Protein AF-0000000066020031 (afdb_homodimer)

InterPro domains:
  IPR001247 Exoribonuclease, phosphorolytic domain 1 [PF01138] (35-162)
  IPR020568 Ribosomal protein uS5 domain 2-type superfamily [SSF54211] (30-162)
  IPR027408 PNPase/RNase PH domain superfamily [G3DSA:3.30.230.70] (1-252)
  IPR036345 Exoribonuclease, PH domain 2 superfamily [SSF55666] (166-247)
  IPR050080 Ribonuclease PH [PTHR11953] (29-243)

Structure (mmCIF, N/CA/C/O backbone):
data_AF-0000000066020031-model_v1
#
loop_
_entity.id
_entity.type
_entity.pdbx_description
1 polymer 'Exosome complex component mtr3'
#
loop_
_atom_site.group_PDB
_atom_site.id
_atom_site.type_symbol
_atom_site.label_atom_id
_atom_site.label_alt_id
_atom_site.label_comp_id
_atom_site.label_asym_id
_atom_site.label_entity_id
_atom_site.label_seq_id
_atom_site.pdbx_PDB_ins_code
_atom_site.Cartn_x
_atom_site.Cartn_y
_atom_site.Cartn_z
_atom_site.occupancy
_atom_site.B_iso_or_equiv
_atom_site.auth_seq_id
_atom_site.auth_comp_id
_atom_site.auth_asym_id
_atom_site.auth_atom_id
_atom_site.pdbx_PDB_model_num
ATOM 1 N N . MET A 1 1 ? 54.656 -2.006 -57.875 1 26.67 1 MET A N 1
ATOM 2 C CA . MET A 1 1 ? 54.906 -1.27 -56.656 1 26.67 1 MET A CA 1
ATOM 3 C C . MET A 1 1 ? 53.875 -1.647 -55.594 1 26.67 1 MET A C 1
ATOM 5 O O . MET A 1 1 ? 52.656 -1.664 -55.844 1 26.67 1 MET A O 1
ATOM 9 N N . SER A 1 2 ? 54.312 -2.504 -54.594 1 27.77 2 SER A N 1
ATOM 10 C CA . SER A 1 2 ? 53.844 -3.354 -53.5 1 27.77 2 SER A CA 1
ATOM 11 C C . SER A 1 2 ? 53.188 -2.527 -52.406 1 27.77 2 SER A C 1
ATOM 13 O O . SER A 1 2 ? 53.844 -2.221 -51.375 1 27.77 2 SER A O 1
ATOM 15 N N . ASP A 1 3 ? 52.344 -1.558 -52.719 1 23.58 3 ASP A N 1
ATOM 16 C CA . ASP A 1 3 ? 52.031 -0.432 -51.844 1 23.58 3 ASP A CA 1
ATOM 17 C C . ASP A 1 3 ? 51.281 -0.904 -50.594 1 23.58 3 ASP A C 1
ATOM 19 O O . ASP A 1 3 ? 50.938 -0.096 -49.719 1 23.58 3 ASP A O 1
ATOM 23 N N . ARG A 1 4 ? 50.438 -2.049 -50.594 1 25.48 4 ARG A N 1
ATOM 24 C CA . ARG A 1 4 ? 49.25 -1.981 -49.75 1 25.48 4 ARG A CA 1
ATOM 25 C C . ARG A 1 4 ? 49.594 -2.137 -48.281 1 25.48 4 ARG A C 1
ATOM 27 O O . ARG A 1 4 ? 49.781 -3.256 -47.812 1 25.48 4 ARG A O 1
ATOM 34 N N . LYS A 1 5 ? 50.562 -1.372 -47.719 1 29.3 5 LYS A N 1
ATOM 35 C CA . LYS A 1 5 ? 50.938 -1.53 -46.312 1 29.3 5 LYS A CA 1
ATOM 36 C C . LYS A 1 5 ? 49.719 -1.386 -45.406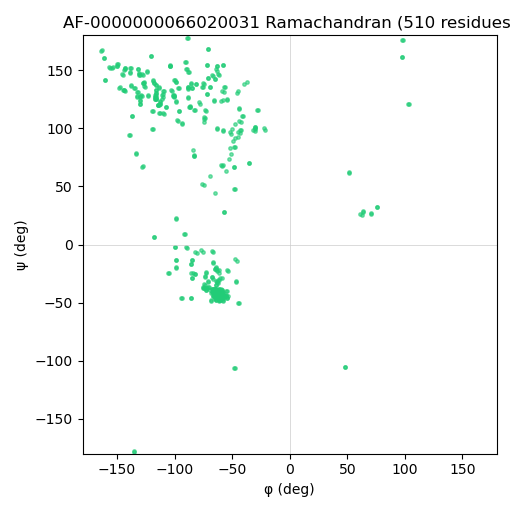 1 29.3 5 LYS A C 1
ATOM 38 O O . LYS A 1 5 ? 49.25 -0.275 -45.188 1 29.3 5 LYS A O 1
ATOM 43 N N . ARG A 1 6 ? 48.688 -2.301 -45.5 1 28.41 6 ARG A N 1
ATOM 44 C CA . ARG A 1 6 ? 47.531 -2.275 -44.594 1 28.41 6 ARG A CA 1
ATOM 45 C C . ARG A 1 6 ? 47.969 -2.234 -43.156 1 28.41 6 ARG A C 1
ATOM 47 O O . ARG A 1 6 ? 48.688 -3.131 -42.656 1 28.41 6 ARG A O 1
ATOM 54 N N . VAL A 1 7 ? 48.406 -1.058 -42.625 1 30.7 7 VAL A N 1
ATOM 55 C CA . VAL A 1 7 ? 48.75 -0.849 -41.25 1 30.7 7 VAL A CA 1
ATOM 56 C C . VAL A 1 7 ? 47.656 -1.422 -40.344 1 30.7 7 VAL A C 1
ATOM 58 O O . VAL A 1 7 ? 46.469 -1.129 -40.531 1 30.7 7 VAL A O 1
ATOM 61 N N . TYR A 1 8 ? 47.812 -2.543 -39.719 1 29.75 8 TYR A N 1
ATOM 62 C CA . TYR A 1 8 ? 47.031 -3.273 -38.719 1 29.75 8 TYR A CA 1
ATOM 63 C C . TYR A 1 8 ? 46.688 -2.381 -37.531 1 29.75 8 TYR A C 1
ATOM 65 O O . TYR A 1 8 ? 47.562 -1.717 -36.969 1 29.75 8 TYR A O 1
ATOM 73 N N . GLY A 1 9 ? 45.625 -1.593 -37.656 1 31.98 9 GLY A N 1
ATOM 74 C CA . GLY A 1 9 ? 45.188 -0.729 -36.562 1 31.98 9 GLY A CA 1
ATOM 75 C C . GLY A 1 9 ? 45.344 -1.355 -35.188 1 31.98 9 GLY A C 1
ATOM 76 O O . GLY A 1 9 ? 45.594 -2.559 -35.062 1 31.98 9 GLY A O 1
ATOM 77 N N . PRO A 1 10 ? 45.781 -0.503 -34.219 1 30.78 10 PRO A N 1
ATOM 78 C CA . PRO A 1 10 ? 46.094 -0.918 -32.875 1 30.78 10 PRO A CA 1
ATOM 79 C C . PRO A 1 10 ? 45.062 -1.864 -32.25 1 30.78 10 PRO A C 1
ATOM 81 O O . PRO A 1 10 ? 43.906 -1.868 -32.688 1 30.78 10 PRO A O 1
ATOM 84 N N . SER A 1 11 ? 45.531 -2.941 -31.672 1 30.8 11 SER A N 1
ATOM 85 C CA . SER A 1 11 ? 44.844 -4.082 -31.047 1 30.8 11 SER A CA 1
ATOM 86 C C . SER A 1 11 ? 43.75 -3.629 -30.094 1 30.8 11 SER A C 1
ATOM 88 O O . SER A 1 11 ? 42.625 -4.07 -30.203 1 30.8 11 SER A O 1
ATOM 90 N N . VAL A 1 12 ? 44 -3.754 -28.688 1 32.84 12 VAL A N 1
ATOM 91 C CA . VAL A 1 12 ? 43.062 -4.109 -27.625 1 32.84 12 VAL A CA 1
ATOM 92 C C . VAL A 1 12 ? 42.281 -2.867 -27.172 1 32.84 12 VAL A C 1
ATOM 94 O O . VAL A 1 12 ? 42.906 -1.891 -26.719 1 32.84 12 VAL A O 1
ATOM 97 N N . SER A 1 13 ? 41.281 -2.357 -27.875 1 31.31 13 SER A N 1
ATOM 98 C CA . SER A 1 13 ? 40.469 -1.282 -27.328 1 31.31 13 SER A CA 1
ATOM 99 C C . SER A 1 13 ? 40.031 -1.597 -25.891 1 31.31 13 SER A C 1
ATOM 101 O O . SER A 1 13 ? 39.375 -2.617 -25.656 1 31.31 13 SER A O 1
ATOM 103 N N . VAL A 1 14 ? 40.875 -1.319 -24.859 1 34.06 14 VAL A N 1
ATOM 104 C CA . VAL A 1 14 ? 40.438 -1.454 -23.484 1 34.06 14 VAL A CA 1
ATOM 105 C C . VAL A 1 14 ? 39.219 -0.57 -23.234 1 34.06 14 VAL A C 1
ATOM 107 O O . VAL A 1 14 ? 39.219 0.618 -23.562 1 34.06 14 VAL A O 1
ATOM 110 N N . PRO A 1 15 ? 38.094 -1.087 -23.266 1 31.64 15 PRO A N 1
ATOM 111 C CA . PRO A 1 15 ? 36.969 -0.229 -22.969 1 31.64 15 PRO A CA 1
ATOM 112 C C . PRO A 1 15 ? 37.188 0.676 -21.766 1 31.64 15 PRO A C 1
ATOM 114 O O . PRO A 1 15 ? 37.938 0.314 -20.859 1 31.64 15 PRO A O 1
ATOM 117 N N . PRO A 1 16 ? 37.188 2.045 -21.984 1 32.59 16 PRO A N 1
ATOM 118 C CA . PRO A 1 16 ? 37.375 2.902 -20.812 1 32.59 16 PRO A CA 1
ATOM 119 C C . PRO A 1 16 ? 36.594 2.438 -19.609 1 32.59 16 PRO A C 1
ATOM 121 O O . PRO A 1 16 ? 35.469 1.937 -19.75 1 32.59 16 PRO A O 1
ATOM 124 N N . TYR A 1 17 ? 37.188 1.856 -18.609 1 32.41 17 TYR A N 1
ATOM 125 C CA . TYR A 1 17 ? 36.562 1.64 -17.297 1 32.41 17 TYR A CA 1
ATOM 126 C C . TYR A 1 17 ? 35.906 2.91 -16.781 1 32.41 17 TYR A C 1
ATOM 128 O O . TYR A 1 17 ? 36.562 3.904 -16.5 1 32.41 17 TYR A O 1
ATOM 136 N N . PHE A 1 18 ? 34.906 3.389 -17.375 1 32.31 18 PHE A N 1
ATOM 137 C CA . PHE A 1 18 ? 34.219 4.488 -16.688 1 32.31 18 PHE A CA 1
ATOM 138 C C . PHE A 1 18 ? 34.031 4.184 -15.203 1 32.31 18 PHE A C 1
ATOM 140 O O . PHE A 1 18 ? 33.5 3.135 -14.844 1 32.31 18 PHE A O 1
ATOM 147 N N . GLU A 1 19 ? 34.906 4.684 -14.414 1 33.91 19 GLU A N 1
ATOM 148 C CA . GLU A 1 19 ? 34.719 4.684 -12.969 1 33.91 19 GLU A CA 1
ATOM 149 C C . GLU A 1 19 ? 33.281 5.051 -12.617 1 33.91 19 GLU A C 1
ATOM 151 O O . GLU A 1 19 ? 32.719 5.98 -13.195 1 33.91 19 GLU A O 1
ATOM 156 N N . GLU A 1 20 ? 32.406 4.172 -12.344 1 36.94 20 GLU A N 1
ATOM 157 C CA . GLU A 1 20 ? 31.125 4.535 -11.773 1 36.94 20 GLU A CA 1
ATOM 158 C C . GLU A 1 20 ? 31.234 5.781 -10.906 1 36.94 20 GLU A C 1
ATOM 160 O O . GLU A 1 20 ? 32.156 5.898 -10.102 1 36.94 20 GLU A O 1
ATOM 165 N N . PRO A 1 21 ? 30.906 6.953 -11.422 1 39.34 21 PRO A N 1
ATOM 166 C CA . PRO A 1 21 ? 31.062 8.117 -10.547 1 39.34 21 PRO A CA 1
ATOM 167 C C . PRO A 1 21 ? 30.922 7.766 -9.07 1 39.34 21 PRO A C 1
ATOM 169 O O . PRO A 1 21 ? 30.188 6.832 -8.719 1 39.34 21 PRO A O 1
ATOM 172 N N . GLU A 1 22 ? 31.938 7.918 -8.305 1 38.31 22 GLU A N 1
ATOM 173 C CA . GLU A 1 22 ? 31.875 7.863 -6.844 1 38.31 22 GLU A CA 1
ATOM 174 C C . GLU A 1 22 ? 30.562 8.461 -6.332 1 38.31 22 GLU A C 1
ATOM 176 O O . GLU A 1 22 ? 30.266 9.633 -6.594 1 38.31 22 GLU A O 1
ATOM 181 N N . GLN A 1 23 ? 29.438 7.883 -6.508 1 43.28 23 GLN A N 1
ATOM 182 C CA . GLN A 1 23 ? 28.266 8.445 -5.863 1 43.28 23 GLN A CA 1
ATOM 183 C C . GLN A 1 23 ? 28.625 9.141 -4.555 1 43.28 23 GLN A C 1
ATOM 185 O O . GLN A 1 23 ? 29.391 8.602 -3.748 1 43.28 23 GLN A O 1
ATOM 190 N N . PRO A 1 24 ? 28.75 10.398 -4.543 1 42.25 24 PRO A N 1
ATOM 191 C CA . PRO A 1 24 ? 29.016 11.039 -3.256 1 42.25 24 PRO A CA 1
ATOM 192 C C . PRO A 1 24 ? 28.406 10.281 -2.078 1 42.25 24 PRO A C 1
ATOM 194 O O . PRO A 1 24 ? 27.266 9.844 -2.146 1 42.25 24 PRO A O 1
ATOM 197 N N . VAL A 1 25 ? 29.156 9.508 -1.317 1 46.72 25 VAL A N 1
ATOM 198 C CA . VAL A 1 25 ? 28.812 8.812 -0.08 1 46.72 25 VAL A CA 1
ATOM 199 C C . VAL A 1 25 ? 28.109 9.773 0.873 1 46.72 25 VAL A C 1
ATOM 201 O O . VAL A 1 25 ? 28.734 10.641 1.474 1 46.72 25 VAL A O 1
ATOM 204 N N . PHE A 1 26 ? 27.125 10.547 0.487 1 51.78 26 PHE A N 1
ATOM 205 C CA . PHE A 1 26 ? 26.438 11.25 1.566 1 51.78 26 PHE A CA 1
ATOM 206 C C . PHE A 1 26 ? 26.016 10.273 2.666 1 51.78 26 PHE A C 1
ATOM 208 O O . PHE A 1 26 ? 25.391 9.25 2.393 1 51.78 26 PHE A O 1
ATOM 215 N N . THR A 1 27 ? 26.906 10.18 3.709 1 63.31 27 THR A N 1
ATOM 216 C CA . THR A 1 27 ? 26.75 9.359 4.906 1 63.31 27 THR A CA 1
ATOM 217 C C . THR A 1 27 ? 25.688 9.961 5.828 1 63.31 27 THR A C 1
ATOM 219 O O . THR A 1 27 ? 25.688 11.172 6.066 1 63.31 27 THR A O 1
ATOM 222 N N . ARG A 1 28 ? 24.641 9.367 6.047 1 76.56 28 ARG A N 1
ATOM 223 C CA . ARG A 1 28 ? 23.688 9.68 7.109 1 76.56 28 ARG A CA 1
ATOM 224 C C . ARG A 1 28 ? 24.422 10.023 8.406 1 76.56 28 ARG A C 1
ATOM 226 O O . ARG A 1 28 ? 25.25 9.242 8.883 1 76.56 28 ARG A O 1
ATOM 233 N N . THR A 1 29 ? 24.391 11.305 8.852 1 79.94 29 THR A N 1
ATOM 234 C CA . THR A 1 29 ? 25.062 11.734 10.078 1 79.94 29 THR A CA 1
ATOM 235 C C . THR A 1 29 ? 24.125 11.602 11.281 1 79.94 29 THR A C 1
ATOM 237 O O . THR A 1 29 ? 24.562 11.758 12.422 1 79.94 29 THR A O 1
ATOM 240 N N . ARG A 1 30 ? 22.953 11.188 11 1 86.56 30 ARG A N 1
ATOM 241 C CA . ARG A 1 30 ? 22 11.07 12.094 1 86.56 30 ARG A CA 1
ATOM 242 C C . ARG A 1 30 ? 21.797 9.617 12.5 1 86.56 30 ARG A C 1
ATOM 244 O O . ARG A 1 30 ? 22.031 8.711 11.695 1 86.56 30 ARG A O 1
ATOM 251 N N . ASP A 1 31 ? 21.406 9.469 13.805 1 90.5 31 ASP A N 1
ATOM 252 C CA . ASP A 1 31 ? 21.078 8.141 14.32 1 90.5 31 ASP A CA 1
ATOM 253 C C . ASP A 1 31 ? 19.953 7.5 13.516 1 90.5 31 ASP A C 1
ATOM 255 O O . ASP A 1 31 ? 19.141 8.195 12.914 1 90.5 31 ASP A O 1
ATOM 259 N N . VAL A 1 32 ? 19.938 6.168 13.523 1 91.12 32 VAL A N 1
ATOM 260 C CA . VAL A 1 32 ? 19.016 5.395 12.703 1 91.12 32 VAL A CA 1
ATOM 261 C C . VAL A 1 32 ? 17.578 5.68 13.125 1 91.12 32 VAL A C 1
ATOM 263 O O . VAL A 1 32 ? 16.656 5.582 12.312 1 91.12 32 VAL A O 1
ATOM 266 N N . ASP A 1 33 ? 17.391 6.152 14.367 1 92.12 33 ASP A N 1
ATOM 267 C CA . ASP A 1 33 ? 16.062 6.367 14.914 1 92.12 33 ASP A CA 1
ATOM 268 C C . ASP A 1 33 ? 15.656 7.836 14.82 1 92.12 33 ASP A C 1
ATOM 270 O O . ASP A 1 33 ? 14.531 8.203 15.172 1 92.12 33 ASP A O 1
ATOM 274 N N . ARG A 1 34 ? 16.516 8.664 14.328 1 88 34 ARG A N 1
ATOM 275 C CA . ARG A 1 34 ? 16.266 10.102 14.406 1 88 34 ARG A CA 1
ATOM 276 C C . ARG A 1 34 ? 15.773 10.648 13.07 1 88 34 ARG A C 1
ATOM 278 O O . ARG A 1 34 ? 16.328 10.32 12.023 1 88 34 ARG A O 1
ATOM 285 N N . CYS A 1 35 ? 14.766 11.383 13.188 1 91.25 35 CYS A N 1
ATOM 286 C CA . CYS A 1 35 ? 14.227 12.055 12 1 91.25 35 CYS A CA 1
ATOM 287 C C . CYS A 1 35 ? 14.859 13.422 11.812 1 91.25 35 CYS A C 1
ATOM 289 O O . CYS A 1 35 ? 15.383 14.008 12.766 1 91.25 35 CYS A O 1
ATOM 291 N N . ARG A 1 36 ? 14.836 13.906 10.648 1 93.69 36 ARG A N 1
ATOM 292 C CA . ARG A 1 36 ? 15.258 15.266 10.359 1 93.69 36 ARG A CA 1
ATOM 293 C C . ARG A 1 36 ? 14.367 16.281 11.07 1 93.69 36 ARG A C 1
ATOM 295 O O . ARG A 1 36 ? 13.203 15.984 11.375 1 93.69 36 ARG A O 1
ATOM 302 N N . LYS A 1 37 ? 15.008 17.406 11.289 1 93.06 37 LYS A N 1
ATOM 303 C CA . LYS A 1 37 ? 14.219 18.484 11.891 1 93.06 37 LYS A CA 1
ATOM 304 C C . LYS A 1 37 ? 13.117 18.938 10.945 1 93.06 37 LYS A C 1
ATOM 306 O O . LYS A 1 37 ? 13.328 19.047 9.734 1 93.06 37 LYS A O 1
ATOM 311 N N . ILE A 1 38 ? 11.992 19.25 11.555 1 95.94 38 ILE A N 1
ATOM 312 C CA . ILE A 1 38 ? 10.82 19.578 10.766 1 95.94 38 ILE A CA 1
ATOM 313 C C . ILE A 1 38 ? 10.422 21.031 11.031 1 95.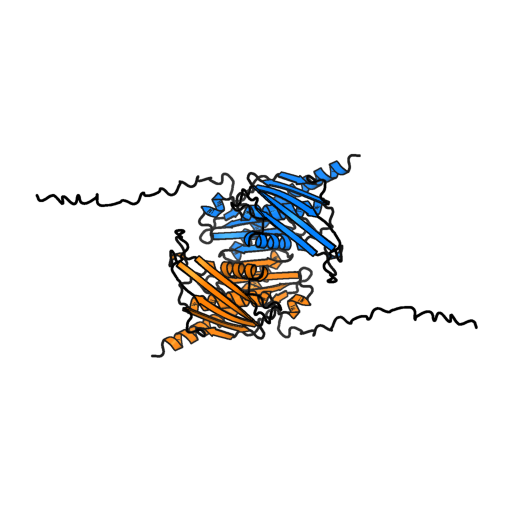94 38 ILE A C 1
ATOM 315 O O . ILE A 1 38 ? 10.43 21.484 12.18 1 95.94 38 ILE A O 1
ATOM 319 N N . TYR A 1 39 ? 10.172 21.75 9.977 1 94.81 39 TYR A N 1
ATOM 320 C CA . TYR A 1 39 ? 9.562 23.078 10.016 1 94.81 39 TYR A CA 1
ATOM 321 C C . TYR A 1 39 ? 8.219 23.078 9.305 1 94.81 39 TYR A C 1
ATOM 323 O O . TYR A 1 39 ? 8.094 22.547 8.195 1 94.81 39 TYR A O 1
ATOM 331 N N . LEU A 1 40 ? 7.262 23.531 9.977 1 95.81 40 LEU A N 1
ATOM 332 C CA . LEU A 1 40 ? 5.906 23.547 9.43 1 95.81 40 LEU A CA 1
ATOM 333 C C . LEU A 1 40 ? 5.289 24.938 9.555 1 95.81 40 LEU A C 1
ATOM 335 O O . LEU A 1 40 ? 5.332 25.547 10.633 1 95.81 40 LEU A O 1
ATOM 339 N N . LYS A 1 41 ? 4.781 25.453 8.445 1 94.5 41 LYS A N 1
ATOM 340 C CA . LYS A 1 41 ? 4.09 26.734 8.414 1 94.5 41 LYS A CA 1
ATOM 341 C C . LYS A 1 41 ? 2.676 26.594 7.855 1 94.5 41 LYS A C 1
ATOM 343 O O . LYS A 1 41 ? 2.482 26 6.789 1 94.5 41 LYS A O 1
ATOM 348 N N . LEU A 1 42 ? 1.718 27.078 8.562 1 94.62 42 LEU A N 1
ATOM 349 C CA . LEU A 1 42 ? 0.324 27 8.141 1 94.62 42 LEU A CA 1
ATOM 350 C C . LEU A 1 42 ? -0.157 28.359 7.617 1 94.62 42 LEU A C 1
ATOM 352 O O . LEU A 1 42 ? 0.426 29.391 7.941 1 94.62 42 LEU A O 1
ATOM 356 N N . GLY A 1 43 ? -1.158 28.297 6.742 1 91.62 43 GLY A N 1
ATOM 357 C CA . GLY A 1 43 ? -1.83 29.5 6.285 1 91.62 43 GLY A CA 1
ATOM 358 C C . GLY A 1 43 ? -0.972 30.359 5.367 1 91.62 43 GLY A C 1
ATOM 359 O O . GLY A 1 43 ? -1.105 31.578 5.344 1 91.62 43 GLY A O 1
ATOM 360 N N . TRP A 1 44 ? -0.063 29.75 4.707 1 90 44 TRP A N 1
ATOM 361 C CA . TRP A 1 44 ? 0.835 30.516 3.846 1 90 44 TRP A CA 1
ATOM 362 C C . TRP A 1 44 ? 0.121 30.969 2.576 1 90 44 TRP A C 1
ATOM 364 O O . TRP A 1 44 ? 0.469 32 1.994 1 90 44 TRP A O 1
ATOM 374 N N . ALA A 1 45 ? -0.809 30.141 2.061 1 90.81 45 ALA A N 1
ATOM 375 C CA . ALA A 1 45 ? -1.591 30.484 0.877 1 90.81 45 ALA A CA 1
ATOM 376 C C . ALA A 1 45 ? -2.914 31.141 1.268 1 90.81 45 ALA A C 1
ATOM 378 O O . ALA A 1 45 ? -3.906 30.453 1.512 1 90.81 45 ALA A O 1
ATOM 379 N N . THR A 1 46 ? -3.016 32.375 1.142 1 85.38 46 THR A N 1
ATOM 380 C CA . THR A 1 46 ? -4.145 33.125 1.67 1 85.38 46 THR A CA 1
ATOM 381 C C . THR A 1 46 ? -5.402 32.875 0.843 1 85.38 46 THR A C 1
ATOM 383 O O . THR A 1 46 ? -6.52 33 1.351 1 85.38 46 THR A O 1
ATOM 386 N N . LYS A 1 47 ? -5.266 32.5 -0.337 1 88.94 47 LYS A N 1
ATOM 387 C CA . LYS A 1 47 ? -6.414 32.312 -1.219 1 88.94 47 LYS A CA 1
ATOM 388 C C . LYS A 1 47 ? -7.02 30.922 -1.024 1 88.94 47 LYS A C 1
ATOM 390 O O . LYS A 1 47 ? -8.141 30.656 -1.456 1 88.94 47 LYS A O 1
ATOM 395 N N . ALA A 1 48 ? -6.242 30.125 -0.354 1 91.12 48 ALA A N 1
ATOM 396 C CA . ALA A 1 48 ? -6.727 28.766 -0.122 1 91.12 48 ALA A CA 1
ATOM 397 C C . ALA A 1 48 ? -7.531 28.672 1.171 1 91.12 48 ALA A C 1
ATOM 399 O O . ALA A 1 48 ? -7.324 29.469 2.092 1 91.12 48 ALA A O 1
ATOM 400 N N . VAL A 1 49 ? -8.5 27.734 1.224 1 92.56 49 VAL A N 1
ATOM 401 C CA . VAL A 1 49 ? -9.273 27.5 2.434 1 92.56 49 VAL A CA 1
ATOM 402 C C . VAL A 1 49 ? -8.359 27.031 3.561 1 92.56 49 VAL A C 1
ATOM 404 O O . VAL A 1 49 ? -8.555 27.406 4.723 1 92.56 49 VAL A O 1
ATOM 407 N N . GLY A 1 50 ? -7.293 26.281 3.197 1 95.81 50 GLY A N 1
ATOM 408 C CA . GLY A 1 50 ? -6.23 25.828 4.078 1 95.81 50 GLY A CA 1
ATOM 409 C C . GLY A 1 50 ? -4.922 25.578 3.35 1 95.81 50 GLY A C 1
ATOM 410 O O . GLY A 1 50 ? -4.914 25.312 2.143 1 95.81 50 GLY A O 1
ATOM 411 N N . SER A 1 51 ? -3.906 25.719 4.086 1 97.12 51 SER A N 1
ATOM 412 C CA . SER A 1 51 ? -2.604 25.516 3.459 1 97.12 51 SER A CA 1
ATOM 413 C C . SER A 1 51 ? -1.542 25.156 4.492 1 97.12 51 SER A C 1
ATOM 415 O O . SER A 1 51 ? -1.675 25.5 5.672 1 97.12 51 SER A O 1
ATOM 417 N N . SER A 1 52 ? -0.553 24.438 4.039 1 97.81 52 SER A N 1
ATOM 418 C CA . SER A 1 52 ? 0.57 24.016 4.875 1 97.81 52 SER A CA 1
ATOM 419 C C . SER A 1 52 ? 1.857 23.922 4.062 1 97.81 52 SER A C 1
ATOM 421 O O . SER A 1 52 ? 1.838 23.5 2.906 1 97.81 52 SER A O 1
ATOM 423 N N . TYR A 1 53 ? 2.887 24.453 4.648 1 97.69 53 TYR A N 1
ATOM 424 C CA . TYR A 1 53 ? 4.234 24.312 4.113 1 97.69 53 TYR A CA 1
ATOM 425 C C . TYR A 1 53 ? 5.102 23.469 5.035 1 97.69 53 TYR A C 1
ATOM 427 O O . TYR A 1 53 ? 5.219 23.75 6.23 1 97.69 53 TYR A O 1
ATOM 435 N N . PHE A 1 54 ? 5.676 22.391 4.531 1 97.75 54 PHE A N 1
ATOM 436 C CA . PHE A 1 54 ? 6.469 21.422 5.285 1 97.75 54 PHE A CA 1
ATOM 437 C C . PHE A 1 54 ? 7.91 21.406 4.785 1 97.75 54 PHE A C 1
ATOM 439 O O . PHE A 1 54 ? 8.156 21.234 3.59 1 97.75 54 PHE A O 1
ATOM 446 N N . GLU A 1 55 ? 8.805 21.609 5.715 1 97.31 55 GLU A N 1
ATOM 447 C CA . GLU A 1 55 ? 10.227 21.578 5.383 1 97.31 55 GLU A CA 1
ATOM 448 C C . GLU A 1 55 ? 11 20.688 6.336 1 97.31 55 GLU A C 1
ATOM 450 O O . GLU A 1 55 ? 10.828 20.766 7.555 1 97.31 55 GLU A O 1
ATOM 455 N N . SER A 1 56 ? 11.727 19.781 5.848 1 96.25 56 SER A N 1
ATOM 456 C CA . SER A 1 56 ? 12.648 18.906 6.562 1 96.25 56 SER A CA 1
ATOM 457 C C . SER A 1 56 ? 13.945 18.719 5.789 1 96.25 56 SER A C 1
ATOM 459 O O . SER A 1 56 ? 14.062 17.797 4.977 1 96.25 56 SER A O 1
ATOM 461 N N . GLU A 1 57 ? 14.93 19.594 6.16 1 94.06 57 GLU A N 1
ATOM 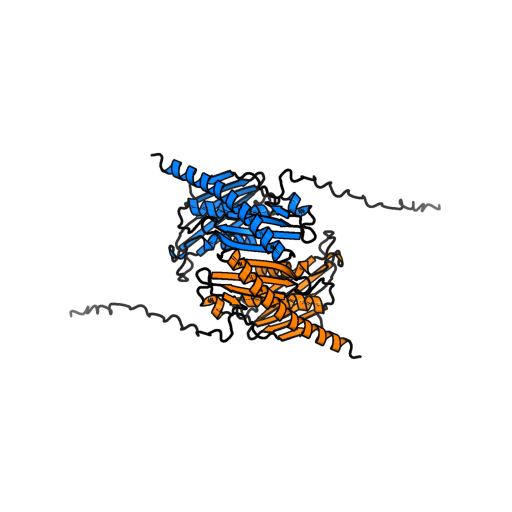462 C CA . GLU A 1 57 ? 16.188 19.656 5.422 1 94.06 57 GLU A CA 1
ATOM 463 C C . GLU A 1 57 ? 15.938 19.734 3.918 1 94.06 57 GLU A C 1
ATOM 465 O O . GLU A 1 57 ? 15.328 20.688 3.432 1 94.06 57 GLU A O 1
ATOM 470 N N . LYS A 1 58 ? 16.156 18.672 3.154 1 94.62 58 LYS A N 1
ATOM 471 C CA . LYS A 1 58 ? 16.062 18.734 1.697 1 94.62 58 LYS A CA 1
ATOM 472 C C . LYS A 1 58 ? 14.711 18.219 1.204 1 94.62 58 LYS A C 1
ATOM 474 O O . LYS A 1 58 ? 14.609 17.688 0.097 1 94.62 58 LYS A O 1
ATOM 479 N N . ILE A 1 59 ? 13.742 18.234 2.031 1 97 59 ILE A N 1
ATOM 480 C CA . ILE A 1 59 ? 12.352 18 1.651 1 97 59 ILE A CA 1
ATOM 481 C C . ILE A 1 59 ? 11.531 19.266 1.847 1 97 59 ILE A C 1
ATOM 483 O O . ILE A 1 59 ? 11.5 19.828 2.943 1 97 59 ILE A O 1
ATOM 487 N N . LYS A 1 60 ? 10.969 19.734 0.771 1 98 60 LYS A N 1
ATOM 488 C CA . LYS A 1 60 ? 10.094 20.906 0.801 1 98 60 LYS A CA 1
ATOM 489 C C . LYS A 1 60 ? 8.781 20.625 0.068 1 98 60 LYS A C 1
ATOM 491 O O . LYS A 1 60 ? 8.789 20.25 -1.106 1 98 60 LYS A O 1
ATOM 496 N N . ILE A 1 61 ? 7.719 20.766 0.8 1 98.31 61 ILE A N 1
ATOM 497 C CA . ILE A 1 61 ? 6.406 20.453 0.245 1 98.31 61 ILE A CA 1
ATOM 498 C C . ILE A 1 61 ? 5.43 21.578 0.55 1 98.31 61 ILE A C 1
ATOM 500 O O . ILE A 1 61 ? 5.387 22.078 1.676 1 98.31 61 ILE A O 1
ATOM 504 N N . ALA A 1 62 ? 4.699 22.031 -0.486 1 98.19 62 ALA A N 1
ATOM 505 C CA . ALA A 1 62 ? 3.602 22.984 -0.325 1 98.19 62 ALA A CA 1
ATOM 506 C C . ALA A 1 62 ? 2.258 22.312 -0.599 1 98.19 62 ALA A C 1
ATOM 508 O O . ALA A 1 62 ? 2.088 21.641 -1.616 1 98.19 62 ALA A O 1
ATOM 509 N N . CYS A 1 63 ? 1.373 22.484 0.317 1 98.06 63 CYS A N 1
ATOM 510 C CA . CYS A 1 63 ? 0.058 21.859 0.193 1 98.06 63 CYS A CA 1
ATOM 511 C C . CYS A 1 63 ? -1.049 22.906 0.351 1 98.06 63 CYS A C 1
ATOM 513 O O . CYS A 1 63 ? -0.949 23.797 1.188 1 98.06 63 CYS A O 1
ATOM 515 N N . THR A 1 64 ? -2.127 22.797 -0.481 1 98.25 64 THR A N 1
ATOM 516 C CA . THR A 1 64 ? -3.303 23.656 -0.371 1 98.25 64 THR A CA 1
ATOM 517 C C . THR A 1 64 ? -4.582 22.828 -0.38 1 98.25 64 THR A C 1
ATOM 519 O O . THR A 1 64 ? -4.621 21.75 -0.976 1 98.25 64 THR A O 1
ATOM 522 N N . VAL A 1 65 ? -5.535 23.25 0.288 1 97.81 65 VAL A N 1
ATOM 523 C CA . VAL A 1 65 ? -6.84 22.594 0.36 1 97.81 65 VAL A CA 1
ATOM 524 C C . VAL A 1 65 ? -7.906 23.516 -0.233 1 97.81 65 VAL A C 1
ATOM 526 O O . VAL A 1 65 ? -7.934 24.719 0.051 1 97.81 65 VAL A O 1
ATOM 529 N N . SER A 1 66 ? -8.656 22.906 -1.095 1 95.25 66 SER A N 1
ATOM 530 C CA . SER A 1 66 ? -9.836 23.578 -1.641 1 95.25 66 SER A CA 1
ATOM 531 C C . SER A 1 66 ? -11.109 22.828 -1.288 1 95.25 66 SER A C 1
ATOM 533 O O . SER A 1 66 ? -11.141 21.609 -1.301 1 95.25 66 SER A O 1
ATOM 535 N N . GLY A 1 67 ? -12.148 23.578 -0.942 1 87.56 67 GLY A N 1
ATOM 536 C CA . GLY A 1 67 ? -13.398 22.984 -0.514 1 87.56 67 GLY A CA 1
ATOM 537 C C . GLY A 1 67 ? -13.547 22.906 0.994 1 87.56 67 GLY A C 1
ATOM 538 O O . GLY A 1 67 ? -12.672 23.375 1.729 1 87.56 67 GLY A O 1
ATOM 539 N N . PRO A 1 68 ? -14.758 22.422 1.34 1 90.44 68 PRO A N 1
ATOM 540 C CA . PRO A 1 68 ? -15.828 21.688 0.67 1 90.44 68 PRO A CA 1
ATOM 541 C C . PRO A 1 68 ? -16.594 22.547 -0.343 1 90.44 68 PRO A C 1
ATOM 543 O O . PRO A 1 68 ? -16.859 23.719 -0.081 1 90.44 68 PRO A O 1
ATOM 546 N N . ARG A 1 69 ? -16.688 21.922 -1.539 1 89.62 69 ARG A N 1
ATOM 547 C CA . ARG A 1 69 ? -17.469 22.531 -2.611 1 89.62 69 ARG A CA 1
ATOM 548 C C . ARG A 1 69 ? -18.422 21.531 -3.232 1 89.62 69 ARG A C 1
ATOM 550 O O . ARG A 1 69 ? -18.156 20.328 -3.225 1 89.62 69 ARG A O 1
ATOM 557 N N . PRO A 1 70 ? -19.594 22.016 -3.662 1 85 70 PRO A N 1
ATOM 558 C CA . PRO A 1 70 ? -20.531 21.078 -4.281 1 85 70 PRO A CA 1
ATOM 559 C C . PRO A 1 70 ? -19.906 20.312 -5.441 1 85 70 PRO A C 1
ATOM 561 O O . PRO A 1 70 ? -19.125 20.859 -6.219 1 85 70 PRO A O 1
ATOM 564 N N . SER A 1 71 ? -20.047 19 -5.238 1 75.62 71 SER A N 1
ATOM 565 C CA . SER A 1 71 ? -19.516 18.141 -6.281 1 75.62 71 SER A CA 1
ATOM 566 C C . SER A 1 71 ? -20.438 18.078 -7.488 1 75.62 71 SER A C 1
ATOM 568 O O . SER A 1 71 ? -21.672 18.062 -7.336 1 75.62 71 SER A O 1
ATOM 570 N N . LYS A 1 72 ? -19.953 18.453 -8.609 1 64.81 72 LYS A N 1
ATOM 571 C CA . LYS A 1 72 ? -20.734 18.406 -9.844 1 64.81 72 LYS A CA 1
ATOM 572 C C . LYS A 1 72 ? -21.219 17 -10.148 1 64.81 72 LYS A C 1
ATOM 574 O O . LYS A 1 72 ? -22.078 16.797 -11.008 1 64.81 72 LYS A O 1
ATOM 579 N N . THR A 1 73 ? -20.391 16.109 -9.656 1 60.69 73 THR A N 1
ATOM 580 C CA . THR A 1 73 ? -20.766 14.75 -10.039 1 60.69 73 THR A CA 1
ATOM 581 C C . THR A 1 73 ? -21.984 14.281 -9.258 1 60.69 73 THR A C 1
ATOM 583 O O . THR A 1 73 ? -22.062 14.461 -8.039 1 60.69 73 THR A O 1
ATOM 586 N N . PHE A 1 74 ? -23.156 14.148 -9.914 1 54.19 74 PHE A N 1
ATOM 587 C CA . PHE A 1 74 ? -24.547 13.852 -9.594 1 54.19 74 PHE A CA 1
ATOM 588 C C . PHE A 1 74 ? -24.641 12.633 -8.68 1 54.19 74 PHE A C 1
ATOM 590 O O . PHE A 1 74 ? -25.734 12.281 -8.219 1 54.19 74 PHE A O 1
ATOM 597 N N . ALA A 1 75 ? -23.688 11.906 -8.477 1 56.19 75 ALA A N 1
ATOM 598 C CA . ALA A 1 75 ? -24.031 10.703 -7.727 1 56.19 75 ALA A CA 1
ATOM 599 C C . ALA A 1 75 ? -24.266 11.023 -6.25 1 56.19 75 ALA A C 1
ATOM 601 O O . ALA A 1 75 ? -23.484 11.75 -5.637 1 56.19 75 ALA A O 1
ATOM 602 N N . PHE A 1 76 ? -25.453 11.023 -5.84 1 59.75 76 PHE A N 1
ATOM 603 C CA . PHE A 1 76 ? -25.812 11.242 -4.441 1 59.75 76 PHE A CA 1
ATOM 604 C C . PHE A 1 76 ? -24.906 10.43 -3.518 1 59.75 76 PHE A C 1
ATOM 606 O O . PHE A 1 76 ? -24.953 9.203 -3.521 1 59.75 76 PHE A O 1
ATOM 613 N N . ARG A 1 77 ? -23.828 11.18 -3.131 1 66.25 77 ARG A N 1
ATOM 614 C CA . ARG A 1 77 ? -23.016 10.531 -2.107 1 66.25 77 ARG A CA 1
ATOM 615 C C . ARG A 1 77 ? -23.312 11.102 -0.726 1 66.25 77 ARG A C 1
ATOM 617 O O . ARG A 1 77 ? -23.453 12.32 -0.569 1 66.25 77 ARG A O 1
ATOM 624 N N . SER A 1 78 ? -23.578 10.156 0.195 1 77.44 78 SER A N 1
ATOM 625 C CA . SER A 1 78 ? -23.859 10.531 1.575 1 77.44 78 SER A CA 1
ATOM 626 C C . SER A 1 78 ? -22.625 11.133 2.248 1 77.44 78 SER A C 1
ATOM 628 O O . SER A 1 78 ? -22.734 11.727 3.324 1 77.44 78 SER A O 1
ATOM 630 N N . SER A 1 79 ? -21.406 11.141 1.601 1 85.69 79 SER A N 1
ATOM 631 C CA . SER A 1 79 ? -20.172 11.672 2.174 1 85.69 79 SER A CA 1
ATOM 632 C C . SER A 1 79 ? -19.391 12.469 1.143 1 85.69 79 SER A C 1
ATOM 634 O O . SER A 1 79 ? -19.562 12.273 -0.063 1 85.69 79 SER A O 1
ATOM 636 N N . ALA A 1 80 ? -18.625 13.438 1.624 1 89.19 80 ALA A N 1
ATOM 637 C CA . ALA A 1 80 ? -17.781 14.227 0.731 1 89.19 80 ALA A CA 1
ATOM 638 C C . ALA A 1 80 ? -16.75 13.352 0.027 1 89.19 80 ALA A C 1
ATOM 640 O O . ALA A 1 80 ? -16.266 12.375 0.6 1 89.19 80 ALA A O 1
ATOM 641 N N . LYS A 1 81 ? -16.484 13.727 -1.137 1 91.88 81 LYS A N 1
ATOM 642 C CA . LYS A 1 81 ? -15.391 13.086 -1.86 1 91.88 81 LYS A CA 1
ATOM 643 C C . LYS A 1 81 ? -14.062 13.781 -1.582 1 91.88 81 LYS A C 1
ATOM 645 O O . LYS A 1 81 ? -13.969 15.008 -1.685 1 91.88 81 LYS A O 1
ATOM 650 N N . LEU A 1 82 ? -13.07 13.047 -1.165 1 95.12 82 LEU A N 1
ATOM 651 C CA . LEU A 1 82 ? -11.727 13.578 -0.935 1 95.12 82 LEU A CA 1
ATOM 652 C C . LEU A 1 82 ? -10.82 13.289 -2.125 1 95.12 82 LEU A C 1
ATOM 654 O O . LEU A 1 82 ? -10.703 12.141 -2.561 1 95.12 82 LEU A O 1
ATOM 658 N N . ASN A 1 83 ? -10.281 14.328 -2.666 1 95 83 ASN A N 1
ATOM 659 C CA . ASN A 1 83 ? -9.328 14.195 -3.766 1 95 83 ASN A CA 1
ATOM 660 C C . ASN A 1 83 ? -7.949 14.719 -3.375 1 95 83 ASN A C 1
ATOM 662 O O . ASN A 1 83 ? -7.816 15.859 -2.92 1 95 83 ASN A O 1
ATOM 666 N N . CYS A 1 84 ? -6.969 13.852 -3.535 1 97.25 84 CYS A N 1
ATOM 667 C CA . CYS A 1 84 ? -5.59 14.273 -3.293 1 97.25 84 CYS A CA 1
ATOM 668 C C . CYS A 1 84 ? -4.766 14.195 -4.57 1 97.25 84 CYS A C 1
ATOM 670 O O . CYS A 1 84 ? -4.809 13.188 -5.285 1 97.25 84 CYS A O 1
ATOM 672 N N . GLU A 1 85 ? -4.121 15.234 -4.867 1 96.81 85 GLU A N 1
ATOM 673 C CA . GLU A 1 85 ? -3.234 15.266 -6.031 1 96.81 85 GLU A CA 1
ATOM 674 C C . GLU A 1 85 ? -1.795 15.562 -5.617 1 96.81 85 GLU A C 1
ATOM 676 O O . GLU A 1 85 ? -1.483 16.672 -5.176 1 96.81 85 GLU A O 1
ATOM 681 N N . PHE A 1 86 ? -0.938 14.594 -5.824 1 97.38 86 PHE A N 1
ATOM 682 C CA . PHE A 1 86 ? 0.489 14.664 -5.535 1 97.38 86 PHE A CA 1
ATOM 683 C C . PHE A 1 86 ? 1.286 14.922 -6.805 1 97.38 86 PHE A C 1
ATOM 685 O O . PHE A 1 86 ? 1.144 14.195 -7.793 1 97.38 86 PHE A O 1
ATOM 692 N N . ARG A 1 87 ? 2.129 15.938 -6.738 1 94.88 87 ARG A N 1
ATOM 693 C CA . ARG A 1 87 ? 2.932 16.281 -7.906 1 94.88 87 ARG A CA 1
ATOM 694 C C . ARG A 1 87 ? 4.383 16.531 -7.516 1 94.88 87 ARG A C 1
ATOM 696 O O . ARG A 1 87 ? 4.652 17.234 -6.535 1 94.88 87 ARG A O 1
ATOM 703 N N . LEU A 1 88 ? 5.246 15.945 -8.312 1 91.19 88 LEU A N 1
ATOM 704 C CA . LEU A 1 88 ? 6.668 16.234 -8.172 1 91.19 88 LEU A CA 1
ATOM 705 C C . LEU A 1 88 ? 7.062 17.438 -9.023 1 91.19 88 LEU A C 1
ATOM 707 O O . LEU A 1 88 ? 6.465 17.688 -10.078 1 91.19 88 LEU A O 1
ATOM 711 N N . SER A 1 89 ? 7.84 18.422 -8.578 1 80.69 89 SER A N 1
ATOM 712 C CA . SER A 1 89 ? 8.281 19.562 -9.367 1 80.69 89 SER A CA 1
ATOM 713 C C . SER A 1 89 ? 9.039 19.125 -10.617 1 80.69 89 SER A C 1
ATOM 715 O O . SER A 1 89 ? 9.758 18.125 -10.586 1 80.69 89 SER A O 1
ATOM 717 N N . PRO A 1 90 ? 8.562 19.797 -11.797 1 61.59 90 PRO A N 1
ATOM 718 C CA . PRO A 1 90 ? 9.227 19.469 -13.062 1 61.59 90 PRO A CA 1
ATOM 719 C C . PRO A 1 90 ? 10.75 19.422 -12.938 1 61.59 90 PRO A C 1
ATOM 721 O O . PRO A 1 90 ? 11.406 18.656 -13.648 1 61.59 90 PRO A O 1
ATOM 724 N N . PHE A 1 91 ? 11.344 20.453 -12.375 1 53.31 91 PHE A N 1
ATOM 725 C CA . PHE A 1 91 ? 12.797 20.391 -12.305 1 53.31 91 PHE A CA 1
ATOM 726 C C . PHE A 1 91 ? 13.25 19.094 -11.625 1 53.31 91 PHE A C 1
ATOM 728 O O . PHE A 1 91 ? 14.43 18.75 -11.664 1 53.31 91 PHE A O 1
ATOM 735 N N . SER A 1 92 ? 12.25 18.625 -10.859 1 45.06 92 SER A N 1
ATOM 736 C CA . SER A 1 92 ? 12.609 17.359 -10.242 1 45.06 92 SER A CA 1
ATOM 737 C C . SER A 1 92 ? 12.57 16.219 -11.25 1 45.06 92 SER A C 1
ATOM 739 O O . SER A 1 92 ? 13.211 15.18 -11.055 1 45.06 92 SER A O 1
ATOM 741 N N . THR A 1 93 ? 11.508 16.406 -12.117 1 45.44 93 THR A N 1
ATOM 742 C CA . THR A 1 93 ? 11.438 15.453 -13.211 1 45.44 93 THR A CA 1
ATOM 743 C C . THR A 1 93 ? 11.617 16.141 -14.562 1 45.44 93 THR A C 1
ATOM 745 O O . THR A 1 93 ? 11.242 17.312 -14.719 1 45.44 93 THR A O 1
ATOM 748 N N . SER A 1 94 ? 12.461 15.812 -15.477 1 41.88 94 SER A N 1
ATOM 749 C CA . SER A 1 94 ? 12.922 16.312 -16.766 1 41.88 94 SER A CA 1
ATOM 750 C C . SER A 1 94 ? 11.75 16.688 -17.656 1 41.88 94 SER A C 1
ATOM 752 O O . SER A 1 94 ? 11.945 17.281 -18.734 1 41.88 94 SER A O 1
ATOM 754 N N . VAL A 1 95 ? 10.594 16.156 -17.703 1 38.94 95 VAL A N 1
ATOM 755 C CA . VAL A 1 95 ? 9.727 16.328 -18.875 1 38.94 95 VAL A CA 1
ATOM 756 C C . VAL A 1 95 ? 8.75 17.469 -18.625 1 38.94 95 VAL A C 1
ATOM 758 O O . VAL A 1 95 ? 7.965 17.438 -17.672 1 38.94 95 VAL A O 1
ATOM 761 N N . ARG A 1 96 ? 8.711 18.719 -19.359 1 39.12 96 ARG A N 1
ATOM 762 C CA . ARG A 1 96 ? 7.949 19.953 -19.422 1 39.12 96 ARG A CA 1
ATOM 763 C C . ARG A 1 96 ? 6.492 19.672 -19.781 1 39.12 96 ARG A C 1
ATOM 765 O O . ARG A 1 96 ? 5.734 20.609 -20.078 1 39.12 96 ARG A O 1
ATOM 772 N N . GLN A 1 97 ? 5.953 18.703 -20.391 1 42.62 97 GLN A N 1
ATOM 773 C CA . GLN A 1 97 ? 4.656 18.75 -21.047 1 42.62 97 GLN A CA 1
ATOM 774 C C . GLN A 1 97 ? 3.535 19 -20.047 1 42.62 97 GLN A C 1
ATOM 776 O O . GLN A 1 97 ? 3.695 18.75 -18.859 1 42.62 97 GLN A O 1
ATOM 781 N N . GLY A 1 98 ? 2.338 19.672 -20.406 1 50.88 98 GLY A N 1
ATOM 782 C CA . GLY A 1 98 ? 1.132 19.719 -19.594 1 50.88 98 GLY A CA 1
ATOM 783 C C . GLY A 1 98 ? 1.041 18.594 -18.578 1 50.88 98 GLY A C 1
ATOM 784 O O . GLY A 1 98 ? 1.091 17.422 -18.953 1 50.88 98 GLY A O 1
ATOM 785 N N . HIS A 1 99 ? 1.401 18.828 -17.312 1 60.31 99 HIS A N 1
ATOM 786 C CA . HIS A 1 99 ? 1.916 17.875 -16.328 1 60.31 99 HIS A CA 1
ATOM 787 C C . HIS A 1 99 ? 0.92 16.75 -16.078 1 60.31 99 HIS A C 1
ATOM 789 O O . HIS A 1 99 ? -0.139 16.969 -15.484 1 60.31 99 HIS A O 1
ATOM 795 N N . VAL A 1 100 ? 0.691 15.914 -17.016 1 74.69 100 VAL A N 1
ATOM 796 C CA . VAL A 1 100 ? -0.04 14.688 -16.734 1 74.69 100 VAL A CA 1
ATOM 797 C C . VAL A 1 100 ? 0.693 13.891 -15.648 1 74.69 100 VAL A C 1
ATOM 799 O O . VAL A 1 100 ? 1.903 13.672 -15.75 1 74.69 100 VAL A O 1
ATOM 802 N N . GLN A 1 101 ? -0.037 13.602 -14.602 1 83.38 101 GLN A N 1
ATOM 803 C CA . GLN A 1 101 ? 0.549 12.852 -13.5 1 83.38 101 GLN A CA 1
ATOM 804 C C . GLN A 1 101 ? 1.109 11.516 -13.977 1 83.38 101 GLN A C 1
ATOM 806 O O . GLN A 1 101 ? 0.485 10.828 -14.797 1 83.38 101 GLN A O 1
ATOM 811 N N . THR A 1 102 ? 2.27 11.242 -13.508 1 82.81 102 THR A N 1
ATOM 812 C CA . THR A 1 102 ? 2.865 9.93 -13.75 1 82.81 102 THR A CA 1
ATOM 813 C C . THR A 1 102 ? 2.141 8.852 -12.961 1 82.81 102 THR A C 1
ATOM 815 O O . THR A 1 102 ? 1.335 9.156 -12.078 1 82.81 102 THR A O 1
ATOM 818 N N . VAL A 1 103 ? 2.404 7.664 -13.258 1 79.38 103 VAL A N 1
ATOM 819 C CA . VAL A 1 103 ? 1.841 6.52 -12.547 1 79.38 103 VAL A CA 1
ATOM 820 C C . VAL A 1 103 ? 2.24 6.582 -11.078 1 79.38 103 VAL A C 1
ATOM 822 O O . VAL A 1 103 ? 1.42 6.324 -10.195 1 79.38 103 VAL A O 1
ATOM 825 N N . GLU A 1 104 ? 3.447 6.934 -10.844 1 85.75 104 GLU A N 1
ATOM 826 C CA . GLU A 1 104 ? 3.961 7.023 -9.484 1 85.75 104 GLU A CA 1
ATOM 827 C C . GLU A 1 104 ? 3.258 8.125 -8.695 1 85.75 104 GLU A C 1
ATOM 829 O O . GLU A 1 104 ? 2.869 7.922 -7.543 1 85.75 104 GLU A O 1
ATOM 834 N N . GLU A 1 105 ? 3.096 9.234 -9.336 1 92.12 105 GLU A N 1
ATOM 835 C CA . GLU A 1 105 ? 2.402 10.352 -8.695 1 92.12 105 GLU A CA 1
ATOM 836 C C . GLU A 1 105 ? 0.958 9.984 -8.367 1 92.12 105 GLU A C 1
ATOM 838 O O . GLU A 1 105 ? 0.457 10.32 -7.293 1 92.12 105 GLU A O 1
ATOM 843 N N . LYS A 1 106 ? 0.385 9.312 -9.273 1 91.31 106 LYS A N 1
ATOM 844 C CA . LYS A 1 106 ? -0.991 8.883 -9.047 1 91.31 106 LYS A CA 1
ATOM 845 C C . LYS A 1 106 ? -1.075 7.891 -7.895 1 91.31 106 LYS A C 1
ATOM 847 O O . LYS A 1 106 ? -1.986 7.965 -7.066 1 91.31 106 LYS A O 1
ATOM 852 N N . SER A 1 107 ? -0.163 7.031 -7.875 1 90.31 107 SER A N 1
ATOM 853 C CA . SER A 1 107 ? -0.103 6.055 -6.789 1 90.31 107 SER A CA 1
ATOM 854 C C . SER A 1 107 ? 0.073 6.738 -5.438 1 90.31 107 SER A C 1
ATOM 856 O O . SER A 1 107 ? -0.634 6.422 -4.48 1 90.31 107 SER A O 1
ATOM 858 N N . TYR A 1 108 ? 0.971 7.672 -5.395 1 94.62 108 TYR A N 1
ATOM 859 C CA . TYR A 1 108 ? 1.21 8.391 -4.148 1 94.62 108 TYR A CA 1
ATOM 860 C C . TYR A 1 108 ? -0.014 9.203 -3.742 1 94.62 108 TYR A C 1
ATOM 862 O O . TYR A 1 108 ? -0.338 9.305 -2.557 1 94.62 108 TYR A O 1
ATOM 870 N N . SER A 1 109 ? -0.684 9.789 -4.73 1 96.62 109 SER A N 1
ATOM 871 C CA . SER A 1 109 ? -1.919 10.516 -4.449 1 96.62 109 SER A CA 1
ATOM 872 C C . SER A 1 109 ? -2.939 9.617 -3.758 1 96.62 109 SER A C 1
ATOM 874 O O . SER A 1 109 ? -3.555 10.016 -2.766 1 96.62 109 SER A O 1
ATOM 876 N N . GLN A 1 110 ? -3.059 8.453 -4.25 1 94.25 110 GLN A N 1
ATOM 877 C CA . GLN A 1 110 ? -4.016 7.504 -3.689 1 94.25 110 GLN A CA 1
ATOM 878 C C . GLN A 1 110 ? -3.602 7.07 -2.285 1 94.25 110 GLN A C 1
ATOM 880 O O . GLN A 1 110 ? -4.449 6.918 -1.403 1 94.25 110 GLN A O 1
ATOM 885 N N . MET A 1 111 ? -2.316 6.895 -2.115 1 94.88 111 MET A N 1
ATOM 886 C CA . MET A 1 111 ? -1.807 6.48 -0.812 1 94.88 111 MET A CA 1
ATOM 887 C C . MET A 1 111 ? -2.051 7.559 0.237 1 94.88 111 MET A C 1
ATOM 889 O O . MET A 1 111 ? -2.492 7.262 1.349 1 94.88 111 MET A O 1
ATOM 893 N N . ILE A 1 112 ? -1.795 8.742 -0.14 1 98 112 ILE A N 1
ATOM 894 C CA . ILE A 1 112 ? -1.995 9.859 0.776 1 98 112 ILE A CA 1
ATOM 895 C C . ILE A 1 112 ? -3.48 9.992 1.107 1 98 112 ILE A C 1
ATOM 897 O O . ILE A 1 112 ? -3.85 10.164 2.271 1 98 112 ILE A O 1
ATOM 901 N N . GLU A 1 113 ? -4.281 9.93 0.09 1 97.25 113 GLU A N 1
ATOM 902 C CA . GLU A 1 113 ? -5.727 9.992 0.293 1 97.25 113 GLU A CA 1
ATOM 903 C C . GLU A 1 113 ? -6.191 8.922 1.275 1 97.25 113 GLU A C 1
ATOM 905 O O . GLU A 1 113 ? -6.965 9.211 2.193 1 97.25 113 GLU A O 1
ATOM 910 N N . ALA A 1 114 ? -5.715 7.738 1.094 1 95.06 114 ALA A N 1
ATOM 911 C CA . ALA A 1 114 ? -6.094 6.625 1.959 1 95.06 114 ALA A CA 1
ATOM 912 C C . ALA A 1 114 ? -5.625 6.859 3.393 1 95.06 114 ALA A C 1
ATOM 914 O O . ALA A 1 114 ? -6.293 6.453 4.344 1 95.06 114 ALA A O 1
ATOM 915 N N . ALA A 1 115 ? -4.508 7.48 3.527 1 97.62 115 ALA A N 1
ATOM 916 C CA . ALA A 1 115 ? -3.912 7.691 4.844 1 97.62 115 ALA A CA 1
ATOM 917 C C . ALA A 1 115 ? -4.688 8.742 5.633 1 97.62 115 ALA A C 1
ATOM 919 O O . ALA A 1 115 ? -4.895 8.594 6.84 1 97.62 115 ALA A O 1
ATOM 920 N N . ILE A 1 116 ? -5.164 9.758 4.984 1 97.81 116 ILE A N 1
ATOM 921 C CA . ILE A 1 116 ? -5.703 10.875 5.754 1 97.81 116 ILE A CA 1
ATOM 922 C C . ILE A 1 116 ? -7.223 10.766 5.832 1 97.81 116 ILE A C 1
ATOM 924 O O . ILE A 1 116 ? -7.852 11.336 6.727 1 97.81 116 ILE A O 1
ATOM 928 N N . SER A 1 117 ? -7.863 10.023 4.965 1 96.06 117 SER A N 1
ATOM 929 C CA . SER A 1 117 ? -9.32 9.961 4.832 1 96.06 117 SER A CA 1
ATOM 930 C C . SER A 1 117 ? -9.969 9.508 6.133 1 96.06 117 SER A C 1
ATOM 932 O O . SER A 1 117 ? -10.953 10.102 6.578 1 96.06 117 SER A O 1
ATOM 934 N N . PRO A 1 118 ? -9.43 8.492 6.812 1 95 118 PRO A N 1
ATOM 935 C CA . PRO A 1 118 ? -10.102 8.008 8.023 1 95 118 PRO A CA 1
ATOM 936 C C . PRO A 1 118 ? -10.156 9.055 9.125 1 95 118 PRO A C 1
ATOM 938 O O . PRO A 1 118 ? -10.953 8.93 10.062 1 95 118 PRO A O 1
ATOM 941 N N . SER A 1 119 ? -9.305 10.016 9.023 1 96.25 119 SER A N 1
ATOM 942 C CA . SER A 1 119 ? -9.234 11.016 10.086 1 96.25 119 SER A CA 1
ATOM 943 C C . SER A 1 119 ? -10.258 12.125 9.859 1 96.25 119 SER A C 1
ATOM 945 O O . SER A 1 119 ? -10.531 12.922 10.758 1 96.25 119 SER A O 1
ATOM 947 N N . ILE A 1 120 ? -10.789 12.242 8.672 1 96.19 120 ILE A N 1
ATOM 948 C CA . ILE A 1 120 ? -11.672 13.336 8.289 1 96.19 120 ILE A CA 1
ATOM 949 C C . ILE A 1 120 ? -13.125 12.906 8.438 1 96.19 120 ILE A C 1
ATOM 951 O O . ILE A 1 120 ? -13.5 11.797 8.039 1 96.19 120 ILE A O 1
ATOM 955 N N . LEU A 1 121 ? -13.961 13.742 9.023 1 95.12 121 LEU A N 1
ATOM 956 C CA . LEU A 1 121 ? -15.383 13.461 9.141 1 95.12 121 LEU A CA 1
ATOM 957 C C . LEU A 1 121 ? -16.125 13.852 7.867 1 95.12 121 LEU A C 1
ATOM 959 O O . LEU A 1 121 ? -16.906 14.812 7.867 1 95.12 121 LEU A O 1
ATOM 963 N N . LEU A 1 122 ? -15.977 13.047 6.898 1 91.56 122 LEU A N 1
ATOM 964 C CA . LEU A 1 122 ? -16.469 13.344 5.555 1 91.56 122 LEU A CA 1
ATOM 965 C C . LEU A 1 122 ? -17.984 13.359 5.527 1 91.56 122 LEU A C 1
ATOM 967 O O . LEU A 1 122 ? -18.594 14.047 4.695 1 91.56 122 LEU A O 1
ATOM 971 N N . HIS A 1 123 ? -18.656 12.578 6.445 1 89.44 123 HIS A N 1
ATOM 972 C CA . HIS A 1 123 ? -20.109 12.469 6.469 1 89.44 123 HIS A CA 1
ATOM 973 C C . HIS A 1 123 ? -20.75 13.797 6.852 1 89.44 123 HIS A C 1
ATOM 975 O O . HIS A 1 123 ? -21.953 14 6.637 1 89.44 123 HIS A O 1
ATOM 981 N N . LEU A 1 124 ? -20.016 14.734 7.402 1 92.19 124 LEU A N 1
ATOM 982 C CA . LEU A 1 124 ? -20.531 16.047 7.789 1 92.19 124 LEU A CA 1
ATOM 983 C C . LEU A 1 124 ? -20.609 16.969 6.582 1 92.19 124 LEU A C 1
ATOM 985 O O . LEU A 1 124 ? -21.188 18.047 6.664 1 92.19 124 LEU A O 1
ATOM 989 N N . TYR A 1 125 ? -20.078 16.531 5.398 1 91.31 125 TYR A N 1
ATOM 990 C CA . TYR A 1 125 ? -20.031 17.359 4.195 1 91.31 125 TYR A CA 1
ATOM 991 C C . TYR A 1 125 ? -20.641 16.609 3.008 1 91.31 125 TYR A C 1
ATOM 993 O O . TYR A 1 125 ? -19.953 16.359 2.02 1 91.31 125 TYR A O 1
ATOM 1001 N N . PRO A 1 126 ? -21.953 16.375 3.064 1 87.12 126 PRO A N 1
ATOM 1002 C CA . PRO A 1 126 ? -22.578 15.625 1.969 1 87.12 126 PRO A CA 1
ATOM 1003 C C . PRO A 1 126 ? -22.562 16.391 0.649 1 87.12 126 PRO A C 1
ATOM 1005 O O . PRO A 1 126 ? -22.609 17.625 0.648 1 87.12 126 PRO A O 1
ATOM 1008 N N . LYS A 1 127 ? -22.406 15.68 -0.466 1 87.5 127 LYS A N 1
ATOM 1009 C CA . LYS A 1 127 ? -22.469 16.219 -1.824 1 87.5 127 LYS A CA 1
ATOM 1010 C C . LYS A 1 127 ? -21.359 17.25 -2.051 1 87.5 127 LYS A C 1
ATOM 1012 O O . LYS A 1 127 ? -21.562 18.234 -2.76 1 87.5 127 LYS A O 1
ATOM 1017 N N . SER A 1 128 ? -20.359 17.109 -1.325 1 91.06 128 SER A N 1
ATOM 1018 C CA . SER A 1 128 ? -19.25 18.062 -1.435 1 91.06 128 SER A CA 1
ATOM 1019 C C . SER A 1 128 ? -17.953 17.344 -1.823 1 91.06 128 SER A C 1
ATOM 1021 O O . SER A 1 128 ? -17.859 16.125 -1.736 1 91.06 128 SER A O 1
ATOM 1023 N N . SER A 1 129 ? -17.094 18.172 -2.266 1 94 129 SER A N 1
ATOM 1024 C CA . SER A 1 129 ? -15.75 17.656 -2.574 1 94 129 SER A CA 1
ATOM 1025 C C . SER A 1 129 ? -14.672 18.484 -1.871 1 94 129 SER A C 1
ATOM 1027 O O . SER A 1 129 ? -14.805 19.688 -1.721 1 94 129 SER A O 1
ATOM 1029 N N . ILE A 1 130 ? -13.719 17.844 -1.363 1 95.75 130 ILE A N 1
ATOM 1030 C CA . ILE A 1 130 ? -12.523 18.438 -0.774 1 95.75 130 ILE A CA 1
ATOM 1031 C C . ILE A 1 130 ? -11.297 18.062 -1.609 1 95.75 130 ILE A C 1
ATOM 1033 O O . ILE A 1 130 ? -11.016 16.891 -1.813 1 95.75 130 ILE A O 1
ATOM 1037 N N . ASP A 1 131 ? -10.641 19.062 -2.113 1 96.56 131 ASP A N 1
ATOM 1038 C CA . ASP A 1 131 ? -9.477 18.828 -2.955 1 96.56 131 ASP A CA 1
ATOM 1039 C C . ASP A 1 131 ? -8.195 19.266 -2.252 1 96.56 131 ASP A C 1
ATOM 1041 O O . ASP A 1 131 ? -8.086 20.406 -1.801 1 96.56 131 ASP A O 1
ATOM 1045 N N . VAL A 1 132 ? -7.25 18.344 -2.164 1 97.94 132 VAL A N 1
ATOM 1046 C CA . VAL A 1 132 ? -5.949 18.625 -1.569 1 97.94 132 VAL A CA 1
ATOM 1047 C C . VAL A 1 132 ? -4.867 18.562 -2.646 1 97.94 132 VAL A C 1
ATOM 1049 O O . VAL A 1 132 ? -4.699 17.547 -3.316 1 97.94 132 VAL A O 1
ATOM 1052 N N . TYR A 1 133 ? -4.184 19.672 -2.797 1 97.62 133 TYR A N 1
ATOM 1053 C CA . TYR A 1 133 ? -3.105 19.75 -3.775 1 97.62 133 TYR A CA 1
ATOM 1054 C C . TYR A 1 133 ? -1.746 19.766 -3.088 1 97.62 133 TYR A C 1
ATOM 1056 O O . TYR A 1 133 ? -1.452 20.672 -2.305 1 97.62 133 TYR A O 1
ATOM 1064 N N . ILE A 1 134 ? -0.946 18.75 -3.383 1 98.25 134 ILE A N 1
ATOM 1065 C CA . ILE A 1 134 ? 0.356 18.578 -2.748 1 98.25 134 ILE A CA 1
ATOM 1066 C C . ILE A 1 134 ? 1.464 18.766 -3.781 1 98.25 134 ILE A C 1
ATOM 1068 O O . ILE A 1 134 ? 1.622 17.953 -4.691 1 98.25 134 ILE A O 1
ATOM 1072 N N . GLN A 1 135 ? 2.209 19.797 -3.617 1 97 135 GLN A N 1
ATOM 1073 C CA . GLN A 1 135 ? 3.311 20.109 -4.52 1 97 135 GLN A CA 1
ATOM 1074 C C . GLN A 1 135 ? 4.66 19.891 -3.838 1 97 135 GLN A C 1
ATOM 1076 O O . GLN A 1 135 ? 5.027 20.641 -2.93 1 97 135 GLN A O 1
ATOM 1081 N N . VAL A 1 136 ? 5.375 18.891 -4.332 1 97.62 136 VAL A N 1
ATOM 1082 C CA . VAL A 1 136 ? 6.727 18.656 -3.826 1 97.62 136 VAL A CA 1
ATOM 1083 C C . VAL A 1 136 ? 7.707 19.594 -4.535 1 97.62 136 VAL A C 1
ATOM 1085 O O . VAL A 1 136 ? 7.902 19.484 -5.75 1 97.62 136 VAL A O 1
ATOM 1088 N N . ILE A 1 137 ? 8.281 20.438 -3.803 1 96.25 137 ILE A N 1
ATOM 1089 C CA . ILE A 1 137 ? 9.234 21.422 -4.332 1 96.25 137 ILE A CA 1
ATOM 1090 C C . ILE A 1 137 ? 10.625 20.797 -4.387 1 96.25 137 ILE A C 1
ATOM 1092 O O . ILE A 1 137 ? 11.359 20.984 -5.367 1 96.25 137 ILE A O 1
ATOM 1096 N N . GLU A 1 138 ? 11.008 20.156 -3.354 1 95.94 138 GLU A N 1
ATOM 1097 C CA . GLU A 1 138 ? 12.281 19.438 -3.209 1 95.94 138 GLU A CA 1
ATOM 1098 C C . GLU A 1 138 ? 12.086 18.094 -2.52 1 95.94 138 GLU A C 1
ATOM 1100 O O . GLU A 1 138 ? 11.32 17.984 -1.561 1 95.94 138 GLU A O 1
ATOM 1105 N N . SER A 1 139 ? 12.742 17.109 -3.037 1 95.25 139 SER A N 1
ATOM 1106 C CA . SER A 1 139 ? 12.609 15.758 -2.488 1 95.25 139 SER A CA 1
ATOM 1107 C C . SER A 1 139 ? 13.969 15.172 -2.146 1 95.25 139 SER A C 1
ATOM 1109 O O . SER A 1 139 ? 14.938 15.352 -2.889 1 95.25 139 SER A O 1
ATOM 1111 N N . ASP A 1 140 ? 14.102 14.562 -1.047 1 94.06 140 ASP A N 1
ATOM 1112 C CA . ASP A 1 140 ? 15.281 13.828 -0.607 1 94.06 140 ASP A CA 1
ATOM 1113 C C . ASP A 1 140 ? 14.898 12.469 -0.024 1 94.06 140 ASP A C 1
ATOM 1115 O O . ASP A 1 140 ? 14.961 12.273 1.191 1 94.06 140 ASP A O 1
ATOM 1119 N N . GLY A 1 141 ? 14.609 11.531 -0.945 1 93.25 141 GLY A N 1
ATOM 1120 C CA . GLY A 1 141 ? 14.07 10.234 -0.575 1 93.25 141 GLY A CA 1
ATOM 1121 C C . GLY A 1 141 ? 12.586 10.102 -0.84 1 93.25 141 GLY A C 1
ATOM 1122 O O . GLY A 1 141 ? 11.781 10.836 -0.263 1 93.25 141 GLY A O 1
ATOM 1123 N N . ALA A 1 142 ? 12.234 9.164 -1.629 1 93.56 142 ALA A N 1
ATOM 1124 C CA . ALA A 1 142 ? 10.844 8.992 -2.051 1 93.56 142 ALA A CA 1
ATOM 1125 C C . ALA A 1 142 ? 9.953 8.617 -0.872 1 93.56 142 ALA A C 1
ATOM 1127 O O . ALA A 1 142 ? 8.859 9.164 -0.71 1 93.56 142 ALA A O 1
ATOM 1128 N N . LEU A 1 143 ? 10.438 7.746 -0.032 1 95.62 143 LEU A N 1
ATOM 1129 C CA . LEU A 1 143 ? 9.656 7.258 1.104 1 95.62 143 LEU A CA 1
ATOM 1130 C C . LEU A 1 143 ? 9.43 8.367 2.123 1 95.62 143 LEU A C 1
ATOM 1132 O O . LEU A 1 143 ? 8.305 8.586 2.57 1 95.62 143 LEU A O 1
ATOM 1136 N N . ALA A 1 144 ? 10.516 9.031 2.436 1 96.75 144 ALA A N 1
ATOM 1137 C CA . ALA A 1 144 ? 10.445 10.125 3.398 1 96.75 144 ALA A CA 1
ATOM 1138 C C . ALA A 1 144 ? 9.578 11.266 2.865 1 96.75 144 ALA A C 1
ATOM 1140 O O . ALA A 1 144 ? 8.852 11.914 3.625 1 96.75 144 ALA A O 1
ATOM 1141 N N . THR A 1 145 ? 9.688 11.531 1.607 1 97.62 145 THR A N 1
ATOM 1142 C CA . THR A 1 145 ? 8.883 12.578 0.981 1 97.62 145 THR A CA 1
ATOM 1143 C C . THR A 1 145 ? 7.398 12.227 1.051 1 97.62 145 THR A C 1
ATOM 1145 O O . THR A 1 145 ? 6.566 13.086 1.349 1 97.62 145 THR A O 1
ATOM 1148 N N . LEU A 1 146 ? 7.109 10.984 0.792 1 97.75 146 LEU A N 1
ATOM 1149 C CA . LEU A 1 146 ? 5.73 10.516 0.88 1 97.75 146 LEU A CA 1
ATOM 1150 C C . LEU A 1 146 ? 5.195 10.672 2.301 1 97.75 146 LEU A C 1
ATOM 1152 O O . LEU A 1 146 ? 4.074 11.141 2.498 1 97.75 146 LEU A O 1
ATOM 1156 N N . ALA A 1 147 ? 5.941 10.25 3.277 1 98.38 147 ALA A N 1
ATOM 1157 C CA . ALA A 1 147 ? 5.551 10.383 4.68 1 98.38 147 ALA A CA 1
ATOM 1158 C C . ALA A 1 147 ? 5.332 11.852 5.047 1 98.38 147 ALA A C 1
ATOM 1160 O O . ALA A 1 147 ? 4.359 12.188 5.723 1 98.38 147 ALA A O 1
ATOM 1161 N N . ALA A 1 148 ? 6.25 12.688 4.605 1 98.25 148 ALA A N 1
ATOM 1162 C CA . ALA A 1 148 ? 6.133 14.125 4.852 1 98.25 148 ALA A CA 1
ATOM 1163 C C . ALA A 1 148 ? 4.871 14.688 4.203 1 98.25 148 ALA A C 1
ATOM 1165 O O . ALA A 1 148 ? 4.203 15.555 4.781 1 98.25 148 ALA A O 1
ATOM 1166 N N . ALA A 1 149 ? 4.602 14.195 3.035 1 98.56 149 ALA A N 1
ATOM 1167 C CA . ALA A 1 149 ? 3.422 14.656 2.309 1 98.56 149 ALA A CA 1
ATOM 1168 C C . ALA A 1 149 ? 2.145 14.32 3.074 1 98.56 149 ALA A C 1
ATOM 1170 O O . ALA A 1 149 ? 1.197 15.117 3.088 1 98.56 149 ALA A O 1
ATOM 1171 N N . ILE A 1 150 ? 2.086 13.148 3.67 1 98.69 150 ILE A N 1
ATOM 1172 C CA . ILE A 1 150 ? 0.944 12.75 4.488 1 98.69 150 ILE A CA 1
ATOM 1173 C C . ILE A 1 150 ? 0.75 13.758 5.621 1 98.69 150 ILE A C 1
ATOM 1175 O O . ILE A 1 150 ? -0.36 14.242 5.844 1 98.69 150 ILE A O 1
ATOM 1179 N N . SER A 1 151 ? 1.803 14.078 6.309 1 98.5 151 SER A N 1
ATOM 1180 C CA . SER A 1 151 ? 1.756 15.016 7.426 1 98.5 151 SER A CA 1
ATOM 1181 C C . SER A 1 151 ? 1.366 16.422 6.957 1 98.5 151 SER A C 1
ATOM 1183 O O . SER A 1 151 ? 0.558 17.094 7.602 1 98.5 151 SER A O 1
ATOM 1185 N N . CYS A 1 152 ? 1.922 16.797 5.859 1 98.38 152 CYS A N 1
ATOM 1186 C CA . CYS A 1 152 ? 1.651 18.109 5.297 1 98.38 152 CYS A CA 1
ATOM 1187 C C . CYS A 1 152 ? 0.186 18.25 4.902 1 98.38 152 CYS A C 1
ATOM 1189 O O . CYS A 1 152 ? -0.459 19.25 5.223 1 98.38 152 CYS A O 1
ATOM 1191 N N . ALA A 1 153 ? -0.294 17.281 4.223 1 98.5 153 ALA A N 1
ATOM 1192 C CA . ALA A 1 153 ? -1.691 17.266 3.797 1 98.5 153 ALA A CA 1
ATOM 1193 C C . ALA A 1 153 ? -2.631 17.312 5 1 98.5 153 ALA A C 1
ATOM 1195 O O . ALA A 1 153 ? -3.598 18.078 5.012 1 98.5 153 ALA A O 1
ATOM 1196 N N . SER A 1 154 ? -2.367 16.484 5.973 1 98.31 154 SER A N 1
ATOM 1197 C CA . SER A 1 154 ? -3.174 16.453 7.191 1 98.31 154 SER A CA 1
ATOM 1198 C C . SER A 1 154 ? -3.186 17.812 7.883 1 98.31 154 SER A C 1
ATOM 1200 O O . SER A 1 154 ? -4.234 18.281 8.328 1 98.31 154 SER A O 1
ATOM 1202 N N . SER A 1 155 ? -2.072 18.469 7.93 1 97.38 155 SER A N 1
ATOM 1203 C CA . SER A 1 155 ? -1.962 19.781 8.562 1 97.38 155 SER A CA 1
ATOM 1204 C C . SER A 1 155 ? -2.746 20.828 7.781 1 97.38 155 SER A C 1
ATOM 1206 O O . SER A 1 155 ? -3.359 21.719 8.375 1 97.38 155 SER A O 1
ATOM 1208 N N . ALA A 1 156 ? -2.643 20.734 6.469 1 97.69 156 ALA A N 1
ATOM 1209 C CA . ALA A 1 156 ? -3.379 21.688 5.637 1 97.69 156 ALA A CA 1
ATOM 1210 C C . ALA A 1 156 ? -4.883 21.547 5.855 1 97.69 156 ALA A C 1
ATOM 1212 O O . ALA A 1 156 ? -5.598 22.547 5.906 1 97.69 156 ALA A O 1
ATOM 1213 N N . ILE A 1 157 ? -5.355 20.344 5.988 1 97.06 157 ILE A N 1
ATOM 1214 C CA . ILE A 1 157 ? -6.77 20.094 6.242 1 97.06 157 ILE A CA 1
ATOM 1215 C C . ILE A 1 157 ? -7.172 20.688 7.586 1 97.06 157 ILE A C 1
ATOM 1217 O O . ILE A 1 157 ? -8.234 21.312 7.707 1 97.06 157 ILE A O 1
ATOM 1221 N N . ALA A 1 158 ? -6.324 20.469 8.547 1 95.12 158 ALA A N 1
ATOM 1222 C CA . ALA A 1 158 ? -6.578 21.047 9.867 1 95.12 158 ALA A CA 1
ATOM 1223 C C . ALA A 1 158 ? -6.637 22.578 9.789 1 95.12 158 ALA A C 1
ATOM 1225 O O . ALA A 1 158 ? -7.492 23.203 10.414 1 95.12 158 ALA A O 1
ATOM 1226 N N . ASP A 1 159 ? -5.738 23.141 9.039 1 94.5 159 ASP A N 1
ATOM 1227 C CA . ASP A 1 159 ? -5.703 24.594 8.852 1 94.5 159 ASP A CA 1
ATOM 1228 C C . ASP A 1 159 ? -6.984 25.094 8.188 1 94.5 159 ASP A C 1
ATOM 1230 O O . ASP A 1 159 ? -7.391 26.234 8.406 1 94.5 159 ASP A O 1
ATOM 1234 N N . ALA A 1 160 ? -7.617 24.281 7.355 1 94.81 160 ALA A N 1
ATOM 1235 C CA . ALA A 1 160 ? -8.852 24.625 6.648 1 94.81 160 ALA A CA 1
ATOM 1236 C C . ALA A 1 160 ? -10.055 24.547 7.578 1 94.81 160 ALA A C 1
ATOM 1238 O O . ALA A 1 160 ? -11.18 24.844 7.168 1 94.81 160 ALA A O 1
ATOM 1239 N N . ASN A 1 161 ? -9.875 24.109 8.797 1 92.75 161 ASN A N 1
ATOM 1240 C CA . ASN A 1 161 ? -10.93 23.969 9.797 1 92.75 161 ASN A CA 1
ATOM 1241 C C . ASN A 1 161 ? -11.977 22.938 9.367 1 92.75 161 ASN A C 1
ATOM 1243 O O . ASN A 1 161 ? -13.172 23.141 9.586 1 92.75 161 ASN A O 1
ATOM 1247 N N . ILE A 1 162 ? -11.562 22.031 8.602 1 94.56 162 ILE A N 1
ATOM 1248 C CA . ILE A 1 162 ? -12.398 20.875 8.297 1 94.56 162 ILE A CA 1
ATOM 1249 C C . ILE A 1 162 ? -12.422 19.922 9.492 1 94.56 162 ILE A C 1
ATOM 1251 O O . ILE A 1 162 ? -11.383 19.656 10.102 1 94.56 162 ILE A O 1
ATOM 1255 N N . ASP A 1 163 ? -13.555 19.438 9.836 1 95 163 ASP A N 1
ATOM 1256 C CA . ASP A 1 163 ? -13.695 18.609 11.023 1 95 163 ASP A CA 1
ATOM 1257 C C . ASP A 1 163 ? -12.945 17.281 10.875 1 95 163 ASP A C 1
ATOM 1259 O O . ASP A 1 163 ? -13.18 16.547 9.922 1 95 163 ASP A O 1
ATOM 1263 N N . CYS A 1 164 ? -12.07 17.047 11.812 1 95 164 CYS A N 1
ATOM 1264 C CA . CYS A 1 164 ? -11.266 15.828 11.836 1 95 164 CYS A CA 1
ATOM 1265 C C . CYS A 1 164 ? -11.289 15.188 13.219 1 95 164 CYS A C 1
ATOM 1267 O O . CYS A 1 164 ? -11.445 15.875 14.227 1 95 164 CYS A O 1
ATOM 1269 N N . ILE A 1 165 ? -11.148 13.883 13.25 1 93.94 165 ILE A N 1
ATOM 1270 C CA . ILE A 1 165 ? -11.07 13.133 14.5 1 93.94 165 ILE A CA 1
ATOM 1271 C C . ILE A 1 165 ? -9.695 13.336 15.141 1 93.94 165 ILE A C 1
ATOM 1273 O O . ILE A 1 165 ? -9.578 13.391 16.359 1 93.94 165 ILE A O 1
ATOM 1277 N N . ASP A 1 166 ? -8.711 13.391 14.312 1 95.81 166 ASP A N 1
ATOM 1278 C CA . ASP A 1 166 ? -7.312 13.508 14.719 1 95.81 166 ASP A CA 1
ATOM 1279 C C . ASP A 1 166 ? -6.438 13.969 13.555 1 95.81 166 ASP A C 1
ATOM 1281 O O . ASP A 1 166 ? -6.914 14.094 12.422 1 95.81 166 ASP A O 1
ATOM 1285 N N . LEU A 1 167 ? -5.234 14.352 13.891 1 96.88 167 LEU A N 1
ATOM 1286 C CA . LEU A 1 167 ? -4.223 14.625 12.875 1 96.88 167 LEU A CA 1
ATOM 1287 C C . LEU A 1 167 ? -3.49 13.352 12.477 1 96.88 167 LEU A C 1
ATOM 1289 O O . LEU A 1 167 ? -3.188 12.508 13.328 1 96.88 167 LEU A O 1
ATOM 1293 N N . VAL A 1 168 ? -3.27 13.227 11.195 1 98.38 168 VAL A N 1
ATOM 1294 C CA . VAL A 1 168 ? -2.5 12.078 10.719 1 98.38 168 VAL A CA 1
ATOM 1295 C C . VAL A 1 168 ? -1.061 12.508 10.438 1 98.38 168 VAL A C 1
ATOM 1297 O O . VAL A 1 168 ? -0.824 13.508 9.758 1 98.38 168 VAL A O 1
ATOM 1300 N N . THR A 1 169 ? -0.123 11.812 10.992 1 98.5 169 THR A N 1
ATOM 1301 C CA . THR A 1 169 ? 1.288 12.031 10.703 1 98.5 169 THR A CA 1
ATOM 1302 C C . THR A 1 169 ? 1.887 10.836 9.977 1 98.5 169 THR A C 1
ATOM 1304 O O . THR A 1 169 ? 1.568 9.688 10.289 1 98.5 169 THR A O 1
ATOM 1307 N N . GLY A 1 170 ? 2.645 11.141 8.93 1 98.38 170 GLY A N 1
ATOM 1308 C CA . GLY A 1 170 ? 3.32 10.102 8.172 1 98.38 170 GLY A CA 1
ATOM 1309 C C . GLY A 1 170 ? 4.684 9.75 8.727 1 98.38 170 GLY A C 1
ATOM 1310 O O . GLY A 1 170 ? 5.363 10.594 9.32 1 98.38 170 GLY A O 1
ATOM 1311 N N . SER A 1 171 ? 5.078 8.547 8.586 1 98.38 171 SER A N 1
ATOM 1312 C CA . SER A 1 171 ? 6.402 8.055 8.945 1 98.38 171 SER A CA 1
ATOM 1313 C C . SER A 1 171 ? 6.891 7.008 7.949 1 98.38 171 SER A C 1
ATOM 1315 O O . SER A 1 171 ? 6.086 6.34 7.293 1 98.38 171 SER A O 1
ATOM 1317 N N . SER A 1 172 ? 8.195 6.926 7.785 1 97.88 172 SER A N 1
ATOM 1318 C CA . SER A 1 172 ? 8.781 5.98 6.836 1 97.88 172 SER A CA 1
ATOM 1319 C C . SER A 1 172 ? 10.023 5.312 7.418 1 97.88 172 SER A C 1
ATOM 1321 O O . SER A 1 172 ? 10.75 5.922 8.203 1 97.88 172 SER A O 1
ATOM 1323 N N . VAL A 1 173 ? 10.266 4.121 7.051 1 97.56 173 VAL A N 1
ATOM 1324 C CA . VAL A 1 173 ? 11.453 3.389 7.473 1 97.56 173 VAL A CA 1
ATOM 1325 C C . VAL A 1 173 ? 11.938 2.486 6.34 1 97.56 173 VAL A C 1
ATOM 1327 O O . VAL A 1 173 ? 11.125 1.909 5.609 1 97.56 173 VAL A O 1
ATOM 1330 N N . LEU A 1 174 ? 13.148 2.553 6.121 1 96.56 174 LEU A N 1
ATOM 1331 C CA . LEU A 1 174 ? 13.852 1.628 5.238 1 96.56 174 LEU A CA 1
ATOM 1332 C C . LEU A 1 174 ? 14.539 0.53 6.047 1 96.56 174 LEU A C 1
ATOM 1334 O O . LEU A 1 174 ? 15.07 0.787 7.129 1 96.56 174 LEU A O 1
ATOM 1338 N N . PHE A 1 175 ? 14.508 -0.744 5.547 1 96.25 175 PHE A N 1
ATOM 1339 C CA . PHE A 1 175 ? 15.18 -1.8 6.301 1 96.25 175 PHE A CA 1
ATOM 1340 C C . PHE A 1 175 ? 15.844 -2.799 5.359 1 96.25 175 PHE A C 1
ATOM 1342 O O . PHE A 1 175 ? 15.469 -2.898 4.188 1 96.25 175 PHE A O 1
ATOM 1349 N N . ASN A 1 176 ? 16.875 -3.387 5.84 1 93.31 176 ASN A N 1
ATOM 1350 C CA . ASN A 1 176 ? 17.531 -4.488 5.152 1 93.31 176 ASN A CA 1
ATOM 1351 C C . ASN A 1 176 ? 16.906 -5.832 5.5 1 93.31 176 ASN A C 1
ATOM 1353 O O . ASN A 1 176 ? 16.891 -6.234 6.664 1 93.31 176 ASN A O 1
ATOM 1357 N N . PRO A 1 177 ? 16.375 -6.504 4.492 1 89.81 177 PRO A N 1
ATOM 1358 C CA . PRO A 1 177 ? 15.703 -7.77 4.77 1 89.81 177 PRO A CA 1
ATOM 1359 C C . PRO A 1 177 ? 16.641 -8.844 5.301 1 89.81 177 PRO A C 1
ATOM 1361 O O . PRO A 1 177 ? 16.203 -9.812 5.918 1 89.81 177 PRO A O 1
ATOM 1364 N N . ASN A 1 178 ? 17.875 -8.727 5.082 1 88.88 178 ASN A N 1
ATOM 1365 C CA . ASN A 1 178 ? 18.844 -9.773 5.398 1 88.88 178 ASN A CA 1
ATOM 1366 C C . ASN A 1 178 ? 19.547 -9.5 6.727 1 88.88 178 ASN A C 1
ATOM 1368 O O . ASN A 1 178 ? 20.281 -10.352 7.23 1 88.88 178 ASN A O 1
ATOM 1372 N N . THR A 1 179 ? 19.422 -8.312 7.27 1 91.19 179 THR A N 1
ATOM 1373 C CA . THR A 1 179 ? 20.062 -7.945 8.531 1 91.19 179 THR A CA 1
ATOM 1374 C C . THR A 1 179 ? 19.078 -7.203 9.43 1 91.19 179 THR A C 1
ATOM 1376 O O . THR A 1 179 ? 17.891 -7.066 9.094 1 91.19 179 THR A O 1
ATOM 1379 N N . ASP A 1 180 ? 19.5 -6.785 10.555 1 93 180 ASP A N 1
ATOM 1380 C CA . ASP A 1 180 ? 18.641 -6.066 11.492 1 93 180 ASP A CA 1
ATOM 1381 C C . ASP A 1 180 ? 18.719 -4.559 11.258 1 93 180 ASP A C 1
ATOM 1383 O O . ASP A 1 180 ? 18.156 -3.775 12.016 1 93 180 ASP A O 1
ATOM 1387 N N . GLU A 1 181 ? 19.344 -4.141 10.211 1 93.44 181 GLU A N 1
ATOM 1388 C CA . GLU A 1 181 ? 19.547 -2.717 9.945 1 93.44 181 GLU A CA 1
ATOM 1389 C C . GLU A 1 181 ? 18.25 -2.059 9.469 1 93.44 181 GLU A C 1
ATOM 1391 O O . GLU A 1 181 ? 17.484 -2.66 8.719 1 93.44 181 GLU A O 1
ATOM 1396 N N . TYR A 1 182 ? 18.016 -0.918 9.961 1 95.75 182 TYR A N 1
ATOM 1397 C CA . TYR A 1 182 ? 16.891 -0.093 9.539 1 95.75 182 TYR A CA 1
ATOM 1398 C C . TYR A 1 182 ? 17.219 1.389 9.664 1 95.75 182 TYR A C 1
ATOM 1400 O O . TYR A 1 182 ? 18.156 1.763 10.383 1 95.75 182 TYR A O 1
ATOM 1408 N N . TRP A 1 183 ? 16.562 2.242 8.898 1 95.44 183 TRP A N 1
ATOM 1409 C CA . TRP A 1 183 ? 16.766 3.686 8.906 1 95.44 183 TRP A CA 1
ATOM 1410 C C . TRP A 1 183 ? 15.43 4.426 8.859 1 95.44 183 TRP A C 1
ATOM 1412 O O . TRP A 1 183 ? 14.727 4.395 7.848 1 95.44 183 TRP A O 1
ATOM 1422 N N . ILE A 1 184 ? 15.109 5.059 9.945 1 97 184 ILE A N 1
ATOM 1423 C CA . ILE A 1 184 ? 13.914 5.902 9.977 1 97 184 ILE A CA 1
ATOM 1424 C C . ILE A 1 184 ? 14.148 7.16 9.148 1 97 184 ILE A C 1
ATOM 1426 O O . ILE A 1 184 ? 15.258 7.703 9.133 1 97 184 ILE A O 1
ATOM 1430 N N . ASP A 1 185 ? 13.086 7.645 8.422 1 96.38 185 ASP A N 1
ATOM 1431 C CA . ASP A 1 185 ? 13.203 8.844 7.605 1 96.38 185 ASP A CA 1
ATOM 1432 C C . ASP A 1 185 ? 14.406 8.758 6.668 1 96.38 185 ASP A C 1
ATOM 1434 O O . ASP A 1 185 ? 15.305 9.594 6.723 1 96.38 185 ASP A O 1
ATOM 1438 N N . PRO A 1 186 ? 14.336 7.754 5.809 1 95.62 186 PRO A N 1
ATOM 1439 C CA . PRO A 1 186 ? 15.492 7.539 4.93 1 95.62 186 PRO A CA 1
ATOM 1440 C C . PRO A 1 186 ? 15.656 8.641 3.885 1 95.62 186 PRO A C 1
ATOM 1442 O O . PRO A 1 186 ? 14.672 9.07 3.279 1 95.62 186 PRO A O 1
ATOM 1445 N N . ASP A 1 187 ? 16.875 9.109 3.682 1 93.19 187 ASP A N 1
ATOM 1446 C CA . ASP A 1 187 ? 17.125 10.078 2.619 1 93.19 187 ASP A CA 1
ATOM 1447 C C . ASP A 1 187 ? 17.453 9.375 1.303 1 93.19 187 ASP A C 1
ATOM 1449 O O . ASP A 1 187 ? 17.359 8.148 1.21 1 93.19 187 ASP A O 1
ATOM 1453 N N . TYR A 1 188 ? 17.641 10.148 0.304 1 91 188 TYR A N 1
ATOM 1454 C CA . TYR A 1 188 ? 17.891 9.648 -1.041 1 91 188 TYR A CA 1
ATOM 1455 C C . TYR A 1 188 ? 19.062 8.672 -1.052 1 91 188 TYR A C 1
ATOM 1457 O O . TYR A 1 188 ? 19.016 7.633 -1.709 1 91 188 TYR A O 1
ATOM 1465 N N . VAL A 1 189 ? 20.141 8.938 -0.397 1 88.5 189 VAL A N 1
ATOM 1466 C CA . VAL A 1 189 ? 21.344 8.109 -0.344 1 88.5 189 VAL A CA 1
ATOM 1467 C C . VAL A 1 189 ? 21.016 6.785 0.353 1 88.5 189 VAL A C 1
ATOM 1469 O O . VAL A 1 189 ? 21.469 5.723 -0.08 1 88.5 189 VAL A O 1
ATOM 1472 N N . ASP A 1 190 ? 20.219 6.871 1.464 1 90 190 ASP A N 1
ATOM 1473 C CA . ASP A 1 190 ? 19.781 5.656 2.143 1 90 190 ASP A CA 1
ATOM 1474 C C . ASP A 1 190 ? 19.062 4.719 1.179 1 90 190 ASP A C 1
ATOM 1476 O O . ASP A 1 190 ? 19.297 3.51 1.183 1 90 190 ASP A O 1
ATOM 1480 N N . GLU A 1 191 ? 18.188 5.281 0.367 1 88.88 191 GLU A N 1
ATOM 1481 C CA . GLU A 1 191 ? 17.344 4.484 -0.517 1 88.88 191 GLU A CA 1
ATOM 1482 C C . GLU A 1 191 ? 18.156 3.867 -1.65 1 88.88 191 GLU A C 1
ATOM 1484 O O . GLU A 1 191 ? 17.812 2.785 -2.141 1 88.88 191 GLU A O 1
ATOM 1489 N N . ARG A 1 192 ? 19.141 4.453 -2.1 1 81.94 192 ARG A N 1
ATOM 1490 C CA . ARG A 1 192 ? 19.891 3.998 -3.266 1 81.94 192 ARG A CA 1
ATOM 1491 C C . ARG A 1 192 ? 21.078 3.137 -2.848 1 81.94 192 ARG A C 1
ATOM 1493 O O . ARG A 1 192 ? 21.438 2.186 -3.545 1 81.94 192 ARG A O 1
ATOM 1500 N N . ALA A 1 193 ? 21.75 3.539 -1.948 1 70.06 193 ALA A N 1
ATOM 1501 C CA . ALA A 1 193 ? 23.047 2.945 -1.632 1 70.06 193 ALA A CA 1
ATOM 1502 C C . ALA A 1 193 ? 22.891 1.728 -0.725 1 70.06 193 ALA A C 1
ATOM 1504 O O . ALA A 1 193 ? 23.703 0.805 -0.763 1 70.06 193 ALA A O 1
ATOM 1505 N N . ARG A 1 194 ? 21.938 1.819 -0.05 1 64.56 194 ARG A N 1
ATOM 1506 C CA . ARG A 1 194 ? 21.844 0.754 0.944 1 64.56 194 ARG A CA 1
ATOM 1507 C C . ARG A 1 194 ? 21.188 -0.491 0.357 1 64.56 194 ARG A C 1
ATOM 1509 O O . ARG A 1 194 ? 20.391 -0.398 -0.574 1 64.56 194 ARG A O 1
ATOM 1516 N N . ALA A 1 195 ? 21.766 -1.617 0.621 1 61.72 195 ALA A N 1
ATOM 1517 C CA . ALA A 1 195 ? 21.203 -2.902 0.228 1 61.72 195 ALA A CA 1
ATOM 1518 C C . ALA A 1 195 ? 19.797 -3.072 0.801 1 61.72 195 ALA A C 1
ATOM 1520 O O . ALA A 1 195 ? 19.359 -4.191 1.081 1 61.72 195 ALA A O 1
ATOM 1521 N N . ALA A 1 196 ? 19.219 -1.983 0.981 1 64.81 196 ALA A N 1
ATOM 1522 C CA . ALA A 1 196 ? 17.891 -2.006 1.605 1 64.81 196 ALA A CA 1
ATOM 1523 C C . ALA A 1 196 ? 16.797 -2.201 0.562 1 64.81 196 ALA A C 1
ATOM 1525 O O . ALA A 1 196 ? 16.688 -1.423 -0.389 1 64.81 196 ALA A O 1
ATOM 1526 N N . LYS A 1 197 ? 16.125 -3.297 0.79 1 79.75 197 LYS A N 1
ATOM 1527 C CA . LYS A 1 197 ? 15.117 -3.654 -0.201 1 79.75 197 LYS A CA 1
ATOM 1528 C C . LYS A 1 197 ? 13.727 -3.68 0.421 1 79.75 197 LYS A C 1
ATOM 1530 O O . LYS A 1 197 ? 12.766 -4.129 -0.21 1 79.75 197 LYS A O 1
ATOM 1535 N N . GLY A 1 198 ? 13.727 -3.23 1.691 1 94.44 198 GLY A N 1
ATOM 1536 C CA . GLY A 1 198 ? 12.422 -3.197 2.336 1 94.44 198 GLY A CA 1
ATOM 1537 C C . GLY A 1 198 ? 12.055 -1.824 2.867 1 94.44 198 GLY A C 1
ATOM 1538 O O . GLY A 1 198 ? 12.93 -1.034 3.219 1 94.44 198 GLY A O 1
ATOM 1539 N N . SER A 1 199 ? 10.766 -1.523 2.875 1 96.88 199 SER A N 1
ATOM 1540 C CA . SER A 1 199 ? 10.328 -0.221 3.365 1 96.88 199 SER A CA 1
ATOM 1541 C C . SER A 1 199 ? 8.93 -0.3 3.967 1 96.88 199 SER A C 1
ATOM 1543 O O . SER A 1 199 ? 8.172 -1.227 3.67 1 96.88 199 SER A O 1
ATOM 1545 N N . VAL A 1 200 ? 8.695 0.611 4.859 1 97.81 200 VAL A N 1
ATOM 1546 C CA . VAL A 1 200 ? 7.367 0.823 5.418 1 97.81 200 VAL A CA 1
ATOM 1547 C C . VAL A 1 200 ? 7.035 2.314 5.418 1 97.81 200 VAL A C 1
ATOM 1549 O O . VAL A 1 200 ? 7.855 3.139 5.828 1 97.81 200 VAL A O 1
ATOM 1552 N N . VAL A 1 201 ? 5.926 2.666 4.879 1 98.12 201 VAL A N 1
ATOM 1553 C CA . VAL A 1 201 ? 5.34 3.988 5.055 1 98.12 201 VAL A CA 1
ATOM 1554 C C . VAL A 1 201 ? 4 3.867 5.781 1 98.12 201 VAL A C 1
ATOM 1556 O O . VAL A 1 201 ? 3.191 2.992 5.461 1 98.12 201 VAL A O 1
ATOM 1559 N N . MET A 1 202 ? 3.766 4.758 6.727 1 98.06 202 MET A N 1
ATOM 1560 C CA . MET A 1 202 ? 2.557 4.59 7.527 1 98.06 202 MET A CA 1
ATOM 1561 C C . MET A 1 202 ? 1.959 5.941 7.902 1 98.06 202 MET A C 1
ATOM 1563 O O . MET A 1 202 ? 2.674 6.941 7.969 1 98.06 202 MET A O 1
ATOM 1567 N N . GLY A 1 203 ? 0.67 5.984 7.969 1 98.56 203 GLY A N 1
ATOM 1568 C CA . GLY A 1 203 ? -0.062 7.062 8.617 1 98.56 203 GLY A CA 1
ATOM 1569 C C . GLY A 1 203 ? -0.533 6.711 10.016 1 98.56 203 GLY A C 1
ATOM 1570 O O . GLY A 1 203 ? -0.954 5.578 10.266 1 98.56 203 GLY A O 1
ATOM 1571 N N . TYR A 1 204 ? -0.458 7.664 10.883 1 98.56 204 TYR A N 1
ATOM 1572 C CA . TYR A 1 204 ? -0.75 7.383 12.281 1 98.56 204 TYR A CA 1
ATOM 1573 C C . TYR A 1 204 ? -1.472 8.555 12.938 1 98.56 204 TYR A C 1
ATOM 1575 O O . TYR A 1 204 ? -1.105 9.711 12.727 1 98.56 204 TYR A O 1
ATOM 1583 N N . MET A 1 205 ? -2.523 8.219 13.625 1 98.06 205 MET A N 1
ATOM 1584 C CA . MET A 1 205 ? -3.227 9.172 14.484 1 98.06 205 MET A CA 1
ATOM 1585 C C . MET A 1 205 ? -2.779 9.023 15.938 1 98.06 205 MET A C 1
ATOM 1587 O O . MET A 1 205 ? -3.236 8.117 16.641 1 98.06 205 MET A O 1
ATOM 1591 N N . ALA A 1 206 ? -2.029 9.922 16.406 1 96 206 ALA A N 1
ATOM 1592 C CA . ALA A 1 206 ? -1.344 9.773 17.688 1 96 206 ALA A CA 1
ATOM 1593 C C . ALA A 1 206 ? -2.326 9.891 18.859 1 96 206 ALA A C 1
ATOM 1595 O O . ALA A 1 206 ? -2.168 9.211 19.875 1 96 206 ALA A O 1
ATOM 1596 N N . SER A 1 207 ? -3.277 10.781 18.781 1 94.88 207 SER A N 1
ATOM 1597 C CA . SER A 1 207 ? -4.234 10.953 19.875 1 94.88 207 SER A CA 1
ATOM 1598 C C . SER A 1 207 ? -5.121 9.719 20.031 1 94.88 207 SER A C 1
ATOM 1600 O O . SER A 1 207 ? -5.359 9.266 21.156 1 94.88 207 SER A O 1
ATOM 1602 N N . LEU A 1 208 ? -5.527 9.172 18.906 1 95.25 208 LEU A N 1
ATOM 1603 C CA . LEU A 1 208 ? -6.402 8 18.922 1 95.25 208 LEU A CA 1
ATOM 1604 C C . LEU A 1 208 ? -5.598 6.723 19.125 1 95.25 208 LEU A C 1
ATOM 1606 O O . LEU A 1 208 ? -6.141 5.711 19.578 1 95.25 208 LEU A O 1
ATOM 1610 N N . GLY A 1 209 ? -4.348 6.742 18.75 1 97.12 209 GLY A N 1
ATOM 1611 C CA . GLY A 1 209 ? -3.502 5.559 18.812 1 97.12 209 GLY A CA 1
ATOM 1612 C C . GLY A 1 209 ? -3.797 4.555 17.703 1 97.12 209 GLY A C 1
ATOM 1613 O O . GLY A 1 209 ? -3.734 3.346 17.938 1 97.12 209 GLY A O 1
ATOM 1614 N N . HIS A 1 210 ? -4.199 5.051 16.547 1 97.5 210 HIS A N 1
ATOM 1615 C CA . HIS A 1 210 ? -4.59 4.18 15.445 1 97.5 210 HIS A CA 1
ATOM 1616 C C . HIS A 1 210 ? -3.699 4.402 14.227 1 97.5 210 HIS A C 1
ATOM 1618 O O . HIS A 1 210 ? -3.309 5.535 13.938 1 97.5 210 HIS A O 1
ATOM 1624 N N . VAL A 1 211 ? -3.412 3.316 13.609 1 97.94 211 VAL A N 1
ATOM 1625 C CA . VAL A 1 211 ? -2.811 3.387 12.289 1 97.94 211 VAL A CA 1
ATOM 1626 C C . VAL A 1 211 ? -3.896 3.611 11.234 1 97.94 211 VAL A C 1
ATOM 1628 O O . VAL A 1 211 ? -4.996 3.066 11.344 1 97.94 211 VAL A O 1
ATOM 1631 N N . THR A 1 212 ? -3.633 4.461 10.281 1 97.69 212 THR A N 1
ATOM 1632 C CA . THR A 1 212 ? -4.625 4.738 9.25 1 97.69 212 THR A CA 1
ATOM 1633 C C . THR A 1 212 ? -4.238 4.066 7.938 1 97.69 212 THR A C 1
ATOM 1635 O O . THR A 1 212 ? -5.09 3.84 7.074 1 97.69 212 THR A O 1
ATOM 1638 N N . GLN A 1 213 ? -2.988 3.822 7.77 1 97.31 213 GLN A N 1
ATOM 1639 C CA . GLN A 1 213 ? -2.496 3.131 6.586 1 97.31 213 GLN A CA 1
ATOM 1640 C C . GLN A 1 213 ? -1.109 2.541 6.828 1 97.31 213 GLN A C 1
ATOM 1642 O O . GLN A 1 213 ? -0.288 3.141 7.523 1 97.31 213 GLN A O 1
ATOM 1647 N N . VAL A 1 214 ? -0.866 1.394 6.309 1 97.94 214 VAL A N 1
ATOM 1648 C CA . VAL A 1 214 ? 0.46 0.787 6.262 1 97.94 214 VAL A CA 1
ATOM 1649 C C . VAL A 1 214 ? 0.761 0.311 4.844 1 97.94 214 VAL A C 1
ATOM 1651 O O . VAL A 1 214 ? -0.048 -0.393 4.234 1 97.94 214 VAL A O 1
ATOM 1654 N N . TRP A 1 215 ? 1.806 0.794 4.379 1 96.62 215 TRP A N 1
ATOM 1655 C CA . TRP A 1 215 ? 2.334 0.336 3.1 1 96.62 215 TRP A CA 1
ATOM 1656 C C . TRP A 1 215 ? 3.723 -0.271 3.27 1 96.62 215 TRP A C 1
ATOM 1658 O O . TRP A 1 215 ? 4.719 0.452 3.336 1 96.62 215 TRP A O 1
ATOM 1668 N N . GLU A 1 216 ? 3.76 -1.569 3.311 1 97.5 216 GLU A N 1
ATOM 1669 C CA . GLU A 1 216 ? 5.02 -2.283 3.492 1 97.5 216 GLU A CA 1
ATOM 1670 C C . GLU A 1 216 ? 5.43 -3.016 2.219 1 97.5 216 GLU A C 1
ATOM 1672 O O . GLU A 1 216 ? 4.602 -3.674 1.582 1 97.5 216 GLU A O 1
ATOM 1677 N N . ARG A 1 217 ? 6.625 -2.863 1.855 1 94.94 217 ARG A N 1
ATOM 1678 C CA . ARG A 1 217 ? 7.23 -3.582 0.738 1 94.94 217 ARG A CA 1
ATOM 1679 C C . ARG A 1 217 ? 8.539 -4.246 1.158 1 94.94 217 ARG A C 1
ATOM 1681 O O . ARG A 1 217 ? 9.297 -3.688 1.954 1 94.94 217 ARG A O 1
ATOM 1688 N N . GLY A 1 218 ? 8.789 -5.387 0.561 1 95.06 218 GLY A N 1
ATOM 1689 C CA . GLY A 1 218 ? 9.992 -6.133 0.911 1 95.06 218 GLY A CA 1
ATOM 1690 C C . GLY A 1 218 ? 9.734 -7.234 1.921 1 95.06 218 GLY A C 1
ATOM 1691 O O . GLY A 1 218 ? 8.766 -7.172 2.68 1 95.06 218 GLY A O 1
ATOM 1692 N N . THR A 1 219 ? 10.625 -8.141 1.993 1 95 219 THR A N 1
ATOM 1693 C CA . THR A 1 219 ? 10.414 -9.336 2.807 1 95 219 THR A CA 1
ATOM 1694 C C . THR A 1 219 ? 10.891 -9.102 4.238 1 95 219 THR A C 1
ATOM 1696 O O . THR A 1 219 ? 11.93 -8.469 4.461 1 95 219 THR A O 1
ATOM 1699 N N . CYS A 1 220 ? 10.062 -9.508 5.184 1 95.38 220 CYS A N 1
ATOM 1700 C CA . CYS A 1 220 ? 10.469 -9.523 6.582 1 95.38 220 CYS A CA 1
ATOM 1701 C C . CYS A 1 220 ? 9.555 -10.43 7.402 1 95.38 220 CYS A C 1
ATOM 1703 O O . CYS A 1 220 ? 8.461 -10.781 6.953 1 95.38 220 CYS A O 1
ATOM 1705 N N . SER A 1 221 ? 10.016 -10.836 8.531 1 96.69 221 SER A N 1
ATOM 1706 C CA . SER A 1 221 ? 9.195 -11.625 9.445 1 96.69 221 SER A CA 1
ATOM 1707 C C . SER A 1 221 ? 8.102 -10.773 10.086 1 96.69 221 SER A C 1
ATOM 1709 O O . SER A 1 221 ? 8.234 -9.555 10.172 1 96.69 221 SER A O 1
ATOM 1711 N N . PRO A 1 222 ? 6.996 -11.438 10.492 1 96.44 222 PRO A N 1
ATOM 1712 C CA . PRO A 1 222 ? 5.945 -10.688 11.188 1 96.44 222 PRO A CA 1
ATOM 1713 C C . PRO A 1 222 ? 6.465 -9.953 12.422 1 96.44 222 PRO A C 1
ATOM 1715 O O . PRO A 1 222 ? 6.035 -8.836 12.703 1 96.44 222 PRO A O 1
ATOM 1718 N N . SER A 1 223 ? 7.336 -10.562 13.164 1 96.12 223 SER A N 1
ATOM 1719 C CA . SER A 1 223 ? 7.902 -9.922 14.344 1 96.12 223 SER A CA 1
ATOM 1720 C C . SER A 1 223 ? 8.719 -8.688 13.969 1 96.12 223 SER A C 1
ATOM 1722 O O . SER A 1 223 ? 8.648 -7.66 14.656 1 96.12 223 SER A O 1
ATOM 1724 N N . ARG A 1 224 ? 9.492 -8.805 12.898 1 96.75 224 ARG A N 1
ATOM 1725 C CA . ARG A 1 224 ? 10.266 -7.664 12.414 1 96.75 224 ARG A CA 1
ATOM 1726 C C . ARG A 1 224 ? 9.344 -6.539 11.938 1 96.75 224 ARG A C 1
ATOM 1728 O O . ARG A 1 224 ? 9.617 -5.363 12.195 1 96.75 224 ARG A O 1
ATOM 1735 N N . LEU A 1 225 ? 8.297 -6.918 11.273 1 96.81 225 LEU A N 1
ATOM 1736 C CA . LEU A 1 225 ? 7.316 -5.934 10.836 1 96.81 225 LEU A CA 1
ATOM 1737 C C . LEU A 1 225 ? 6.73 -5.184 12.031 1 96.81 225 LEU A C 1
ATOM 1739 O O . LEU A 1 225 ? 6.598 -3.959 11.992 1 96.81 225 LEU A O 1
ATOM 1743 N N . SER A 1 226 ? 6.359 -5.926 13.062 1 96.62 226 SER A N 1
ATOM 1744 C CA . SER A 1 226 ? 5.824 -5.312 14.273 1 96.62 226 SER A CA 1
ATOM 1745 C C . SER A 1 226 ? 6.828 -4.348 14.898 1 96.62 226 SER A C 1
ATOM 1747 O O . SER A 1 226 ? 6.457 -3.25 15.32 1 96.62 226 SER A O 1
ATOM 1749 N N . PHE A 1 227 ? 8.047 -4.789 14.906 1 97.25 227 PHE A N 1
ATOM 1750 C CA . PHE A 1 227 ? 9.125 -3.957 15.445 1 97.25 227 PHE A CA 1
ATOM 1751 C C . PHE A 1 227 ? 9.25 -2.662 14.648 1 97.25 227 PHE A C 1
ATOM 1753 O O . PHE A 1 227 ? 9.312 -1.576 15.227 1 97.25 227 PHE A O 1
ATOM 1760 N N . LEU A 1 228 ? 9.289 -2.74 13.352 1 97.38 228 LEU A N 1
ATOM 1761 C CA . LEU A 1 228 ? 9.438 -1.584 12.477 1 97.38 228 LEU A CA 1
ATOM 1762 C C . LEU A 1 228 ? 8.242 -0.646 12.602 1 97.38 228 LEU A C 1
ATOM 1764 O O . LEU A 1 228 ? 8.398 0.577 12.586 1 97.38 228 LEU A O 1
ATOM 1768 N N . THR A 1 229 ? 7.07 -1.229 12.727 1 97.44 229 THR A N 1
ATOM 1769 C CA . THR A 1 229 ? 5.859 -0.438 12.906 1 97.44 229 THR A CA 1
ATOM 1770 C C . THR A 1 229 ? 5.93 0.372 14.203 1 97.44 229 THR A C 1
ATOM 1772 O O . THR A 1 229 ? 5.531 1.538 14.234 1 97.44 229 THR A O 1
ATOM 1775 N N . GLU A 1 230 ? 6.426 -0.216 15.211 1 97.5 230 GLU A N 1
ATOM 1776 C CA . GLU A 1 230 ? 6.57 0.482 16.484 1 97.5 230 GLU A CA 1
ATOM 1777 C C . GLU A 1 230 ? 7.543 1.653 16.359 1 97.5 230 GLU A C 1
ATOM 1779 O O . GLU A 1 230 ? 7.32 2.713 16.953 1 97.5 230 GLU A O 1
ATOM 1784 N N . LYS A 1 231 ? 8.625 1.411 15.648 1 97.44 231 LYS A N 1
ATOM 1785 C CA . LYS A 1 231 ? 9.578 2.488 15.414 1 97.44 231 LYS A CA 1
ATOM 1786 C C . LYS A 1 231 ? 8.938 3.639 14.648 1 97.44 231 LYS A C 1
ATOM 1788 O O . LYS A 1 231 ? 9.172 4.809 14.953 1 97.44 231 LYS A O 1
ATOM 1793 N N . CYS A 1 232 ? 8.141 3.287 13.672 1 97.88 232 CYS A N 1
ATOM 1794 C CA . CYS A 1 232 ? 7.43 4.297 12.891 1 97.88 232 CYS A CA 1
ATOM 1795 C C . CYS A 1 232 ? 6.449 5.07 13.766 1 97.88 232 CYS A C 1
ATOM 1797 O O . CYS A 1 232 ? 6.305 6.285 13.617 1 97.88 232 CYS A O 1
ATOM 1799 N N . ILE A 1 233 ? 5.777 4.352 14.664 1 97.94 233 ILE A N 1
ATOM 1800 C CA . ILE A 1 233 ? 4.801 4.973 15.555 1 97.94 233 ILE A CA 1
ATOM 1801 C C . ILE A 1 233 ? 5.496 6.004 16.438 1 97.94 233 ILE A C 1
ATOM 1803 O O . ILE A 1 233 ? 5 7.117 16.609 1 97.94 233 ILE A O 1
ATOM 1807 N N . LYS A 1 234 ? 6.605 5.652 16.984 1 97.06 234 LYS A N 1
ATOM 1808 C CA . LYS A 1 234 ? 7.367 6.59 17.812 1 97.06 234 LYS A CA 1
ATOM 1809 C C . LYS A 1 234 ? 7.734 7.84 17.016 1 97.06 234 LYS A C 1
ATOM 1811 O O . LYS A 1 234 ? 7.578 8.961 17.516 1 97.06 234 LYS A O 1
ATOM 1816 N N . ASN A 1 235 ? 8.203 7.641 15.82 1 95.88 235 ASN A N 1
ATOM 1817 C CA . ASN A 1 235 ? 8.555 8.758 14.945 1 95.88 235 ASN A CA 1
ATOM 1818 C C . ASN A 1 235 ? 7.34 9.617 14.625 1 95.88 235 ASN A C 1
ATOM 1820 O O . ASN A 1 235 ? 7.438 10.852 14.594 1 95.88 235 ASN A O 1
ATOM 1824 N N . ALA A 1 236 ? 6.262 8.984 14.344 1 97 236 ALA A N 1
ATOM 1825 C CA . ALA A 1 236 ? 5.031 9.703 14.023 1 97 236 ALA A CA 1
ATOM 1826 C C . ALA A 1 236 ? 4.574 10.57 15.195 1 97 236 ALA A C 1
ATOM 1828 O O . ALA A 1 236 ? 4.082 11.68 14.992 1 97 236 ALA A O 1
ATOM 1829 N N . LYS A 1 237 ? 4.691 10.062 16.375 1 96.38 237 LYS A N 1
ATOM 1830 C CA . LYS A 1 237 ? 4.336 10.82 17.562 1 96.38 237 LYS A CA 1
ATOM 1831 C C . LYS A 1 237 ? 5.199 12.07 17.703 1 96.38 237 LYS A C 1
ATOM 1833 O O . LYS A 1 237 ? 4.703 13.141 18.078 1 96.38 237 LYS A O 1
ATOM 1838 N N . ASP A 1 238 ? 6.461 11.938 17.406 1 94.38 238 ASP A N 1
ATOM 1839 C CA . ASP A 1 238 ? 7.363 13.078 17.438 1 94.38 238 ASP A CA 1
ATOM 1840 C C . ASP A 1 238 ? 6.957 14.141 16.422 1 94.38 238 ASP A C 1
ATOM 1842 O O . ASP A 1 238 ? 6.957 15.336 16.719 1 94.38 238 ASP A O 1
ATOM 1846 N N . THR A 1 239 ? 6.66 13.68 15.219 1 94.69 239 THR A N 1
ATOM 1847 C CA . THR A 1 239 ? 6.223 14.594 14.164 1 94.69 239 THR A CA 1
ATOM 1848 C C . THR A 1 239 ? 4.945 15.32 14.578 1 94.69 239 THR A C 1
ATOM 1850 O O . THR A 1 239 ? 4.781 16.5 14.289 1 94.69 239 THR A O 1
ATOM 1853 N N . ARG A 1 240 ? 4.078 14.625 15.227 1 94.75 240 ARG A N 1
ATOM 1854 C CA . ARG A 1 240 ? 2.814 15.188 15.688 1 94.75 240 ARG A CA 1
ATOM 1855 C C . ARG A 1 240 ? 3.051 16.375 16.625 1 94.75 240 ARG A C 1
ATOM 1857 O O . ARG A 1 240 ? 2.305 17.359 16.578 1 94.75 240 ARG A O 1
ATOM 1864 N N . LEU A 1 241 ? 4.012 16.297 17.453 1 92.56 241 LEU A N 1
ATOM 1865 C CA . LEU A 1 241 ? 4.324 17.375 18.391 1 92.56 241 LEU A CA 1
ATOM 1866 C C . LEU A 1 241 ? 4.691 18.656 17.641 1 92.56 241 LEU A C 1
ATOM 1868 O O . LEU A 1 241 ? 4.297 19.75 18.047 1 92.56 241 LEU A O 1
ATOM 1872 N N . VAL A 1 242 ? 5.387 18.484 16.594 1 90.38 242 VAL A N 1
ATOM 1873 C CA . VAL A 1 242 ? 5.793 19.625 15.781 1 90.38 242 VAL A CA 1
ATOM 1874 C C . VAL A 1 242 ? 4.566 20.266 15.133 1 90.38 242 VAL A C 1
ATOM 1876 O O . VAL A 1 242 ? 4.422 21.5 15.133 1 90.38 242 VAL A O 1
ATOM 1879 N N . ILE A 1 243 ? 3.701 19.422 14.617 1 90.19 243 ILE A N 1
ATOM 1880 C CA . ILE A 1 243 ? 2.502 19.906 13.945 1 90.19 243 ILE A CA 1
ATOM 1881 C C . ILE A 1 243 ? 1.61 20.641 14.953 1 90.19 243 ILE A C 1
ATOM 1883 O O . ILE A 1 243 ? 1.069 21.703 14.664 1 90.19 243 ILE A O 1
ATOM 1887 N N . ASN A 1 244 ? 1.496 20.078 16.125 1 90.62 244 ASN A N 1
ATOM 1888 C CA . ASN A 1 244 ? 0.696 20.703 17.172 1 90.62 244 ASN A CA 1
ATOM 1889 C C . ASN A 1 244 ? 1.203 22.109 17.5 1 90.62 244 ASN A C 1
ATOM 1891 O O . ASN A 1 244 ? 0.41 23.031 17.672 1 90.62 244 ASN A O 1
ATOM 1895 N N . HIS A 1 245 ? 2.453 22.188 17.594 1 90.12 245 HIS A N 1
ATOM 1896 C CA . HIS A 1 245 ? 3.057 23.484 17.891 1 90.12 245 HIS A CA 1
ATOM 1897 C C . HIS A 1 245 ? 2.744 24.5 16.797 1 90.12 245 HIS A C 1
ATOM 1899 O O . HIS A 1 245 ? 2.41 25.656 17.094 1 90.12 245 HIS A O 1
ATOM 1905 N N . ALA A 1 246 ? 2.826 24.047 15.602 1 87.06 246 ALA A N 1
ATOM 1906 C CA . ALA A 1 246 ? 2.537 24.938 14.477 1 87.06 246 ALA A CA 1
ATOM 1907 C C . ALA A 1 246 ? 1.072 25.359 14.477 1 87.06 246 ALA A C 1
ATOM 1909 O O . ALA A 1 246 ? 0.755 26.516 14.164 1 87.06 246 ALA A O 1
ATOM 1910 N N . LEU A 1 247 ? 0.192 24.484 14.812 1 87 247 LEU A N 1
ATOM 1911 C CA . LEU A 1 247 ? -1.237 24.781 14.852 1 87 247 LEU A CA 1
ATOM 1912 C C . LEU A 1 247 ? -1.56 25.781 15.945 1 87 247 LEU A C 1
ATOM 1914 O O . LEU A 1 247 ? -2.383 26.688 15.75 1 87 247 LEU A O 1
ATOM 1918 N N . LEU A 1 248 ? -0.888 25.656 17.078 1 85.56 248 LEU A N 1
ATOM 1919 C CA . LEU A 1 248 ? -1.085 26.578 18.188 1 85.56 248 LEU A CA 1
ATOM 1920 C C . LEU A 1 248 ? -0.605 27.984 17.828 1 85.56 248 LEU A C 1
ATOM 1922 O O . LEU A 1 248 ? -1.259 28.969 18.172 1 85.56 248 LEU A O 1
ATOM 1926 N N . LEU A 1 249 ? 0.469 28.031 17.156 1 83.94 249 LEU A N 1
ATOM 1927 C CA . LEU A 1 249 ? 1.021 29.312 16.75 1 83.94 249 LEU A CA 1
ATOM 1928 C C . LEU A 1 249 ? 0.099 30.016 15.75 1 83.94 249 LEU A C 1
ATOM 1930 O O . LEU A 1 249 ? -0.08 31.234 15.805 1 83.94 249 LEU A O 1
ATOM 1934 N N . GLU A 1 250 ? -0.466 29.25 14.852 1 80.5 250 GLU A N 1
ATOM 1935 C CA . GLU A 1 250 ? -1.353 29.812 13.828 1 80.5 250 GLU A CA 1
ATOM 1936 C C . GLU A 1 250 ? -2.654 30.312 14.453 1 80.5 250 GLU A C 1
ATOM 1938 O O . GLU A 1 250 ? -3.164 31.375 14.062 1 80.5 250 GLU A O 1
ATOM 1943 N N . LYS A 1 251 ? -3.242 29.672 15.391 1 78.94 251 LYS A N 1
ATOM 1944 C CA . LYS A 1 251 ? -4.473 30.062 16.062 1 78.94 251 LYS A CA 1
ATOM 1945 C C . LYS A 1 251 ? -4.262 31.344 16.875 1 78.94 251 LYS A C 1
ATOM 1947 O O . LYS A 1 251 ? -5.156 32.188 16.953 1 78.94 251 LYS A O 1
ATOM 1952 N N . SER A 1 252 ? -3.143 31.438 17.484 1 77.19 252 SER A N 1
ATOM 1953 C CA . SER A 1 252 ? -2.836 32.656 18.25 1 77.19 252 SER A CA 1
ATOM 1954 C C . SER A 1 252 ? -2.766 33.875 17.359 1 77.19 252 SER A C 1
ATOM 1956 O O . SER A 1 252 ? -3.111 34.969 17.781 1 77.19 252 SER A O 1
ATOM 1958 N N . LYS A 1 253 ? -2.385 33.812 16.203 1 74.19 253 LYS A N 1
ATOM 1959 C CA . LYS A 1 253 ? -2.326 34.906 15.242 1 74.19 253 LYS A CA 1
ATOM 1960 C C . LYS A 1 253 ? -3.725 35.344 14.812 1 74.19 253 LYS A C 1
ATOM 1962 O O . LYS A 1 253 ? -3.967 36.531 14.578 1 74.19 253 LYS A O 1
ATOM 1967 N N . SER A 1 254 ? -4.531 34.312 14.727 1 69 254 SER A N 1
ATOM 1968 C CA . SER A 1 254 ? -5.891 34.594 14.281 1 69 254 SER A CA 1
ATOM 1969 C C . SER A 1 254 ? -6.699 35.281 15.391 1 69 254 SER A C 1
ATOM 1971 O O . SER A 1 254 ? -7.68 35.969 15.117 1 69 254 SER A O 1
ATOM 1973 N N . GLU A 1 255 ? -6.355 35.031 16.703 1 61.25 255 GLU A N 1
ATOM 1974 C CA . GLU A 1 255 ? -7.074 35.625 17.828 1 61.25 255 GLU A CA 1
ATOM 1975 C C . GLU A 1 255 ? -6.535 37 18.156 1 61.25 255 GLU A C 1
ATOM 1977 O O . GLU A 1 255 ? -7.152 37.75 18.922 1 61.25 255 GLU A O 1
ATOM 1982 N N . ASP A 1 256 ? -5.328 37.312 17.844 1 53.56 256 ASP A N 1
ATOM 1983 C CA . ASP A 1 256 ? -4.895 38.688 18.109 1 53.56 256 ASP A CA 1
ATOM 1984 C C . ASP A 1 256 ? -5.691 39.688 17.281 1 53.56 256 ASP A C 1
ATOM 1986 O O . ASP A 1 256 ? -5.641 39.656 16.047 1 53.56 256 ASP A O 1
ATOM 1990 N N . PRO A 1 257 ? -6.789 40.375 17.906 1 46.31 257 PRO A N 1
ATOM 1991 C CA . PRO A 1 257 ? -7.539 41.469 17.25 1 46.31 257 PRO A CA 1
ATOM 1992 C C . PRO A 1 257 ? -6.633 42.531 16.656 1 46.31 257 PRO A C 1
ATOM 1994 O O . PRO A 1 257 ? -5.516 42.75 17.141 1 46.31 257 PRO A O 1
ATOM 1997 N N . MET B 1 1 ? -68.812 34.5 -23.016 1 27.3 1 MET B N 1
ATOM 1998 C CA . MET B 1 1 ? -68.438 33.062 -23.078 1 27.3 1 MET B CA 1
ATOM 1999 C C . MET B 1 1 ? -67.125 32.812 -22.391 1 27.3 1 MET B C 1
ATOM 2001 O O . MET B 1 1 ? -66.062 33.281 -22.844 1 27.3 1 MET B O 1
ATOM 2005 N N . SER B 1 2 ? -67.125 32.719 -21.016 1 27.81 2 SER B N 1
ATOM 2006 C CA . SER B 1 2 ? -66.188 32.75 -19.891 1 27.81 2 SER B CA 1
ATOM 2007 C C . SER B 1 2 ? -65.312 31.516 -19.891 1 27.81 2 SER B C 1
ATOM 2009 O O . SER B 1 2 ? -65.75 30.422 -19.516 1 27.81 2 SER B O 1
ATOM 2011 N N . ASP B 1 3 ? -64.562 31.266 -20.938 1 23.64 3 ASP B N 1
ATOM 2012 C CA . ASP B 1 3 ? -63.875 30.031 -21.297 1 23.64 3 ASP B CA 1
ATOM 2013 C C . ASP B 1 3 ? -62.844 29.641 -20.25 1 23.64 3 ASP B C 1
ATOM 2015 O O . ASP B 1 3 ? -62.344 28.516 -20.25 1 23.64 3 ASP B O 1
ATOM 2019 N N . ARG B 1 4 ? -62 30.594 -19.578 1 26.12 4 ARG B N 1
ATOM 2020 C CA . ARG B 1 4 ? -60.594 30.234 -19.312 1 26.12 4 ARG B CA 1
ATOM 2021 C C . ARG B 1 4 ? -60.5 29.266 -18.141 1 26.12 4 ARG B C 1
ATOM 2023 O O . ARG B 1 4 ? -60.469 29.688 -16.984 1 26.12 4 ARG B O 1
ATOM 2030 N N . LYS B 1 5 ? -61.219 28.141 -18.094 1 29.33 5 LYS B N 1
ATOM 2031 C CA . LYS B 1 5 ? -61.156 27.234 -16.953 1 29.33 5 LYS B CA 1
ATOM 2032 C C . LYS B 1 5 ? -59.719 26.766 -16.75 1 29.33 5 LYS B C 1
ATOM 2034 O O . LYS B 1 5 ? -59.188 25.938 -17.516 1 29.33 5 LYS B O 1
ATOM 2039 N N . ARG B 1 6 ? -58.75 27.641 -16.328 1 28.17 6 ARG B N 1
ATOM 2040 C CA . ARG B 1 6 ? -57.375 27.297 -15.992 1 28.17 6 ARG B CA 1
ATOM 2041 C C . ARG B 1 6 ? -57.312 26.156 -14.977 1 28.17 6 ARG B C 1
ATOM 2043 O O . ARG B 1 6 ? -57.812 26.312 -13.852 1 28.17 6 ARG B O 1
ATOM 2050 N N . VAL B 1 7 ? -57.594 24.922 -15.383 1 30.34 7 VAL B N 1
ATOM 2051 C CA . VAL B 1 7 ? -57.5 23.75 -14.531 1 30.34 7 VAL B CA 1
ATOM 2052 C C . VAL B 1 7 ? -56.156 23.719 -13.828 1 30.34 7 VAL B C 1
ATOM 2054 O O . VAL B 1 7 ? -55.094 23.828 -14.477 1 30.34 7 VAL B O 1
ATOM 2057 N N . TYR B 1 8 ? -56.031 24.125 -12.609 1 30.28 8 TYR B N 1
ATOM 2058 C CA . TYR B 1 8 ? -54.906 24.062 -11.672 1 30.28 8 TYR B CA 1
ATOM 2059 C C . TYR B 1 8 ? -54.312 22.672 -11.609 1 30.28 8 TYR B C 1
ATOM 2061 O O . TYR B 1 8 ? -55.062 21.688 -11.484 1 30.28 8 TYR B O 1
ATOM 2069 N N . GLY B 1 9 ? -53.344 22.359 -12.461 1 31.84 9 GLY B N 1
ATOM 2070 C CA . GLY B 1 9 ? -52.656 21.062 -12.477 1 31.84 9 GLY B CA 1
ATOM 2071 C C . GLY B 1 9 ? -52.375 20.531 -11.094 1 31.84 9 GLY B C 1
ATOM 2072 O O . GLY B 1 9 ? -52.5 21.25 -10.102 1 31.84 9 GLY B O 1
ATOM 2073 N N . PRO B 1 10 ? -52.594 19.219 -10.938 1 31.2 10 PRO B N 1
ATOM 2074 C CA . PRO B 1 10 ? -52.469 18.516 -9.664 1 31.2 10 PRO B CA 1
ATOM 2075 C C . PRO B 1 10 ? -51.188 18.891 -8.906 1 31.2 10 PRO B C 1
ATOM 2077 O O . PRO B 1 10 ? -50.219 19.328 -9.516 1 31.2 10 PRO B O 1
ATOM 2080 N N . SER B 1 11 ? -51.312 19.219 -7.668 1 30.86 11 SER B N 1
ATOM 2081 C CA . SER B 1 11 ? -50.344 19.688 -6.68 1 30.86 11 SER B CA 1
ATOM 2082 C C . SER B 1 11 ? -49.094 18.812 -6.676 1 30.86 11 SER B C 1
ATOM 2084 O O . SER B 1 11 ? -47.969 19.328 -6.816 1 30.86 11 SER B O 1
ATOM 2086 N N . VAL B 1 12 ? -48.906 17.906 -5.582 1 33.28 12 VAL B N 1
ATOM 2087 C CA . VAL B 1 12 ? -47.656 17.547 -4.902 1 33.28 12 VAL B CA 1
ATOM 2088 C C . VAL B 1 12 ? -46.938 16.438 -5.68 1 33.28 12 VAL B C 1
ATOM 2090 O O . VAL B 1 12 ? -47.531 15.367 -5.906 1 33.28 12 VAL B O 1
ATOM 2093 N N . SER B 1 13 ? -46.188 16.672 -6.734 1 31.11 13 SER B N 1
ATOM 2094 C CA . SER B 1 13 ? -45.375 15.633 -7.352 1 31.11 13 SER B CA 1
ATOM 2095 C C . SER B 1 13 ? -44.562 14.891 -6.309 1 31.11 13 SER B C 1
ATOM 2097 O O . SER B 1 13 ? -43.75 15.5 -5.59 1 31.11 13 SER B O 1
ATOM 2099 N N . VAL B 1 14 ? -45.094 13.875 -5.613 1 34.09 14 VAL B N 1
ATOM 2100 C CA . VAL B 1 14 ? -44.312 13.039 -4.723 1 34.09 14 VAL B CA 1
ATOM 2101 C C . VAL B 1 14 ? -43.156 12.383 -5.508 1 34.09 14 VAL B C 1
AT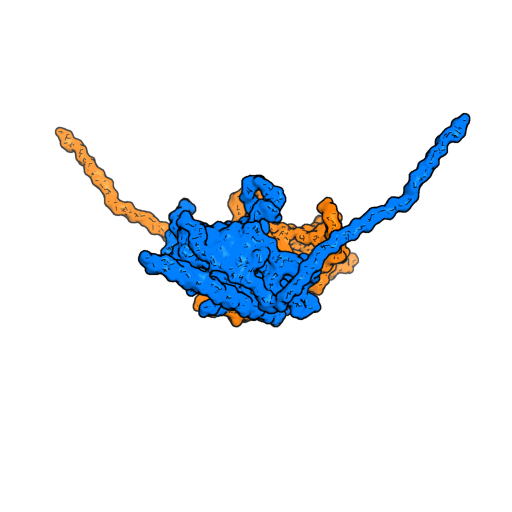OM 2103 O O . VAL B 1 14 ? -43.406 11.812 -6.574 1 34.09 14 VAL B O 1
ATOM 2106 N N . PRO B 1 15 ? -42.062 12.883 -5.461 1 31.27 15 PRO B N 1
ATOM 2107 C CA . PRO B 1 15 ? -40.969 12.211 -6.176 1 31.27 15 PRO B CA 1
ATOM 2108 C C . PRO B 1 15 ? -40.969 10.695 -5.973 1 31.27 15 PRO B C 1
ATOM 2110 O O . PRO B 1 15 ? -41.406 10.211 -4.93 1 31.27 15 PRO B O 1
ATOM 2113 N N . PRO B 1 16 ? -41.156 9.898 -7.078 1 32.69 16 PRO B N 1
ATOM 2114 C CA . PRO B 1 16 ? -41.125 8.453 -6.871 1 32.69 16 PRO B CA 1
ATOM 2115 C C . PRO B 1 16 ? -39.969 8.008 -5.957 1 32.69 16 PRO B C 1
ATOM 2117 O O . PRO B 1 16 ? -38.906 8.586 -5.992 1 32.69 16 PRO B O 1
ATOM 2120 N N . TYR B 1 17 ? -40.219 7.637 -4.734 1 32.44 17 TYR B N 1
ATOM 2121 C CA . TYR B 1 17 ? -39.25 6.93 -3.883 1 32.44 17 TYR B CA 1
ATOM 2122 C C . TYR B 1 17 ? -38.625 5.75 -4.621 1 32.44 17 TYR B C 1
ATOM 2124 O O . TYR B 1 17 ? -39.312 4.785 -4.957 1 32.44 17 TYR B O 1
ATOM 2132 N N . PHE B 1 18 ? -37.875 5.934 -5.594 1 32.44 18 PHE B N 1
ATOM 2133 C CA . PHE B 1 18 ? -37.156 4.762 -6.102 1 32.44 18 PHE B CA 1
ATOM 2134 C C . PHE B 1 18 ? -36.594 3.932 -4.953 1 32.44 18 PHE B C 1
ATOM 2136 O O . PHE B 1 18 ? -35.844 4.445 -4.117 1 32.44 18 PHE B O 1
ATOM 2143 N N . GLU B 1 19 ? -37.312 2.936 -4.562 1 33.97 19 GLU B N 1
ATOM 2144 C CA . GLU B 1 19 ? -36.75 1.926 -3.664 1 33.97 19 GLU B CA 1
ATOM 2145 C C . GLU B 1 19 ? -35.344 1.541 -4.07 1 33.97 19 GLU B C 1
ATOM 2147 O O . GLU B 1 19 ? -35.062 1.33 -5.254 1 33.97 19 GLU B O 1
ATOM 2152 N N . GLU B 1 20 ? -34.312 2.041 -3.498 1 37.09 20 GLU B N 1
ATOM 2153 C CA . GLU B 1 20 ? -33 1.491 -3.721 1 37.09 20 GLU B CA 1
ATOM 2154 C C . GLU B 1 20 ? -33.062 -0.013 -3.971 1 37.09 20 GLU B C 1
ATOM 2156 O O . GLU B 1 20 ? -33.75 -0.738 -3.264 1 37.09 20 GLU B O 1
ATOM 2161 N N . PRO B 1 21 ? -33.031 -0.453 -5.223 1 39.47 21 PRO B N 1
ATOM 2162 C CA . PRO B 1 21 ? -33.125 -1.904 -5.406 1 39.47 21 PRO B CA 1
ATOM 2163 C C . PRO B 1 21 ? -32.562 -2.682 -4.215 1 39.47 21 PRO B C 1
ATOM 2165 O O . PRO B 1 21 ? -31.641 -2.207 -3.535 1 39.47 21 PRO B O 1
ATOM 2168 N N . GLU B 1 22 ? -33.375 -3.408 -3.527 1 38.5 22 GLU B N 1
ATOM 2169 C CA . GLU B 1 22 ? -32.938 -4.383 -2.531 1 38.5 22 GLU B CA 1
ATOM 2170 C C . GLU B 1 22 ? -31.641 -5.055 -2.947 1 38.5 22 GLU B C 1
ATOM 2172 O O . GLU B 1 22 ? -31.562 -5.684 -4.008 1 38.5 22 GLU B O 1
ATOM 2177 N N . GLN B 1 23 ? -30.531 -4.438 -2.973 1 43.31 23 GLN B N 1
ATOM 2178 C CA . GLN B 1 23 ? -29.297 -5.191 -3.246 1 43.31 23 GLN B CA 1
ATOM 2179 C C . GLN B 1 23 ? -29.422 -6.629 -2.75 1 43.31 23 GLN B C 1
ATOM 2181 O O . GLN B 1 23 ? -29.891 -6.871 -1.634 1 43.31 23 GLN B O 1
ATOM 2186 N N . PRO B 1 24 ? -29.688 -7.547 -3.576 1 42.47 24 PRO B N 1
ATOM 2187 C CA . PRO B 1 24 ? -29.703 -8.93 -3.08 1 42.47 24 PRO B CA 1
ATOM 2188 C C . PRO B 1 24 ? -28.75 -9.148 -1.918 1 42.47 24 PRO B C 1
ATOM 2190 O O . PRO B 1 24 ? -27.594 -8.703 -1.966 1 42.47 24 PRO B O 1
ATOM 2193 N N . VAL B 1 25 ? -29.172 -9.195 -0.674 1 47.34 25 VAL B N 1
ATOM 2194 C CA . VAL B 1 25 ? -28.453 -9.523 0.552 1 47.34 25 VAL B CA 1
ATOM 2195 C C . VAL B 1 25 ? -27.641 -10.805 0.354 1 47.34 25 VAL B C 1
ATOM 2197 O O . VAL B 1 25 ? -28.203 -11.898 0.336 1 47.34 25 VAL B O 1
ATOM 2200 N N . PHE B 1 26 ? -26.875 -10.992 -0.684 1 52.41 26 PHE B N 1
ATOM 2201 C CA . PHE B 1 26 ? -26.031 -12.18 -0.62 1 52.41 26 PHE B CA 1
ATOM 2202 C C . PHE B 1 26 ? -25.234 -12.211 0.687 1 52.41 26 PHE B C 1
ATOM 2204 O O . PHE B 1 26 ? -24.609 -11.227 1.062 1 52.41 26 PHE B O 1
ATOM 2211 N N . THR B 1 27 ? -25.812 -12.984 1.674 1 63.41 27 THR B N 1
ATOM 2212 C CA . THR B 1 27 ? -25.266 -13.234 3 1 63.41 27 THR B CA 1
ATOM 2213 C C . THR B 1 27 ? -24.094 -14.203 2.918 1 63.41 27 THR B C 1
ATOM 2215 O O . THR B 1 27 ? -24.156 -15.211 2.215 1 63.41 27 THR B O 1
ATOM 2218 N N . ARG B 1 28 ? -22.969 -13.852 3.23 1 76.88 28 ARG B N 1
ATOM 2219 C CA . ARG B 1 28 ? -21.828 -14.727 3.463 1 76.88 28 ARG B CA 1
ATOM 2220 C C . ARG B 1 28 ? -22.234 -15.961 4.254 1 76.88 28 ARG B C 1
ATOM 2222 O O . ARG B 1 28 ? -22.812 -15.852 5.332 1 76.88 28 ARG B O 1
ATOM 2229 N N . THR B 1 29 ? -22.234 -17.156 3.625 1 80.25 29 THR B N 1
ATOM 2230 C CA . THR B 1 29 ? -22.625 -18.391 4.289 1 80.25 29 THR B CA 1
ATOM 2231 C C . THR B 1 29 ? -21.422 -19.047 4.949 1 80.25 29 THR B C 1
ATOM 2233 O O . THR B 1 29 ? -21.562 -20.016 5.695 1 80.25 29 THR B O 1
ATOM 2236 N N . ARG B 1 30 ? -20.297 -18.453 4.766 1 86.62 30 ARG B N 1
ATOM 2237 C CA . ARG B 1 30 ? -19.094 -19.047 5.332 1 86.62 30 ARG B CA 1
ATOM 2238 C C . ARG B 1 30 ? -18.641 -18.297 6.582 1 86.62 30 ARG B C 1
ATOM 2240 O O . ARG B 1 30 ? -18.969 -17.125 6.758 1 86.62 30 ARG B O 1
ATOM 2247 N N . ASP B 1 31 ? -17.922 -19.094 7.457 1 90.62 31 ASP B N 1
ATOM 2248 C CA . ASP B 1 31 ? -17.344 -18.5 8.664 1 90.62 31 ASP B CA 1
ATOM 2249 C C . ASP B 1 31 ? -16.391 -17.359 8.312 1 90.62 31 ASP B C 1
ATOM 2251 O O . ASP B 1 31 ? -15.828 -17.328 7.219 1 90.62 31 ASP B O 1
ATOM 2255 N N . VAL B 1 32 ? -16.234 -16.438 9.25 1 91.19 32 VAL B N 1
ATOM 2256 C CA . VAL B 1 32 ? -15.469 -15.227 9.031 1 91.19 32 VAL B CA 1
ATOM 2257 C C . VAL B 1 32 ? -14.008 -15.57 8.75 1 91.19 32 VAL B C 1
ATOM 2259 O O . VAL B 1 32 ? -13.305 -14.828 8.055 1 91.19 32 VAL B O 1
ATOM 2262 N N . ASP B 1 33 ? -13.578 -16.766 9.18 1 92.19 33 ASP B N 1
ATOM 2263 C CA . ASP B 1 33 ? -12.172 -17.172 9.055 1 92.19 33 ASP B CA 1
ATOM 2264 C C . ASP B 1 33 ? -11.969 -18.078 7.848 1 92.19 33 ASP B C 1
ATOM 2266 O O . ASP B 1 33 ? -10.836 -18.469 7.535 1 92.19 33 ASP B O 1
ATOM 2270 N N . ARG B 1 34 ? -13 -18.391 7.145 1 88 34 ARG B N 1
ATOM 2271 C CA . ARG B 1 34 ? -12.891 -19.422 6.109 1 88 34 ARG B CA 1
ATOM 2272 C C . ARG B 1 34 ? -12.82 -18.797 4.723 1 88 34 ARG B C 1
ATOM 2274 O O . ARG B 1 34 ? -13.586 -17.875 4.41 1 88 34 ARG B O 1
ATOM 2281 N N . CYS B 1 35 ? -11.898 -19.281 4.02 1 91.31 35 CYS B N 1
ATOM 2282 C CA . CYS B 1 35 ? -11.75 -18.844 2.637 1 91.31 35 CYS B CA 1
ATOM 2283 C C . CYS B 1 35 ? -12.555 -19.734 1.691 1 91.31 35 CYS B C 1
ATOM 2285 O O . CYS B 1 35 ? -12.891 -20.859 2.031 1 91.31 35 CYS B O 1
ATOM 2287 N N . ARG B 1 36 ? -12.875 -19.219 0.578 1 93.69 36 ARG B N 1
ATOM 2288 C CA . ARG B 1 36 ? -13.5 -20.016 -0.474 1 93.69 36 ARG B CA 1
ATOM 2289 C C . ARG B 1 36 ? -12.578 -21.125 -0.953 1 93.69 36 ARG B C 1
ATOM 2291 O O . ARG B 1 36 ? -11.352 -21.016 -0.832 1 93.69 36 ARG B O 1
ATOM 2298 N N . LYS B 1 37 ? -13.266 -22.141 -1.451 1 93.06 37 LYS B N 1
ATOM 2299 C CA . LYS B 1 37 ? -12.477 -23.219 -2.016 1 93.06 37 LYS B CA 1
ATOM 2300 C C . LYS B 1 37 ? -11.688 -22.75 -3.24 1 93.06 37 LYS B C 1
ATOM 2302 O O . LYS B 1 37 ? -12.203 -21.984 -4.051 1 93.06 37 LYS B O 1
ATOM 2307 N N . ILE B 1 38 ? -10.492 -23.281 -3.336 1 95.94 38 ILE B N 1
ATOM 2308 C CA . ILE B 1 38 ? -9.594 -22.812 -4.387 1 95.94 38 ILE B CA 1
ATOM 2309 C C . ILE B 1 38 ? -9.297 -23.969 -5.348 1 95.94 38 ILE B C 1
ATOM 2311 O O . ILE B 1 38 ? -9.078 -25.109 -4.914 1 95.94 38 ILE B O 1
ATOM 2315 N N . TYR B 1 39 ? -9.391 -23.688 -6.609 1 94.75 39 TYR B N 1
ATOM 2316 C CA . TYR B 1 39 ? -8.938 -24.562 -7.68 1 94.75 39 TYR B CA 1
ATOM 2317 C C . TYR B 1 39 ? -7.82 -23.922 -8.484 1 94.75 39 TYR B C 1
ATOM 2319 O O . TYR B 1 39 ? -7.926 -22.75 -8.875 1 94.75 39 TYR B O 1
ATOM 2327 N N . LEU B 1 40 ? -6.789 -24.625 -8.609 1 95.69 40 LEU B N 1
ATOM 2328 C CA . LEU B 1 40 ? -5.629 -24.094 -9.32 1 95.69 40 LEU B CA 1
ATOM 2329 C C . LEU B 1 40 ? -5.156 -25.094 -10.383 1 95.69 40 LEU B C 1
ATOM 2331 O O . LEU B 1 40 ? -5.004 -26.281 -10.109 1 95.69 40 LEU B O 1
ATOM 2335 N N . LYS B 1 41 ? -5 -24.594 -11.609 1 94.38 41 LYS B N 1
ATOM 2336 C CA . LYS B 1 41 ? -4.484 -25.391 -12.719 1 94.38 41 LYS B CA 1
ATOM 2337 C C . LYS B 1 41 ? -3.246 -24.734 -13.328 1 94.38 41 LYS B C 1
ATOM 2339 O O . LYS B 1 41 ? -3.258 -23.547 -13.648 1 94.38 41 LYS B O 1
ATOM 2344 N N . LEU B 1 42 ? -2.203 -25.484 -13.453 1 94.44 42 LEU B N 1
ATOM 2345 C CA . LEU B 1 42 ? -0.959 -24.984 -14.031 1 94.44 42 LEU B CA 1
ATOM 2346 C C . LEU B 1 42 ? -0.772 -25.484 -15.453 1 94.44 42 LEU B C 1
ATOM 2348 O O . LEU B 1 42 ? -1.365 -26.5 -15.836 1 94.44 42 LEU B O 1
ATOM 2352 N N . GLY B 1 43 ? -0.016 -24.719 -16.234 1 91.44 43 GLY B N 1
ATOM 2353 C CA . GLY B 1 43 ? 0.386 -25.156 -17.562 1 91.44 43 GLY B CA 1
ATOM 2354 C C . GLY B 1 43 ? -0.761 -25.188 -18.547 1 91.44 43 GLY B C 1
ATOM 2355 O O . GLY B 1 43 ? -0.771 -26 -19.469 1 91.44 43 GLY B O 1
ATOM 2356 N N . TRP B 1 44 ? -1.731 -24.391 -18.328 1 89.88 44 TRP B N 1
ATOM 2357 C CA . TRP B 1 44 ? -2.893 -24.391 -19.219 1 89.88 44 TRP B CA 1
ATOM 2358 C C . TRP B 1 44 ? -2.568 -23.734 -20.547 1 89.88 44 TRP B C 1
ATOM 2360 O O . TRP B 1 44 ? -3.16 -24.062 -21.578 1 89.88 44 TRP B O 1
ATOM 2370 N N . ALA B 1 45 ? -1.712 -22.688 -20.516 1 90.75 45 ALA B N 1
ATOM 2371 C CA . ALA B 1 45 ? -1.294 -22 -21.75 1 90.75 45 ALA B CA 1
ATOM 2372 C C . ALA B 1 45 ? 0.004 -22.594 -22.281 1 90.75 45 ALA B C 1
ATOM 2374 O O . ALA B 1 45 ? 1.096 -22.188 -21.875 1 90.75 45 ALA B O 1
ATOM 2375 N N . THR B 1 46 ? -0.057 -23.344 -23.281 1 85 46 THR B N 1
ATOM 2376 C CA . THR B 1 46 ? 1.078 -24.125 -23.766 1 85 46 THR B CA 1
ATOM 2377 C C . THR B 1 46 ? 2.107 -23.219 -24.438 1 85 46 THR B C 1
ATOM 2379 O O . THR B 1 46 ? 3.297 -23.547 -24.469 1 85 46 THR B O 1
ATOM 2382 N N . LYS B 1 47 ? 1.714 -22.125 -24.906 1 88.62 47 LYS B N 1
ATOM 2383 C CA . LYS B 1 47 ? 2.617 -21.234 -25.625 1 88.62 47 LYS B CA 1
ATOM 2384 C C . LYS B 1 47 ? 3.396 -20.344 -24.656 1 88.62 47 LYS B C 1
ATOM 2386 O O . LYS B 1 47 ? 4.395 -19.734 -25.031 1 88.62 47 LYS B O 1
ATOM 2391 N N . ALA B 1 48 ? 2.906 -20.375 -23.453 1 90.81 48 ALA B N 1
ATOM 2392 C CA . ALA B 1 48 ? 3.574 -19.547 -22.453 1 90.81 48 ALA B CA 1
ATOM 2393 C C . ALA B 1 48 ? 4.684 -20.328 -21.75 1 90.81 48 ALA B C 1
ATOM 2395 O O . ALA B 1 48 ? 4.633 -21.562 -21.672 1 90.81 48 ALA B O 1
ATOM 2396 N N . VAL B 1 49 ? 5.727 -19.594 -21.281 1 92.31 49 VAL B N 1
ATOM 2397 C CA . VAL B 1 49 ? 6.805 -20.219 -20.516 1 92.31 49 VAL B CA 1
ATOM 2398 C C . VAL B 1 49 ? 6.254 -20.797 -19.219 1 92.31 49 VAL B C 1
ATOM 2400 O O . VAL B 1 49 ? 6.691 -21.859 -18.781 1 92.31 49 VAL B O 1
ATOM 2403 N N . GLY B 1 50 ? 5.215 -20.141 -18.656 1 95.75 50 GLY B N 1
ATOM 2404 C CA . GLY B 1 50 ? 4.461 -20.562 -17.484 1 95.75 50 GLY B CA 1
ATOM 2405 C C . GLY B 1 50 ? 3.049 -20 -17.453 1 95.75 50 GLY B C 1
ATOM 2406 O O . GLY B 1 50 ? 2.77 -18.969 -18.062 1 95.75 50 GLY B O 1
ATOM 2407 N N . SER B 1 51 ? 2.238 -20.75 -16.828 1 97.06 51 SER B N 1
ATOM 2408 C CA . SER B 1 51 ? 0.853 -20.297 -16.766 1 97.06 51 SER B CA 1
ATOM 2409 C C . SER B 1 51 ? 0.127 -20.906 -15.57 1 97.06 51 SER B C 1
ATOM 2411 O O . SER B 1 51 ? 0.511 -21.969 -15.078 1 97.06 51 SER B O 1
ATOM 2413 N N . SER B 1 52 ? -0.857 -20.172 -15.102 1 97.75 52 SER B N 1
ATOM 2414 C CA . SER B 1 52 ? -1.686 -20.609 -13.977 1 97.75 52 SER B CA 1
ATOM 2415 C C . SER B 1 52 ? -3.117 -20.094 -14.117 1 97.75 52 SER B C 1
ATOM 2417 O O . SER B 1 52 ? -3.34 -18.969 -14.578 1 97.75 52 SER B O 1
ATOM 2419 N N . TYR B 1 53 ? -4.02 -20.984 -13.852 1 97.69 53 TYR B N 1
ATOM 2420 C CA . TYR B 1 53 ? -5.438 -20.656 -13.766 1 97.69 53 TYR B CA 1
ATOM 2421 C C . TYR B 1 53 ? -5.949 -20.812 -12.336 1 97.69 53 TYR B C 1
ATOM 2423 O O . TYR B 1 53 ? -5.797 -21.891 -11.734 1 97.69 53 TYR B O 1
ATOM 2431 N N . PHE B 1 54 ? -6.504 -19.781 -11.758 1 97.75 54 PHE B N 1
ATOM 2432 C CA . PHE B 1 54 ? -6.977 -19.734 -10.383 1 97.75 54 PHE B CA 1
ATOM 2433 C C . PHE B 1 54 ? -8.484 -19.516 -10.336 1 97.75 54 PHE B C 1
ATOM 2435 O O . PHE B 1 54 ? -9 -18.578 -10.938 1 97.75 54 PHE B O 1
ATOM 2442 N N . GLU B 1 55 ? -9.133 -20.422 -9.648 1 97.31 55 GLU B N 1
ATOM 2443 C CA . GLU B 1 55 ? -10.578 -20.312 -9.492 1 97.31 55 GLU B CA 1
ATOM 2444 C C . GLU B 1 55 ? -10.984 -20.453 -8.031 1 97.31 55 GLU B C 1
ATOM 2446 O O . GLU B 1 55 ? -10.531 -21.359 -7.332 1 97.31 55 GLU B O 1
ATOM 2451 N N . SER B 1 56 ? -11.719 -19.562 -7.527 1 96.25 56 SER B N 1
ATOM 2452 C CA . SER B 1 56 ? -12.328 -19.562 -6.203 1 96.25 56 SER B CA 1
ATOM 2453 C C . SER B 1 56 ? -13.758 -19.016 -6.25 1 96.25 56 SER B C 1
ATOM 2455 O O . SER B 1 56 ? -13.969 -17.812 -6.098 1 96.25 56 SER B O 1
ATOM 2457 N N . GLU B 1 57 ? -14.703 -19.984 -6.383 1 94.06 57 GLU B N 1
ATOM 2458 C CA . GLU B 1 57 ? -16.109 -19.641 -6.602 1 94.06 57 GLU B CA 1
ATOM 2459 C C . GLU B 1 57 ? -16.25 -18.594 -7.707 1 94.06 57 GLU B C 1
ATOM 2461 O O . GLU B 1 57 ? -15.875 -18.844 -8.852 1 94.06 57 GLU B O 1
ATOM 2466 N N . LYS B 1 58 ? -16.531 -17.328 -7.391 1 94.56 58 LYS B N 1
ATOM 2467 C CA . LYS B 1 58 ? -16.812 -16.328 -8.414 1 94.56 58 LYS B CA 1
ATOM 2468 C C . LYS B 1 58 ? -15.586 -15.477 -8.711 1 94.56 58 LYS B C 1
ATOM 2470 O O . LYS B 1 58 ? -15.711 -14.312 -9.078 1 94.56 58 LYS B O 1
ATOM 2475 N N . ILE B 1 59 ? -14.445 -15.984 -8.43 1 96.94 59 ILE B N 1
ATOM 2476 C CA . ILE B 1 59 ? -13.18 -15.398 -8.852 1 96.94 59 ILE B CA 1
ATOM 2477 C C . ILE B 1 59 ? -12.477 -16.328 -9.836 1 96.94 59 ILE B C 1
ATOM 2479 O O . ILE B 1 59 ? -12.234 -17.5 -9.531 1 96.94 59 ILE B O 1
ATOM 2483 N N . LYS B 1 60 ? -12.25 -15.836 -11.008 1 98 60 LYS B N 1
ATOM 2484 C CA . LYS B 1 60 ? -11.523 -16.562 -12.039 1 98 60 LYS B CA 1
ATOM 2485 C C . LYS B 1 60 ? -10.422 -15.711 -12.648 1 98 60 LYS B C 1
ATOM 2487 O O . LYS B 1 60 ? -10.68 -14.617 -13.148 1 98 60 LYS B O 1
ATOM 2492 N N . ILE B 1 61 ? -9.234 -16.203 -12.539 1 98.25 61 ILE B N 1
ATOM 2493 C CA . ILE B 1 61 ? -8.078 -15.453 -13 1 98.25 61 ILE B CA 1
ATOM 2494 C C . ILE B 1 61 ? -7.18 -16.344 -13.859 1 98.25 61 ILE B C 1
ATOM 2496 O O . ILE B 1 61 ? -6.906 -17.5 -13.484 1 98.25 61 ILE B O 1
ATOM 2500 N N . ALA B 1 62 ? -6.785 -15.844 -15.031 1 98.19 62 ALA B N 1
ATOM 2501 C CA . ALA B 1 62 ? -5.789 -16.5 -15.883 1 98.19 62 ALA B CA 1
ATOM 2502 C C . ALA B 1 62 ? -4.492 -15.695 -15.914 1 98.19 62 ALA B C 1
ATOM 2504 O O . ALA B 1 62 ? -4.508 -14.484 -16.125 1 98.19 62 ALA B O 1
ATOM 2505 N N . CYS B 1 63 ? -3.436 -16.375 -15.664 1 98.06 63 CYS B N 1
ATOM 2506 C CA . CYS B 1 63 ? -2.135 -15.719 -15.633 1 98.06 63 CYS B CA 1
ATOM 2507 C C . CYS B 1 63 ? -1.142 -16.422 -16.547 1 98.06 63 CYS B C 1
ATOM 2509 O O . CYS B 1 63 ? -1.124 -17.656 -16.609 1 98.06 63 CYS B O 1
ATOM 2511 N N . THR B 1 64 ? -0.302 -15.656 -17.297 1 98.19 64 THR B N 1
ATOM 2512 C CA . THR B 1 64 ? 0.764 -16.203 -18.125 1 98.19 64 THR B CA 1
ATOM 2513 C C . THR B 1 64 ? 2.082 -15.477 -17.859 1 98.19 64 THR B C 1
ATOM 2515 O O . THR B 1 64 ? 2.088 -14.305 -17.484 1 98.19 64 THR B O 1
ATOM 2518 N N . VAL B 1 65 ? 3.121 -16.141 -17.953 1 97.75 65 VAL B N 1
ATOM 2519 C CA . VAL B 1 65 ? 4.465 -15.609 -17.766 1 97.75 65 VAL B CA 1
ATOM 2520 C C . VAL B 1 65 ? 5.246 -15.711 -19.078 1 97.75 65 VAL B C 1
ATOM 2522 O O . VAL B 1 65 ? 5.215 -16.734 -19.75 1 97.75 65 VAL B O 1
ATOM 2525 N N . SER B 1 66 ? 5.82 -14.594 -19.406 1 95.19 66 SER B N 1
ATOM 2526 C CA . SER B 1 66 ? 6.742 -14.547 -20.531 1 95.19 66 SER B CA 1
ATOM 2527 C C . SER B 1 66 ? 8.141 -14.141 -20.078 1 95.19 66 SER B C 1
ATOM 2529 O O . SER B 1 66 ? 8.297 -13.281 -19.219 1 95.19 66 SER B O 1
ATOM 2531 N N . GLY B 1 67 ? 9.156 -14.805 -20.641 1 87.44 67 GLY B N 1
ATOM 2532 C CA . GLY B 1 67 ? 10.539 -14.555 -20.25 1 87.44 67 GLY B CA 1
ATOM 2533 C C . GLY B 1 67 ? 11.055 -15.562 -19.25 1 87.44 67 GLY B C 1
ATOM 2534 O O . GLY B 1 67 ? 10.352 -16.5 -18.875 1 87.44 67 GLY B O 1
ATOM 2535 N N . PRO B 1 68 ? 12.352 -15.352 -18.984 1 90.25 68 PRO B N 1
ATOM 2536 C CA . PRO B 1 68 ? 13.297 -14.25 -19.172 1 90.25 68 PRO B CA 1
ATOM 2537 C C . PRO B 1 68 ? 13.68 -14.047 -20.641 1 90.25 68 PRO B C 1
ATOM 2539 O O . PRO B 1 68 ? 13.891 -15.016 -21.359 1 90.25 68 PRO B O 1
ATOM 2542 N N . ARG B 1 69 ? 13.523 -12.742 -21 1 89.31 69 ARG B N 1
ATOM 2543 C CA . ARG B 1 69 ? 13.938 -12.32 -22.344 1 89.31 69 ARG B CA 1
ATOM 2544 C C . ARG B 1 69 ? 14.82 -11.078 -22.266 1 89.31 69 ARG B C 1
ATOM 2546 O O . ARG B 1 69 ? 14.703 -10.273 -21.344 1 89.31 69 ARG B O 1
ATOM 2553 N N . PRO B 1 70 ? 15.789 -11.008 -23.188 1 84.81 70 PRO B N 1
ATOM 2554 C CA . PRO B 1 70 ? 16.656 -9.82 -23.172 1 84.81 70 PRO B CA 1
ATOM 2555 C C . PRO B 1 70 ? 15.859 -8.516 -23.25 1 84.81 70 PRO B C 1
ATOM 2557 O O . PRO B 1 70 ? 14.859 -8.438 -23.969 1 84.81 70 PRO B O 1
ATOM 2560 N N . SER B 1 71 ? 16.172 -7.746 -22.234 1 75.44 71 SER B N 1
ATOM 2561 C CA . SER B 1 71 ? 15.492 -6.453 -22.188 1 75.44 71 SER B CA 1
ATOM 2562 C C . SER B 1 71 ? 16.125 -5.469 -23.156 1 75.44 71 SER B C 1
ATOM 2564 O O . SER B 1 71 ? 17.344 -5.438 -23.328 1 75.44 71 SER B O 1
ATOM 2566 N N . LYS B 1 72 ? 15.352 -4.973 -24.031 1 64.06 72 LYS B N 1
ATOM 2567 C CA . LYS B 1 72 ? 15.828 -3.994 -25 1 64.06 72 LYS B CA 1
ATOM 2568 C C . LYS B 1 72 ? 16.344 -2.738 -24.297 1 64.06 72 LYS B C 1
ATOM 2570 O O . LYS B 1 72 ? 17 -1.903 -24.922 1 64.06 72 LYS B O 1
ATOM 2575 N N . THR B 1 73 ? 15.742 -2.572 -23.203 1 60.5 73 THR B N 1
ATOM 2576 C CA . THR B 1 73 ? 16.141 -1.313 -22.578 1 60.5 73 THR B CA 1
ATOM 2577 C C . THR B 1 73 ? 17.547 -1.414 -21.984 1 60.5 73 THR B C 1
ATOM 2579 O O . THR B 1 73 ? 17.875 -2.385 -21.312 1 60.5 73 THR B O 1
ATOM 2582 N N . PHE B 1 74 ? 18.562 -0.736 -22.625 1 53.84 74 PHE B N 1
ATOM 2583 C CA . PHE B 1 74 ? 20.016 -0.597 -22.531 1 53.84 74 PHE B CA 1
ATOM 2584 C C . PHE B 1 74 ? 20.438 -0.394 -21.078 1 53.84 74 PHE B C 1
ATOM 2586 O O . PHE B 1 74 ? 21.625 -0.365 -20.766 1 53.84 74 PHE B O 1
ATOM 2593 N N . ALA B 1 75 ? 19.672 -0.12 -20.203 1 55.53 75 ALA B N 1
ATOM 2594 C CA . ALA B 1 75 ? 20.312 0.23 -18.953 1 55.53 75 ALA B CA 1
ATOM 2595 C C . ALA B 1 75 ? 20.875 -1.01 -18.266 1 55.53 75 ALA B C 1
ATOM 2597 O O . ALA B 1 75 ? 20.203 -2.039 -18.172 1 55.53 75 ALA B O 1
ATOM 2598 N N . PHE B 1 76 ? 22.125 -1.161 -18.234 1 59.5 76 PHE B N 1
ATOM 2599 C CA . PHE B 1 76 ? 22.797 -2.262 -17.578 1 59.5 76 PHE B CA 1
ATOM 2600 C C . PHE B 1 76 ? 22.234 -2.471 -16.172 1 59.5 76 PHE B C 1
ATOM 2602 O O . PHE B 1 76 ? 22.391 -1.61 -15.297 1 59.5 76 PHE B O 1
ATOM 2609 N N . ARG B 1 77 ? 21.203 -3.375 -16.188 1 66.31 77 ARG B N 1
ATOM 2610 C CA . ARG B 1 77 ? 20.734 -3.752 -14.852 1 66.31 77 ARG B CA 1
ATOM 2611 C C . ARG B 1 77 ? 21.312 -5.102 -14.438 1 66.31 77 ARG B C 1
ATOM 2613 O O . ARG B 1 77 ? 21.359 -6.035 -15.234 1 66.31 77 ARG B O 1
ATOM 2620 N N . SER B 1 78 ? 21.891 -5.055 -13.211 1 77.12 78 SER B N 1
ATOM 2621 C CA . SER B 1 78 ? 22.469 -6.273 -12.648 1 77.12 78 SER B CA 1
ATOM 2622 C C . SER B 1 78 ? 21.391 -7.297 -12.328 1 77.12 78 SER B C 1
ATOM 2624 O O . SER B 1 78 ? 21.688 -8.461 -12.07 1 77.12 78 SER B O 1
ATOM 2626 N N . SER B 1 79 ? 20.047 -6.984 -12.461 1 85.56 79 SER B N 1
ATOM 2627 C CA . SER B 1 79 ? 18.953 -7.895 -12.156 1 85.56 79 SER B CA 1
ATOM 2628 C C . SER B 1 79 ? 17.844 -7.793 -13.195 1 85.56 79 SER B C 1
ATOM 2630 O O . SER B 1 79 ? 17.734 -6.785 -13.891 1 85.56 79 SER B O 1
ATOM 2632 N N . ALA B 1 80 ? 17.125 -8.898 -13.375 1 89 80 ALA B N 1
ATOM 2633 C CA . ALA B 1 80 ? 16.016 -8.898 -14.312 1 89 80 ALA B CA 1
ATOM 2634 C C . ALA B 1 80 ? 14.938 -7.898 -13.891 1 89 80 ALA B C 1
ATOM 2636 O O . ALA B 1 80 ? 14.719 -7.68 -12.695 1 89 80 ALA B O 1
ATOM 2637 N N . LYS B 1 81 ? 14.352 -7.363 -14.859 1 91.75 81 LYS B N 1
ATOM 2638 C CA . LYS B 1 81 ? 13.188 -6.52 -14.609 1 91.75 81 LYS B CA 1
ATOM 2639 C C . LYS B 1 81 ? 11.898 -7.344 -14.594 1 91.75 81 LYS B C 1
ATOM 2641 O O . LYS B 1 81 ? 11.648 -8.133 -15.5 1 91.75 81 LYS B O 1
ATOM 2646 N N . LEU B 1 82 ? 11.125 -7.234 -13.547 1 95.12 82 LEU B N 1
ATOM 2647 C CA . LEU B 1 82 ? 9.836 -7.906 -13.43 1 95.12 82 LEU B CA 1
ATOM 2648 C C . LEU B 1 82 ? 8.695 -6.953 -13.781 1 95.12 82 LEU B C 1
ATOM 2650 O O . LEU B 1 82 ? 8.602 -5.855 -13.219 1 95.12 82 LEU B O 1
ATOM 2654 N N . ASN B 1 83 ? 7.922 -7.355 -14.734 1 94.94 83 ASN B N 1
ATOM 2655 C CA . ASN B 1 83 ? 6.746 -6.582 -15.117 1 94.94 83 ASN B CA 1
ATOM 2656 C C . ASN B 1 83 ? 5.457 -7.367 -14.891 1 94.94 83 ASN B C 1
ATOM 2658 O O . ASN B 1 83 ? 5.324 -8.5 -15.367 1 94.94 83 ASN B O 1
ATOM 2662 N N . CYS B 1 84 ? 4.566 -6.762 -14.141 1 97.31 84 CYS B N 1
ATOM 2663 C CA . CYS B 1 84 ? 3.256 -7.371 -13.938 1 97.31 84 CYS B CA 1
ATOM 2664 C C . CYS B 1 84 ? 2.15 -6.496 -14.508 1 97.31 84 CYS B C 1
ATOM 2666 O O . CYS B 1 84 ? 2.127 -5.285 -14.273 1 97.31 84 CYS B O 1
ATOM 2668 N N . GLU B 1 85 ? 1.345 -7.066 -15.281 1 96.81 85 GLU B N 1
ATOM 2669 C CA . GLU B 1 85 ? 0.198 -6.359 -15.844 1 96.81 85 GLU B CA 1
ATOM 2670 C C . GLU B 1 85 ? -1.115 -7.012 -15.422 1 96.81 85 GLU B C 1
ATOM 2672 O O . GLU B 1 85 ? -1.42 -8.133 -15.828 1 96.81 85 GLU B O 1
ATOM 2677 N N . PHE B 1 86 ? -1.892 -6.281 -14.656 1 97.38 86 PHE B N 1
ATOM 2678 C CA . PHE B 1 86 ? -3.199 -6.695 -14.156 1 97.38 86 PHE B CA 1
ATOM 2679 C C . PHE B 1 86 ? -4.316 -6.055 -14.977 1 97.38 86 PHE B C 1
ATOM 2681 O O . PHE B 1 86 ? -4.348 -4.836 -15.141 1 97.38 86 PHE B O 1
ATOM 2688 N N . ARG B 1 87 ? -5.219 -6.898 -15.445 1 94.88 87 ARG B N 1
ATOM 2689 C CA . ARG B 1 87 ? -6.324 -6.391 -16.25 1 94.88 87 ARG B CA 1
ATOM 2690 C C . ARG B 1 87 ? -7.648 -7.008 -15.82 1 94.88 87 ARG B C 1
ATOM 2692 O O . ARG B 1 87 ? -7.738 -8.219 -15.609 1 94.88 87 ARG B O 1
ATOM 2699 N N . LEU B 1 88 ? -8.617 -6.125 -15.703 1 91.25 88 LEU B N 1
ATOM 2700 C CA . LEU B 1 88 ? -9.977 -6.582 -15.461 1 91.25 88 LEU B CA 1
ATOM 2701 C C . LEU B 1 88 ? 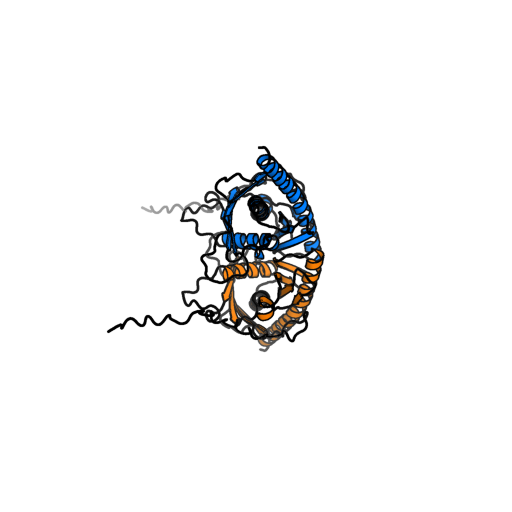-10.703 -6.852 -16.781 1 91.25 88 LEU B C 1
ATOM 2703 O O . LEU B 1 88 ? -10.414 -6.211 -17.797 1 91.25 88 LEU B O 1
ATOM 2707 N N . SER B 1 89 ? -11.445 -7.93 -16.984 1 80.75 89 SER B N 1
ATOM 2708 C CA . SER B 1 89 ? -12.188 -8.203 -18.219 1 80.75 89 SER B CA 1
ATOM 2709 C C . SER B 1 89 ? -13.188 -7.09 -18.516 1 80.75 89 SER B C 1
ATOM 2711 O O . SER B 1 89 ? -13.758 -6.496 -17.594 1 80.75 89 SER B O 1
ATOM 2713 N N . PRO B 1 90 ? -13.109 -6.66 -19.875 1 61.66 90 PRO B N 1
ATOM 2714 C CA . PRO B 1 90 ? -14.031 -5.602 -20.297 1 61.66 90 PRO B CA 1
ATOM 2715 C C . PRO B 1 90 ? -15.453 -5.828 -19.797 1 61.66 90 PRO B C 1
ATOM 2717 O O . PRO B 1 90 ? -16.188 -4.863 -19.562 1 61.66 90 PRO B O 1
ATOM 2720 N N . PHE B 1 91 ? -15.992 -6.992 -20 1 53.47 91 PHE B N 1
ATOM 2721 C CA . PHE B 1 91 ? -17.359 -7.16 -19.547 1 53.47 91 PHE B CA 1
ATOM 2722 C C . PHE B 1 91 ? -17.484 -6.797 -18.062 1 53.47 91 PHE B C 1
ATOM 2724 O O . PHE B 1 91 ? -18.594 -6.656 -17.547 1 53.47 91 PHE B O 1
ATOM 2731 N N . SER B 1 92 ? -16.281 -6.898 -17.484 1 45.5 92 SER B N 1
ATOM 2732 C CA . SER B 1 92 ? -16.328 -6.5 -16.078 1 45.5 92 SER B CA 1
ATOM 2733 C C . SER B 1 92 ? -16.422 -4.984 -15.93 1 45.5 92 SER B C 1
ATOM 2735 O O . SER B 1 92 ? -16.859 -4.48 -14.898 1 45.5 92 SER B O 1
ATOM 2737 N N . THR B 1 93 ? -15.641 -4.379 -16.922 1 45.53 93 THR B N 1
ATOM 2738 C CA . THR B 1 93 ? -15.734 -2.926 -16.969 1 45.53 93 THR B CA 1
ATOM 2739 C C . THR B 1 93 ? -16.344 -2.461 -18.281 1 45.53 93 THR B C 1
ATOM 2741 O O . THR B 1 93 ? -16.141 -3.1 -19.328 1 45.53 93 THR B O 1
ATOM 2744 N N . SER B 1 94 ? -17.359 -1.689 -18.406 1 42.5 94 SER B N 1
ATOM 2745 C CA . SER B 1 94 ? -18.188 -1.159 -19.484 1 42.5 94 SER B CA 1
ATOM 2746 C C . SER B 1 94 ? -17.344 -0.629 -20.625 1 42.5 94 SER B C 1
ATOM 2748 O O . SER B 1 94 ? -17.859 -0.286 -21.688 1 42.5 94 SER B O 1
ATOM 2750 N N . VAL B 1 95 ? -16.188 -0.101 -20.562 1 39.12 95 VAL B N 1
ATOM 2751 C CA . VAL B 1 95 ? -15.664 0.72 -21.656 1 39.12 95 VAL B CA 1
ATOM 2752 C C . VAL B 1 95 ? -14.789 -0.129 -22.562 1 39.12 95 VAL B C 1
ATOM 2754 O O . VAL B 1 95 ? -13.789 -0.698 -22.125 1 39.12 95 VAL B O 1
ATOM 2757 N N . ARG B 1 96 ? -15.078 -0.448 -23.938 1 39.62 96 ARG B N 1
ATOM 2758 C CA . ARG B 1 96 ? -14.492 -1.167 -25.062 1 39.62 96 ARG B CA 1
ATOM 2759 C C . ARG B 1 96 ? -13.156 -0.56 -25.469 1 39.62 96 ARG B C 1
ATOM 2761 O O . ARG B 1 96 ? -12.609 -0.894 -26.531 1 39.62 96 ARG B O 1
ATOM 2768 N N . GLN B 1 97 ? -12.664 0.579 -25.281 1 43.12 97 GLN B N 1
ATOM 2769 C CA . GLN B 1 97 ? -11.586 1.169 -26.062 1 43.12 97 GLN B CA 1
ATOM 2770 C C . GLN B 1 97 ? -10.297 0.369 -25.922 1 43.12 97 GLN B C 1
ATOM 2772 O O . GLN B 1 97 ? -10.125 -0.374 -24.953 1 43.12 97 GLN B O 1
ATOM 2777 N N . GLY B 1 98 ? -9.336 0.293 -26.953 1 51.28 98 GLY B N 1
ATOM 2778 C CA . GLY B 1 98 ? -7.984 -0.214 -26.797 1 51.28 98 GLY B CA 1
ATOM 2779 C C . GLY B 1 98 ? -7.492 -0.169 -25.359 1 51.28 98 GLY B C 1
ATOM 2780 O O . GLY B 1 98 ? -7.531 0.882 -24.719 1 51.28 98 GLY B O 1
ATOM 2781 N N . HIS B 1 99 ? -7.508 -1.289 -24.625 1 60.44 99 HIS B N 1
ATOM 2782 C CA . HIS B 1 99 ? -7.621 -1.417 -23.188 1 60.44 99 HIS B CA 1
ATOM 2783 C C . HIS B 1 99 ? -6.484 -0.69 -22.469 1 60.44 99 HIS B C 1
ATOM 2785 O O . HIS B 1 99 ? -5.332 -1.121 -22.531 1 60.44 99 HIS B O 1
ATOM 2791 N N . VAL B 1 100 ? -6.438 0.584 -22.531 1 74.88 100 VAL B N 1
ATOM 2792 C CA . VAL B 1 100 ? -5.527 1.315 -21.641 1 74.88 100 VAL B CA 1
ATOM 2793 C C . VAL B 1 100 ? -5.871 1.021 -20.188 1 74.88 100 VAL B C 1
ATOM 2795 O O . VAL B 1 100 ? -7.035 1.103 -19.797 1 74.88 100 VAL B O 1
ATOM 2798 N N . GLN B 1 101 ? -4.879 0.549 -19.484 1 83.75 101 GLN B N 1
ATOM 2799 C CA . GLN B 1 101 ? -5.078 0.22 -18.078 1 83.75 101 GLN B CA 1
ATOM 2800 C C . GLN B 1 101 ? -5.594 1.426 -17.297 1 83.75 101 GLN B C 1
ATOM 2802 O O . GLN B 1 101 ? -5.129 2.549 -17.516 1 83.75 101 GLN B O 1
ATOM 2807 N N . THR B 1 102 ? -6.551 1.157 -16.5 1 82.94 102 THR B N 1
ATOM 2808 C CA . THR B 1 102 ? -7.043 2.178 -15.578 1 82.94 102 THR B CA 1
ATOM 2809 C C . THR B 1 102 ? -6.031 2.441 -14.469 1 82.94 102 THR B C 1
ATOM 2811 O O . THR B 1 102 ? -5.062 1.693 -14.312 1 82.94 102 THR B O 1
ATOM 2814 N N . VAL B 1 103 ? -6.23 3.449 -13.75 1 79.25 103 VAL B N 1
ATOM 2815 C CA . VAL B 1 103 ? -5.387 3.797 -12.617 1 79.25 103 VAL B CA 1
ATOM 2816 C C . VAL B 1 103 ? -5.406 2.664 -11.594 1 79.25 103 VAL B C 1
ATOM 2818 O O . VAL B 1 103 ? -4.367 2.303 -11.031 1 79.25 103 VAL B O 1
ATOM 2821 N N . GLU B 1 104 ? -6.551 2.125 -11.398 1 85.75 104 GLU B N 1
ATOM 2822 C CA . GLU B 1 104 ? -6.711 1.038 -10.438 1 85.75 104 GLU B CA 1
ATOM 2823 C C . GLU B 1 104 ? -5.957 -0.211 -10.883 1 85.75 104 GLU B C 1
ATOM 2825 O O . GLU B 1 10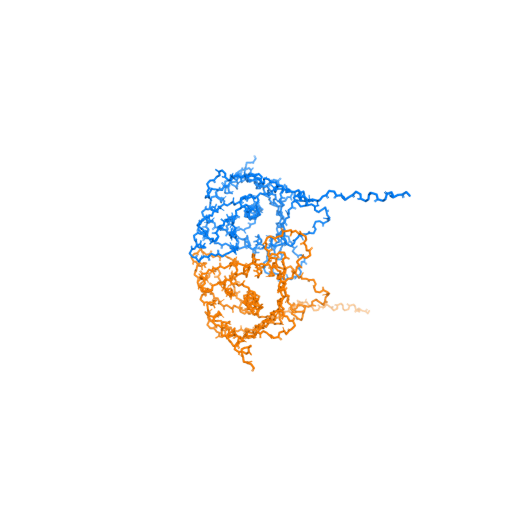4 ? -5.266 -0.845 -10.078 1 85.75 104 GLU B O 1
ATOM 2830 N N . GLU B 1 105 ? -6.07 -0.504 -12.133 1 92.19 105 GLU B N 1
ATOM 2831 C CA . GLU B 1 105 ? -5.359 -1.656 -12.68 1 92.19 105 GLU B CA 1
ATOM 2832 C C . GLU B 1 105 ? -3.85 -1.481 -12.562 1 92.19 105 GLU B C 1
ATOM 2834 O O . GLU B 1 105 ? -3.135 -2.426 -12.219 1 92.19 105 GLU B O 1
ATOM 2839 N N . LYS B 1 106 ? -3.463 -0.316 -12.82 1 91.31 106 LYS B N 1
ATOM 2840 C CA . LYS B 1 106 ? -2.035 -0.027 -12.711 1 91.31 106 LYS B CA 1
ATOM 2841 C C . LYS B 1 106 ? -1.558 -0.152 -11.266 1 91.31 106 LYS B C 1
ATOM 2843 O O . LYS B 1 106 ? -0.481 -0.695 -11.008 1 91.31 106 LYS B O 1
ATOM 2848 N N . SER B 1 107 ? -2.34 0.332 -10.414 1 90.38 107 SER B N 1
ATOM 2849 C CA . SER B 1 107 ? -2.016 0.232 -8.992 1 90.38 107 SER B CA 1
ATOM 2850 C C . SER B 1 107 ? -1.922 -1.225 -8.555 1 90.38 107 SER B C 1
ATOM 2852 O O . SER B 1 107 ? -0.965 -1.612 -7.879 1 90.38 107 SER B O 1
ATOM 2854 N N . TYR B 1 108 ? -2.869 -1.997 -8.961 1 94.62 108 TYR B N 1
ATOM 2855 C CA . TYR B 1 108 ? -2.865 -3.41 -8.602 1 94.62 108 TYR B CA 1
ATOM 2856 C C . TYR B 1 108 ? -1.671 -4.129 -9.219 1 94.62 108 TYR B C 1
ATOM 2858 O O . TYR B 1 108 ? -1.07 -5.004 -8.586 1 94.62 108 TYR B O 1
ATOM 2866 N N . SER B 1 109 ? -1.345 -3.766 -10.453 1 96.62 109 SER B N 1
ATOM 2867 C CA . SER B 1 109 ? -0.163 -4.332 -11.094 1 96.62 109 SER B CA 1
ATOM 2868 C C . SER B 1 109 ? 1.089 -4.094 -10.258 1 96.62 109 SER B C 1
ATOM 2870 O O . SER B 1 109 ? 1.886 -5.012 -10.047 1 96.62 109 SER B O 1
ATOM 2872 N N . GLN B 1 110 ? 1.207 -2.922 -9.773 1 94.19 110 GLN B N 1
ATOM 2873 C CA . GLN B 1 110 ? 2.371 -2.561 -8.969 1 94.19 110 GLN B CA 1
ATOM 2874 C C . GLN B 1 110 ? 2.371 -3.307 -7.641 1 94.19 110 GLN B C 1
ATOM 2876 O O . GLN B 1 110 ? 3.424 -3.736 -7.164 1 94.19 110 GLN B O 1
ATOM 2881 N N . MET B 1 111 ? 1.19 -3.445 -7.094 1 94.81 111 MET B N 1
ATOM 2882 C CA . MET B 1 111 ? 1.071 -4.141 -5.816 1 94.81 111 MET B CA 1
ATOM 2883 C C . MET B 1 111 ? 1.455 -5.613 -5.961 1 94.81 111 MET B C 1
ATOM 2885 O O . MET B 1 111 ? 2.191 -6.148 -5.133 1 94.81 111 MET B O 1
ATOM 2889 N N . ILE B 1 112 ? 0.998 -6.188 -6.98 1 98.06 112 ILE B N 1
ATOM 2890 C CA . ILE B 1 112 ? 1.299 -7.594 -7.227 1 98.06 112 ILE B CA 1
ATOM 2891 C C . ILE B 1 112 ? 2.795 -7.762 -7.477 1 98.06 112 ILE B C 1
ATOM 2893 O O . ILE B 1 112 ? 3.424 -8.672 -6.93 1 98.06 112 ILE B O 1
ATOM 2897 N N . GLU B 1 113 ? 3.314 -6.914 -8.305 1 97.25 113 GLU B N 1
ATOM 2898 C CA . GLU B 1 113 ? 4.75 -6.949 -8.578 1 97.25 113 GLU B CA 1
ATOM 2899 C C . GLU B 1 113 ? 5.559 -6.855 -7.289 1 97.25 113 GLU B C 1
ATOM 2901 O O . GLU B 1 113 ? 6.5 -7.625 -7.082 1 97.25 113 GLU B O 1
ATOM 2906 N N . ALA B 1 114 ? 5.184 -5.949 -6.445 1 95.06 114 ALA B N 1
ATOM 2907 C CA . ALA B 1 114 ? 5.883 -5.754 -5.18 1 95.06 114 ALA B CA 1
ATOM 2908 C C . ALA B 1 114 ? 5.762 -6.988 -4.289 1 95.06 114 ALA B C 1
ATOM 2910 O O . ALA B 1 114 ? 6.688 -7.316 -3.541 1 95.06 114 ALA B O 1
ATOM 2911 N N . ALA B 1 115 ? 4.656 -7.629 -4.359 1 97.62 115 ALA B N 1
ATOM 2912 C CA . ALA B 1 115 ? 4.391 -8.781 -3.496 1 97.62 115 ALA B CA 1
ATOM 2913 C C . ALA B 1 115 ? 5.219 -9.984 -3.922 1 97.62 115 ALA B C 1
ATOM 2915 O O . ALA B 1 115 ? 5.734 -10.719 -3.076 1 97.62 115 ALA B O 1
ATOM 2916 N N . ILE B 1 116 ? 5.41 -10.18 -5.188 1 97.81 116 ILE B N 1
ATOM 2917 C CA . ILE B 1 116 ? 6 -11.438 -5.617 1 97.81 116 ILE B CA 1
ATOM 2918 C C . ILE B 1 116 ? 7.496 -11.25 -5.863 1 97.81 116 ILE B C 1
ATOM 2920 O O . ILE B 1 116 ? 8.258 -12.219 -5.84 1 97.81 116 ILE B O 1
ATOM 2924 N N . SER B 1 117 ? 7.973 -10.055 -6.062 1 96.06 117 SER B N 1
ATOM 2925 C CA . SER B 1 117 ? 9.344 -9.766 -6.469 1 96.06 117 SER B CA 1
ATOM 2926 C C . SER B 1 117 ? 10.344 -10.305 -5.457 1 96.06 117 SER B C 1
ATOM 2928 O O . SER B 1 117 ? 11.344 -10.93 -5.836 1 96.06 117 SER B O 1
ATOM 2930 N N . PRO B 1 118 ? 10.094 -10.141 -4.152 1 95 118 PRO B N 1
ATOM 2931 C CA . PRO B 1 118 ? 11.102 -10.594 -3.186 1 95 118 PRO B CA 1
ATOM 2932 C C . PRO B 1 118 ? 11.312 -12.109 -3.219 1 95 118 PRO B C 1
ATOM 2934 O O . PRO B 1 118 ? 12.32 -12.602 -2.713 1 95 118 PRO B O 1
ATOM 2937 N N . SER B 1 119 ? 10.367 -12.789 -3.752 1 96.25 119 SER B N 1
ATOM 2938 C CA . SER B 1 119 ? 10.453 -14.25 -3.754 1 96.25 119 SER B CA 1
ATOM 2939 C C . SER B 1 119 ? 11.258 -14.75 -4.949 1 96.25 119 SER B C 1
ATOM 2941 O O . SER B 1 119 ? 11.656 -15.914 -4.988 1 96.25 119 SER B O 1
ATOM 2943 N N . ILE B 1 120 ? 11.469 -13.93 -5.945 1 96.19 120 ILE B N 1
ATOM 2944 C CA . ILE B 1 120 ? 12.102 -14.336 -7.195 1 96.19 120 ILE B CA 1
ATOM 2945 C C . ILE B 1 120 ? 13.586 -13.984 -7.156 1 96.19 120 ILE B C 1
ATOM 2947 O O . ILE B 1 120 ? 13.961 -12.898 -6.723 1 96.19 120 ILE B O 1
ATOM 2951 N N . LEU B 1 121 ? 14.438 -14.898 -7.57 1 95 121 LEU B N 1
ATOM 2952 C CA . LEU B 1 121 ? 15.867 -14.633 -7.652 1 95 121 LEU B CA 1
ATOM 2953 C C . LEU B 1 121 ? 16.219 -13.922 -8.953 1 95 121 LEU B C 1
ATOM 2955 O O . LEU B 1 121 ? 16.859 -14.508 -9.828 1 95 121 LEU B O 1
ATOM 2959 N N . LEU B 1 122 ? 15.914 -12.68 -8.977 1 91.5 122 LEU B N 1
ATOM 2960 C CA . LEU B 1 122 ? 16.016 -11.883 -10.188 1 91.5 122 LEU B CA 1
ATOM 2961 C C . LEU B 1 122 ? 17.484 -11.711 -10.602 1 91.5 122 LEU B C 1
ATOM 2963 O O . LEU B 1 122 ? 17.781 -11.531 -11.789 1 91.5 122 LEU B O 1
ATOM 2967 N N . HIS B 1 123 ? 18.438 -11.75 -9.609 1 89.31 123 HIS B N 1
ATOM 2968 C CA . HIS B 1 123 ? 19.859 -11.539 -9.883 1 89.31 123 HIS B CA 1
ATOM 2969 C C . HIS B 1 123 ? 20.438 -12.664 -10.734 1 89.31 123 HIS B C 1
ATOM 2971 O O . HIS B 1 123 ? 21.516 -12.516 -11.32 1 89.31 123 HIS B O 1
ATOM 2977 N N . LEU B 1 124 ? 19.75 -13.773 -10.859 1 92.06 124 LEU B N 1
ATOM 2978 C CA . LEU B 1 124 ? 20.203 -14.898 -11.664 1 92.06 124 LEU B CA 1
ATOM 2979 C C . LEU B 1 124 ? 19.875 -14.68 -13.141 1 92.06 124 LEU B C 1
ATOM 2981 O O . LEU B 1 124 ? 20.344 -15.422 -14 1 92.06 124 LEU B O 1
ATOM 2985 N N . TYR B 1 125 ? 19.125 -13.586 -13.477 1 91.25 125 TYR B N 1
ATOM 2986 C CA . TYR B 1 125 ? 18.688 -13.305 -14.836 1 91.25 125 TYR B CA 1
ATOM 2987 C C . TYR B 1 125 ? 19.062 -11.883 -15.242 1 91.25 125 TYR B C 1
ATOM 2989 O O . TYR B 1 125 ? 18.172 -11.062 -15.523 1 91.25 125 TYR B O 1
ATOM 2997 N N . PRO B 1 126 ? 20.344 -11.617 -15.359 1 87 126 PRO B N 1
ATOM 2998 C CA . PRO B 1 126 ? 20.75 -10.25 -15.703 1 87 126 PRO B CA 1
ATOM 2999 C C . PRO B 1 126 ? 20.344 -9.852 -17.109 1 87 126 PRO B C 1
ATOM 3001 O O . PRO B 1 126 ? 20.25 -10.703 -18 1 87 126 PRO B O 1
ATOM 3004 N N . LYS B 1 127 ? 20 -8.57 -17.297 1 87.25 127 LYS B N 1
ATOM 3005 C CA . LYS B 1 127 ? 19.656 -7.969 -18.594 1 87.25 127 LYS B CA 1
ATOM 3006 C C . LYS B 1 127 ? 18.438 -8.641 -19.188 1 87.25 127 LYS B C 1
ATOM 3008 O O . LYS B 1 127 ? 18.344 -8.812 -20.406 1 87.25 127 LYS B O 1
ATOM 3013 N N . SER B 1 128 ? 17.656 -9.164 -18.375 1 90.94 128 SER B N 1
ATOM 3014 C CA . SER B 1 128 ? 16.453 -9.859 -18.828 1 90.94 128 SER B CA 1
ATOM 3015 C C . SER B 1 128 ? 15.188 -9.227 -18.25 1 90.94 128 SER B C 1
ATOM 3017 O O . SER B 1 128 ? 15.258 -8.453 -17.297 1 90.94 128 SER B O 1
ATOM 3019 N N . SER B 1 129 ? 14.156 -9.586 -18.922 1 93.88 129 SER B N 1
ATOM 3020 C CA . SER B 1 129 ? 12.852 -9.156 -18.422 1 93.88 129 SER B CA 1
ATOM 3021 C C . SER B 1 129 ? 11.898 -10.336 -18.266 1 93.88 129 SER B C 1
ATOM 3023 O O . SER B 1 129 ? 11.93 -11.273 -19.078 1 93.88 129 SER B O 1
ATOM 3025 N N . ILE B 1 130 ? 11.164 -10.352 -17.234 1 95.75 130 ILE B N 1
ATOM 3026 C CA . ILE B 1 130 ? 10.102 -11.312 -16.969 1 95.75 130 ILE B CA 1
ATOM 3027 C C . ILE B 1 130 ? 8.75 -10.586 -16.953 1 95.75 130 ILE B C 1
ATOM 3029 O O . ILE B 1 130 ? 8.555 -9.656 -16.172 1 95.75 130 ILE B O 1
ATOM 3033 N N . ASP B 1 131 ? 7.898 -11 -17.844 1 96.5 131 ASP B N 1
ATOM 3034 C CA . ASP B 1 131 ? 6.59 -10.359 -17.922 1 96.5 131 ASP B CA 1
ATOM 3035 C C . ASP B 1 131 ? 5.484 -11.297 -17.453 1 96.5 131 ASP B C 1
ATOM 3037 O O . ASP B 1 131 ? 5.363 -12.422 -17.953 1 96.5 131 ASP B O 1
ATOM 3041 N N . VAL B 1 132 ? 4.699 -10.82 -16.516 1 97.94 132 VAL B N 1
ATOM 3042 C CA . VAL B 1 132 ? 3.562 -11.57 -15.992 1 97.94 132 VAL B CA 1
ATOM 3043 C C . VAL B 1 132 ? 2.26 -10.883 -16.391 1 97.94 132 VAL B C 1
ATOM 3045 O O . VAL B 1 132 ? 2.043 -9.711 -16.062 1 97.94 132 VAL B O 1
ATOM 3048 N N . TYR B 1 133 ? 1.441 -11.617 -17.109 1 97.56 133 TYR B N 1
ATOM 3049 C CA . TYR B 1 133 ? 0.15 -11.086 -17.531 1 97.56 133 TYR B CA 1
ATOM 3050 C C . TYR B 1 133 ? -0.988 -11.734 -16.75 1 97.56 133 TYR B C 1
ATOM 3052 O O . TYR B 1 133 ? -1.171 -12.953 -16.812 1 97.56 133 TYR B O 1
ATOM 3060 N N . ILE B 1 134 ? -1.725 -10.914 -16.016 1 98.25 134 ILE B N 1
ATOM 3061 C CA . ILE B 1 134 ? -2.801 -11.383 -15.156 1 98.25 134 ILE B CA 1
ATOM 3062 C C . ILE B 1 134 ? -4.145 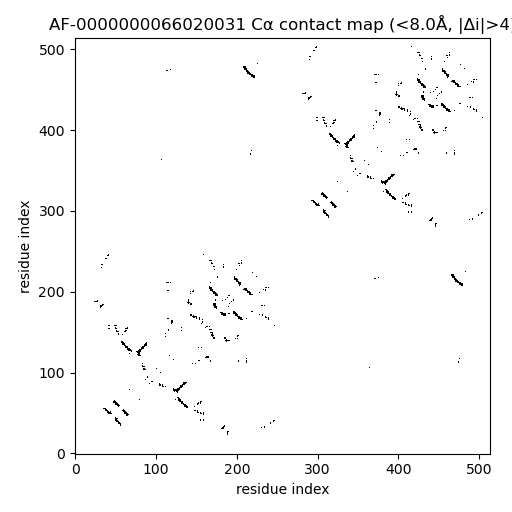-10.898 -15.695 1 98.25 134 ILE B C 1
ATOM 3064 O O . ILE B 1 134 ? -4.434 -9.703 -15.68 1 98.25 134 ILE B O 1
ATOM 3068 N N . GLN B 1 135 ? -4.934 -11.805 -16.125 1 96.94 135 GLN B N 1
ATOM 3069 C CA . GLN B 1 135 ? -6.254 -11.492 -16.672 1 96.94 135 GLN B CA 1
ATOM 3070 C C . GLN B 1 135 ? -7.355 -11.977 -15.727 1 96.94 135 GLN B C 1
ATOM 3072 O O . GLN B 1 135 ? -7.566 -13.188 -15.586 1 96.94 135 GLN B O 1
ATOM 3077 N N . VAL B 1 136 ? -8.062 -11.008 -15.156 1 97.62 136 VAL B N 1
ATOM 3078 C CA . VAL B 1 136 ? -9.211 -11.359 -14.32 1 97.62 136 VAL B CA 1
ATOM 3079 C C . VAL B 1 136 ? -10.43 -11.602 -15.203 1 97.62 136 VAL B C 1
ATOM 3081 O O . VAL B 1 136 ? -10.906 -10.688 -15.883 1 97.62 136 VAL B O 1
ATOM 3084 N N . ILE B 1 137 ? -10.891 -12.781 -15.188 1 96.25 137 ILE B N 1
ATOM 3085 C CA . ILE B 1 137 ? -12.039 -13.18 -15.992 1 96.25 137 ILE B CA 1
ATOM 3086 C C . ILE B 1 137 ? -13.328 -12.859 -15.234 1 96.25 137 ILE B C 1
ATOM 3088 O O . ILE B 1 137 ? -14.297 -12.367 -15.828 1 96.25 137 ILE B O 1
ATOM 3092 N N . GLU B 1 138 ? -13.375 -13.188 -14 1 95.88 138 GLU B N 1
ATOM 3093 C CA . GLU B 1 138 ? -14.484 -12.938 -13.086 1 95.88 138 GLU B CA 1
ATOM 3094 C C . GLU B 1 138 ? -13.984 -12.477 -11.719 1 95.88 138 GLU B C 1
ATOM 3096 O O . GLU B 1 138 ? -13 -13 -11.203 1 95.88 138 GLU B O 1
ATOM 3101 N N . SER B 1 139 ? -14.625 -11.492 -11.203 1 95.25 139 SER B N 1
ATOM 3102 C CA . SER B 1 139 ? -14.211 -10.938 -9.914 1 95.25 139 SER B CA 1
ATOM 3103 C C . SER B 1 139 ? -15.375 -10.906 -8.93 1 95.25 139 SER B C 1
ATOM 3105 O O . SER B 1 139 ? -16.516 -10.602 -9.305 1 95.25 139 SER B O 1
ATOM 3107 N N . ASP B 1 140 ? -15.172 -11.289 -7.746 1 94 140 ASP B N 1
ATOM 3108 C CA . ASP B 1 140 ? -16.125 -11.211 -6.641 1 94 140 ASP B CA 1
ATOM 3109 C C . ASP B 1 140 ? -15.453 -10.648 -5.387 1 94 140 ASP B C 1
ATOM 3111 O O . ASP B 1 140 ? -15.172 -11.383 -4.438 1 94 140 ASP B O 1
ATOM 3115 N N . GLY B 1 141 ? -15.305 -9.305 -5.383 1 93.19 141 GLY B N 1
ATOM 3116 C CA . GLY B 1 141 ? -14.547 -8.617 -4.348 1 93.19 141 GLY B CA 1
ATOM 3117 C C . GLY B 1 141 ? -13.172 -8.18 -4.805 1 93.19 141 GLY B C 1
ATOM 3118 O O . GLY B 1 141 ? -12.328 -9.008 -5.148 1 93.19 141 GLY B O 1
ATOM 3119 N N . ALA B 1 142 ? -12.93 -6.93 -4.746 1 93.44 142 ALA B N 1
ATOM 3120 C CA . ALA B 1 142 ? -11.68 -6.363 -5.254 1 93.44 142 ALA B CA 1
ATOM 3121 C C . ALA B 1 142 ? -10.492 -6.84 -4.43 1 93.44 142 ALA B C 1
ATOM 3123 O O . ALA B 1 142 ? -9.453 -7.219 -4.988 1 93.44 142 ALA B O 1
ATOM 3124 N N . LEU B 1 143 ? -10.656 -6.887 -3.139 1 95.56 143 LEU B N 1
ATOM 3125 C CA . LEU B 1 143 ? -9.57 -7.273 -2.24 1 95.56 143 LEU B CA 1
ATOM 3126 C C . LEU B 1 143 ? -9.219 -8.75 -2.42 1 95.56 143 LEU B C 1
ATOM 3128 O O . LEU B 1 143 ? -8.047 -9.094 -2.561 1 95.56 143 LEU B O 1
ATOM 3132 N N . ALA B 1 144 ? -10.25 -9.547 -2.414 1 96.69 144 ALA B N 1
ATOM 3133 C CA . ALA B 1 144 ? -10.055 -10.984 -2.582 1 96.69 144 ALA B CA 1
ATOM 3134 C C . ALA B 1 144 ? -9.477 -11.305 -3.959 1 96.69 144 ALA B C 1
ATOM 3136 O O . ALA B 1 144 ? -8.656 -12.211 -4.102 1 96.69 144 ALA B O 1
ATOM 3137 N N . THR B 1 145 ? -9.93 -10.602 -4.945 1 97.62 145 THR B N 1
ATOM 3138 C CA . THR B 1 145 ? -9.422 -10.797 -6.297 1 97.62 145 THR B CA 1
ATOM 3139 C C . THR B 1 145 ? -7.938 -10.438 -6.375 1 97.62 145 THR B C 1
ATOM 3141 O O . THR B 1 145 ? -7.156 -11.156 -7.004 1 97.62 145 THR B O 1
ATOM 3144 N N . LEU B 1 146 ? -7.594 -9.359 -5.734 1 97.75 146 LEU B N 1
ATOM 3145 C CA . LEU B 1 146 ? -6.191 -8.953 -5.691 1 97.75 146 LEU B CA 1
ATOM 3146 C C . LEU B 1 146 ? -5.34 -10.016 -5.004 1 97.75 146 LEU B C 1
ATOM 3148 O O . LEU B 1 146 ? -4.262 -10.359 -5.492 1 97.75 146 LEU B O 1
ATOM 3152 N N . ALA B 1 147 ? -5.773 -10.492 -3.877 1 98.31 147 ALA B N 1
ATOM 3153 C CA . ALA B 1 147 ? -5.062 -11.547 -3.152 1 98.31 147 ALA B CA 1
ATOM 3154 C C . ALA B 1 147 ? -4.918 -12.797 -4.008 1 98.31 147 ALA B C 1
ATOM 3156 O O . ALA B 1 147 ? -3.846 -13.414 -4.047 1 98.31 147 ALA B O 1
ATOM 3157 N N . ALA B 1 148 ? -5.992 -13.164 -4.664 1 98.25 148 ALA B N 1
ATOM 3158 C CA . ALA B 1 148 ? -5.973 -14.32 -5.555 1 98.25 148 ALA B CA 1
ATOM 3159 C C . ALA B 1 148 ? -4.98 -14.125 -6.695 1 98.25 148 ALA B C 1
ATOM 3161 O O . ALA B 1 148 ? -4.285 -15.062 -7.098 1 98.25 148 ALA B O 1
ATOM 3162 N N . ALA B 1 149 ? -4.969 -12.922 -7.18 1 98.56 149 ALA B N 1
ATOM 3163 C CA . ALA B 1 149 ? -4.062 -12.602 -8.281 1 98.56 149 ALA B CA 1
ATOM 3164 C C . ALA B 1 149 ? -2.605 -12.773 -7.859 1 98.56 149 ALA B C 1
ATOM 3166 O O . ALA B 1 149 ? -1.777 -13.234 -8.648 1 98.56 149 ALA B O 1
ATOM 3167 N N . ILE B 1 150 ? -2.275 -12.367 -6.641 1 98.69 150 ILE B N 1
ATOM 3168 C CA . ILE B 1 150 ? -0.93 -12.555 -6.109 1 98.69 150 ILE B CA 1
ATOM 3169 C C . ILE B 1 150 ? -0.567 -14.039 -6.129 1 98.69 150 ILE B C 1
ATOM 3171 O O . ILE B 1 150 ? 0.503 -14.414 -6.609 1 98.69 150 ILE B O 1
ATOM 3175 N N . SER B 1 151 ? -1.439 -14.867 -5.656 1 98.5 151 SER B N 1
ATOM 3176 C CA . SER B 1 151 ? -1.216 -16.312 -5.605 1 98.5 151 SER B CA 1
ATOM 3177 C C . SER B 1 151 ? -1.109 -16.906 -7.004 1 98.5 151 SER B C 1
ATOM 3179 O O . SER B 1 151 ? -0.243 -17.734 -7.266 1 98.5 151 SER B O 1
ATOM 3181 N N . CYS B 1 152 ? -1.96 -16.438 -7.852 1 98.31 152 CYS B N 1
ATOM 3182 C CA . CYS B 1 152 ? -1.982 -16.922 -9.227 1 98.31 152 CYS B CA 1
ATOM 3183 C C . CYS B 1 152 ? -0.685 -16.578 -9.953 1 98.31 152 CYS B C 1
ATOM 3185 O O . CYS B 1 152 ? -0.091 -17.438 -10.609 1 98.31 152 CYS B O 1
ATOM 3187 N N . ALA B 1 153 ? -0.288 -15.375 -9.82 1 98.44 153 ALA B N 1
ATOM 3188 C CA . ALA B 1 153 ? 0.951 -14.922 -10.445 1 98.44 153 ALA B CA 1
ATOM 3189 C C . ALA B 1 153 ? 2.15 -15.703 -9.922 1 98.44 153 ALA B C 1
ATOM 3191 O O . ALA B 1 153 ? 3.002 -16.141 -10.695 1 98.44 153 ALA B O 1
ATOM 3192 N N . SER B 1 154 ? 2.229 -15.852 -8.625 1 98.31 154 SER B N 1
ATOM 3193 C CA . SER B 1 154 ? 3.312 -16.609 -8.008 1 98.31 154 SER B CA 1
ATOM 3194 C C . SER B 1 154 ? 3.354 -18.047 -8.523 1 98.31 154 SER B C 1
ATOM 3196 O O . SER B 1 154 ? 4.426 -18.562 -8.828 1 98.31 154 SER B O 1
ATOM 3198 N N . SER B 1 155 ? 2.223 -18.656 -8.672 1 97.38 155 SER B N 1
ATOM 3199 C CA . SER B 1 155 ? 2.133 -20.016 -9.164 1 97.38 155 SER B CA 1
ATOM 3200 C C . SER B 1 155 ? 2.578 -20.109 -10.625 1 97.38 155 SER B C 1
ATOM 3202 O O . SER B 1 155 ? 3.221 -21.094 -11.016 1 97.38 155 SER B O 1
ATOM 3204 N N . ALA B 1 156 ? 2.156 -19.125 -11.398 1 97.62 156 ALA B N 1
ATOM 3205 C CA . ALA B 1 156 ? 2.553 -19.109 -12.805 1 97.62 156 ALA B CA 1
ATOM 3206 C C . ALA B 1 156 ? 4.07 -19.016 -12.945 1 97.62 156 ALA B C 1
ATOM 3208 O O . ALA B 1 156 ? 4.664 -19.672 -13.805 1 97.62 156 ALA B O 1
ATOM 3209 N N . ILE B 1 157 ? 4.688 -18.219 -12.117 1 97.06 157 ILE B N 1
ATOM 3210 C CA . ILE B 1 157 ? 6.141 -18.062 -12.125 1 97.06 157 ILE B CA 1
ATOM 3211 C C . ILE B 1 157 ? 6.797 -19.406 -11.773 1 97.06 157 ILE B C 1
ATOM 3213 O O . ILE B 1 157 ? 7.785 -19.797 -12.398 1 97.06 157 ILE B O 1
ATOM 3217 N N . ALA B 1 158 ? 6.254 -20.016 -10.766 1 95 158 ALA B N 1
ATOM 3218 C CA . ALA B 1 158 ? 6.762 -21.328 -10.383 1 95 158 ALA B CA 1
ATOM 3219 C C . ALA B 1 158 ? 6.633 -22.328 -11.531 1 95 158 ALA B C 1
ATOM 3221 O O . ALA B 1 158 ? 7.547 -23.125 -11.781 1 95 158 ALA B O 1
ATOM 3222 N N . ASP B 1 159 ? 5.516 -22.281 -12.195 1 94.38 159 ASP B N 1
ATOM 3223 C CA . ASP B 1 159 ? 5.277 -23.156 -13.336 1 94.38 159 ASP B CA 1
ATOM 3224 C C . ASP B 1 159 ? 6.293 -22.906 -14.445 1 94.38 159 ASP B C 1
ATOM 3226 O O . ASP B 1 159 ? 6.613 -23.812 -15.219 1 94.38 159 ASP B O 1
ATOM 3230 N N . ALA B 1 160 ? 6.781 -21.688 -14.578 1 94.69 160 ALA B N 1
ATOM 3231 C CA . ALA B 1 160 ? 7.754 -21.281 -15.594 1 94.69 160 ALA B CA 1
ATOM 3232 C C . ALA B 1 160 ? 9.156 -21.781 -15.234 1 94.69 160 ALA B C 1
ATOM 3234 O O . ALA B 1 160 ? 10.102 -21.562 -15.992 1 94.69 160 ALA B O 1
ATOM 3235 N N . ASN B 1 161 ? 9.344 -22.359 -14.078 1 92.62 161 ASN B N 1
ATOM 3236 C CA . ASN B 1 161 ? 10.625 -22.859 -13.578 1 92.62 161 ASN B CA 1
ATOM 3237 C C . ASN B 1 161 ? 11.633 -21.734 -13.398 1 92.62 161 ASN B C 1
ATOM 3239 O O . ASN B 1 161 ? 12.82 -21.891 -13.695 1 92.62 161 ASN B O 1
ATOM 3243 N N . ILE B 1 162 ? 11.133 -20.609 -13.141 1 94.5 162 ILE B N 1
ATOM 3244 C CA . ILE B 1 162 ? 11.984 -19.5 -12.734 1 94.5 162 ILE B CA 1
ATOM 3245 C C . ILE B 1 162 ? 12.414 -19.688 -11.273 1 94.5 162 ILE B C 1
ATOM 3247 O O . ILE B 1 162 ? 11.594 -20.047 -10.43 1 94.5 162 ILE B O 1
ATOM 3251 N N . ASP B 1 163 ? 13.641 -19.469 -10.984 1 94.94 163 ASP B N 1
ATOM 3252 C CA . ASP B 1 163 ? 14.164 -19.719 -9.648 1 94.94 163 ASP B CA 1
ATOM 3253 C C . ASP B 1 163 ? 13.547 -18.781 -8.617 1 94.94 163 ASP B C 1
ATOM 3255 O O . ASP B 1 163 ? 13.617 -17.547 -8.773 1 94.94 163 ASP B O 1
ATOM 3259 N N . CYS B 1 164 ? 12.969 -19.375 -7.613 1 95 164 CYS B N 1
ATOM 3260 C CA . CYS B 1 164 ? 12.328 -18.625 -6.531 1 95 164 CYS B CA 1
ATOM 3261 C C . CYS B 1 164 ? 12.766 -19.156 -5.172 1 95 164 CYS B C 1
ATOM 3263 O O . CYS B 1 164 ? 13.094 -20.344 -5.039 1 95 164 CYS B O 1
ATOM 3265 N N . ILE B 1 165 ? 12.781 -18.297 -4.191 1 94 165 ILE B N 1
ATOM 3266 C CA . ILE B 1 165 ? 13.102 -18.672 -2.822 1 94 165 ILE B CA 1
ATOM 3267 C C . ILE B 1 165 ? 11.914 -19.406 -2.197 1 94 165 ILE B C 1
ATOM 3269 O O . ILE B 1 165 ? 12.094 -20.312 -1.384 1 94 165 ILE B O 1
ATOM 3273 N N . ASP B 1 166 ? 10.758 -18.969 -2.543 1 95.81 166 ASP B N 1
ATOM 3274 C CA . ASP B 1 166 ? 9.5 -19.484 -2.006 1 95.81 166 ASP B CA 1
ATOM 3275 C C . ASP B 1 166 ? 8.32 -19.062 -2.879 1 95.81 166 ASP B C 1
ATOM 3277 O O . ASP B 1 166 ? 8.484 -18.297 -3.83 1 95.81 166 ASP B O 1
ATOM 3281 N N . LEU B 1 167 ? 7.191 -19.703 -2.625 1 96.88 167 LEU B N 1
ATOM 3282 C CA . LEU B 1 167 ? 5.938 -19.266 -3.234 1 96.88 167 LEU B CA 1
ATOM 3283 C C . LEU B 1 167 ? 5.273 -18.172 -2.406 1 96.88 167 LEU B C 1
ATOM 3285 O O . LEU B 1 167 ? 5.285 -18.234 -1.174 1 96.88 167 LEU B O 1
ATOM 3289 N N . VAL B 1 168 ? 4.754 -17.203 -3.105 1 98.38 168 VAL B N 1
ATOM 3290 C CA . VAL B 1 168 ? 4.02 -16.141 -2.414 1 98.38 168 VAL B CA 1
ATOM 3291 C C . VAL B 1 168 ? 2.518 -16.391 -2.541 1 98.38 168 VAL B C 1
ATOM 3293 O O . VAL B 1 168 ? 2.01 -16.625 -3.641 1 98.38 168 VAL B O 1
ATOM 3296 N N . THR B 1 169 ? 1.834 -16.406 -1.439 1 98.5 169 THR B N 1
ATOM 3297 C CA . THR B 1 169 ? 0.379 -16.516 -1.437 1 98.5 169 THR B CA 1
ATOM 3298 C C . THR B 1 169 ? -0.251 -15.227 -0.916 1 98.5 169 THR B C 1
ATOM 3300 O O . THR B 1 169 ? 0.257 -14.617 0.028 1 98.5 169 THR B O 1
ATOM 3303 N N . GLY B 1 170 ? -1.284 -14.789 -1.628 1 98.38 170 GLY B N 1
ATOM 3304 C CA . GLY B 1 170 ? -2.014 -13.594 -1.221 1 98.38 170 GLY B CA 1
ATOM 3305 C C . GLY B 1 170 ? -3.146 -13.891 -0.258 1 98.38 170 GLY B C 1
ATOM 3306 O O . GLY B 1 170 ? -3.736 -14.977 -0.296 1 98.38 170 GLY B O 1
ATOM 3307 N N . SER B 1 171 ? -3.43 -12.992 0.596 1 98.38 171 SER B N 1
ATOM 3308 C CA . SER B 1 171 ? -4.555 -13.047 1.521 1 98.38 171 SER B CA 1
ATOM 3309 C C . SER B 1 171 ? -5.164 -11.664 1.732 1 98.38 171 SER B C 1
ATOM 3311 O O . SER B 1 171 ? -4.484 -10.648 1.576 1 98.38 171 SER B O 1
ATOM 3313 N N . SER B 1 172 ? -6.449 -11.633 2.01 1 97.81 172 SER B N 1
ATOM 3314 C CA . SER B 1 172 ? -7.148 -10.367 2.205 1 97.81 172 SER B CA 1
ATOM 3315 C C . SER B 1 172 ? -8.125 -10.445 3.371 1 97.81 172 SER B C 1
ATOM 3317 O O . SER B 1 172 ? -8.703 -11.508 3.631 1 97.81 172 SER B O 1
ATOM 3319 N N . VAL B 1 173 ? -8.312 -9.383 4.047 1 97.5 173 VAL B N 1
ATOM 3320 C CA . VAL B 1 173 ? -9.281 -9.305 5.141 1 97.5 173 VAL B CA 1
ATOM 3321 C C . VAL B 1 173 ? -9.93 -7.926 5.16 1 97.5 173 VAL B C 1
ATOM 3323 O O . VAL B 1 173 ? -9.273 -6.914 4.895 1 97.5 173 VAL B O 1
ATOM 3326 N N . LEU B 1 174 ? -11.164 -7.945 5.273 1 96.56 174 LEU B N 1
ATOM 3327 C CA . LEU B 1 174 ? -11.969 -6.754 5.531 1 96.56 174 LEU B CA 1
ATOM 3328 C C . LEU B 1 174 ? -12.312 -6.637 7.012 1 96.56 174 LEU B C 1
ATOM 3330 O O . LEU B 1 174 ? -12.57 -7.645 7.672 1 96.56 174 LEU B O 1
ATOM 3334 N N . PHE B 1 175 ? -12.266 -5.395 7.59 1 96.25 175 PHE B N 1
ATOM 3335 C CA . PHE B 1 175 ? -12.602 -5.27 9 1 96.25 175 PHE B CA 1
ATOM 3336 C C . PHE B 1 175 ? -13.367 -3.977 9.258 1 96.25 175 PHE B C 1
ATOM 3338 O O . PHE B 1 175 ? -13.297 -3.035 8.469 1 96.25 175 PHE B O 1
ATOM 3345 N N . ASN B 1 176 ? -14.172 -4.02 10.25 1 93.31 176 ASN B N 1
ATOM 3346 C CA . ASN B 1 176 ? -14.867 -2.838 10.75 1 93.31 176 ASN B CA 1
ATOM 3347 C C . ASN B 1 176 ? -14.031 -2.084 11.773 1 93.31 176 ASN B C 1
ATOM 3349 O O . ASN B 1 176 ? -13.688 -2.633 12.828 1 93.31 176 ASN B O 1
ATOM 3353 N N . PRO B 1 177 ? -13.703 -0.852 11.461 1 89.94 177 PRO B N 1
ATOM 3354 C CA . PRO B 1 177 ? -12.844 -0.101 12.375 1 89.94 177 PRO B CA 1
ATOM 3355 C C . PRO B 1 177 ? -13.508 0.169 13.727 1 89.94 177 PRO B C 1
ATOM 3357 O O . PRO B 1 177 ? -12.82 0.457 14.703 1 89.94 177 PRO B O 1
ATOM 3360 N N . ASN B 1 178 ? -14.758 0.113 13.805 1 88.88 178 ASN B N 1
ATOM 3361 C CA . ASN B 1 178 ? -15.5 0.508 15 1 88.88 178 ASN B CA 1
ATOM 3362 C C . ASN B 1 178 ? -15.875 -0.7 15.852 1 88.88 178 ASN B C 1
ATOM 3364 O O . ASN B 1 178 ? -16.359 -0.546 16.969 1 88.88 178 ASN B O 1
ATOM 3368 N N . THR B 1 179 ? -15.75 -1.888 15.336 1 91.12 179 THR B N 1
ATOM 3369 C CA . THR B 1 179 ? -16.094 -3.109 16.062 1 91.12 179 THR B CA 1
ATOM 3370 C C . THR B 1 179 ? -14.992 -4.16 15.875 1 91.12 179 THR B C 1
ATOM 3372 O O . THR B 1 179 ? -13.961 -3.891 15.258 1 91.12 179 THR B O 1
ATOM 3375 N N . ASP B 1 180 ? -15.18 -5.305 16.422 1 92.88 180 ASP B N 1
ATOM 3376 C CA . ASP B 1 180 ? -14.203 -6.379 16.312 1 92.88 180 ASP B CA 1
ATOM 3377 C C . ASP B 1 180 ? -14.5 -7.266 15.102 1 92.88 180 ASP B C 1
ATOM 3379 O O . ASP B 1 180 ? -13.844 -8.289 14.906 1 92.88 180 ASP B O 1
ATOM 3383 N N . GLU B 1 181 ? -15.398 -6.875 14.281 1 93.38 181 GLU B N 1
ATOM 3384 C CA . GLU B 1 181 ? -15.805 -7.699 13.148 1 93.38 181 GLU B CA 1
ATOM 3385 C C . GLU B 1 181 ? -14.75 -7.68 12.047 1 93.38 181 GLU B C 1
ATOM 3387 O O . GLU B 1 181 ? -14.133 -6.645 11.789 1 93.38 181 GLU B O 1
ATOM 3392 N N . TYR B 1 182 ? -14.523 -8.805 11.484 1 95.69 182 TYR B N 1
ATOM 3393 C CA . TYR B 1 182 ? -13.633 -8.953 10.344 1 95.69 182 TYR B CA 1
ATOM 3394 C C . TYR B 1 182 ? -14.078 -10.109 9.453 1 95.69 182 TYR B C 1
ATOM 3396 O O . TYR B 1 182 ? -14.836 -10.977 9.891 1 95.69 182 TYR B O 1
ATOM 3404 N N . TRP B 1 183 ? -13.719 -10.078 8.18 1 95.44 183 TRP B N 1
ATOM 3405 C CA . TRP B 1 183 ? -14.07 -11.109 7.203 1 95.44 183 TRP B CA 1
ATOM 3406 C C . TRP B 1 183 ? -12.875 -11.445 6.312 1 95.44 183 TRP B C 1
ATOM 3408 O O . TRP B 1 183 ? -12.453 -10.625 5.496 1 95.44 183 TRP B O 1
ATOM 3418 N N . ILE B 1 184 ? -12.359 -12.617 6.488 1 97 184 ILE B N 1
ATOM 3419 C CA . ILE B 1 184 ? -11.297 -13.094 5.613 1 97 184 ILE B CA 1
ATOM 3420 C C . ILE B 1 184 ? -11.867 -13.406 4.23 1 97 184 ILE B C 1
ATOM 3422 O O . ILE B 1 184 ? -12.992 -13.898 4.109 1 97 184 ILE B O 1
ATOM 3426 N N . ASP B 1 185 ? -11.078 -13.109 3.148 1 96.31 185 ASP B N 1
ATOM 3427 C CA . ASP B 1 185 ? -11.523 -13.367 1.782 1 96.31 185 ASP B CA 1
ATOM 3428 C C . ASP B 1 185 ? -12.906 -12.773 1.532 1 96.31 185 ASP B C 1
ATOM 3430 O O . ASP B 1 185 ? -13.844 -13.492 1.197 1 96.31 185 ASP B O 1
ATOM 3434 N N . PRO B 1 186 ? -12.945 -11.469 1.66 1 95.62 186 PRO B N 1
ATOM 3435 C CA . PRO B 1 186 ? -14.25 -10.812 1.528 1 95.62 186 PRO B CA 1
ATOM 3436 C C . PRO B 1 186 ? -14.789 -10.852 0.1 1 95.62 186 PRO B C 1
ATOM 3438 O O . PRO B 1 186 ? -14.039 -10.617 -0.852 1 95.62 186 PRO B O 1
ATOM 3441 N N . ASP B 1 187 ? -16.047 -11.156 -0.071 1 93.12 187 ASP B N 1
ATOM 3442 C CA . ASP B 1 187 ? -16.672 -11.102 -1.393 1 93.12 187 ASP B CA 1
ATOM 3443 C C . ASP B 1 187 ? -17.234 -9.711 -1.674 1 93.12 187 ASP B C 1
ATOM 3445 O O . ASP B 1 187 ? -17.047 -8.781 -0.882 1 93.12 187 ASP B O 1
ATOM 3449 N N . TYR B 1 188 ? -17.766 -9.562 -2.832 1 91 188 TYR B N 1
ATOM 3450 C CA . TYR B 1 188 ? -18.281 -8.281 -3.289 1 91 188 TYR B CA 1
ATOM 3451 C C . TYR B 1 188 ? -19.297 -7.723 -2.311 1 91 188 TYR B C 1
ATOM 3453 O O . TYR B 1 188 ? -19.297 -6.527 -2.008 1 91 188 TYR B O 1
ATOM 3461 N N . VAL B 1 189 ? -20.203 -8.484 -1.798 1 88.56 189 VAL B N 1
ATOM 3462 C CA . VAL B 1 189 ? -21.25 -8.07 -0.87 1 88.56 189 VAL B CA 1
ATOM 3463 C C . VAL B 1 189 ? -20.625 -7.617 0.447 1 88.56 189 VAL B C 1
ATOM 3465 O O . VAL B 1 189 ? -21.047 -6.617 1.031 1 88.56 189 VAL B O 1
ATOM 3468 N N . ASP B 1 190 ? -19.594 -8.383 0.925 1 90 190 ASP B N 1
ATOM 3469 C CA . ASP B 1 190 ? -18.875 -7.973 2.125 1 90 190 ASP B CA 1
ATOM 3470 C C . ASP B 1 190 ? -18.312 -6.559 1.976 1 90 190 ASP B C 1
ATOM 3472 O O . ASP B 1 190 ? -18.422 -5.746 2.898 1 90 190 ASP B O 1
ATOM 3476 N N . GLU B 1 191 ? -17.734 -6.289 0.817 1 88.81 191 GLU B N 1
ATOM 3477 C CA . GLU B 1 191 ? -17.047 -5.02 0.587 1 88.81 191 GLU B CA 1
ATOM 3478 C C . GLU B 1 191 ? -18.047 -3.869 0.484 1 88.81 191 GLU B C 1
ATOM 3480 O O . GLU B 1 191 ? -17.734 -2.734 0.854 1 88.81 191 GLU B O 1
ATOM 3485 N N . ARG B 1 192 ? -19.172 -4.055 0.016 1 81.81 192 ARG B N 1
ATOM 3486 C CA . ARG B 1 192 ? -20.141 -2.992 -0.24 1 81.81 192 ARG B CA 1
ATOM 3487 C C . ARG B 1 192 ? -21.078 -2.811 0.946 1 81.81 192 ARG B C 1
ATOM 3489 O O . ARG B 1 192 ? -21.484 -1.688 1.261 1 81.81 192 ARG B O 1
ATOM 3496 N N . ALA B 1 193 ? -21.547 -3.805 1.422 1 69.94 193 ALA B N 1
ATOM 3497 C CA . ALA B 1 193 ? -22.656 -3.748 2.375 1 69.94 193 ALA B CA 1
ATOM 3498 C C . ALA B 1 193 ? -22.141 -3.531 3.797 1 69.94 193 ALA B C 1
ATOM 3500 O O . ALA B 1 193 ? -22.844 -2.945 4.633 1 69.94 193 ALA B O 1
ATOM 3501 N N . ARG B 1 194 ? -21.078 -3.979 3.934 1 64.62 194 ARG B N 1
ATOM 3502 C CA . ARG B 1 194 ? -20.625 -3.934 5.32 1 64.62 194 ARG B CA 1
ATOM 3503 C C . ARG B 1 194 ? -20 -2.582 5.656 1 64.62 194 ARG B C 1
ATOM 3505 O O . ARG B 1 194 ? -19.469 -1.907 4.777 1 64.62 194 ARG B O 1
ATOM 3512 N N . ALA B 1 195 ? -20.375 -2.053 6.773 1 61.62 195 ALA B N 1
ATOM 3513 C CA . ALA B 1 195 ? -19.781 -0.819 7.281 1 61.62 195 ALA B CA 1
ATOM 3514 C C . ALA B 1 195 ? -18.266 -0.957 7.43 1 61.62 195 ALA B C 1
ATOM 3516 O O . ALA B 1 195 ? -17.656 -0.33 8.305 1 61.62 195 ALA B O 1
ATOM 3517 N N . ALA B 1 196 ? -17.797 -1.78 6.625 1 64.56 196 ALA B N 1
ATOM 3518 C CA . ALA B 1 196 ? -16.359 -2.07 6.727 1 64.56 196 ALA B CA 1
ATOM 3519 C C . ALA B 1 196 ? -15.547 -1.076 5.91 1 64.56 196 ALA B C 1
ATOM 3521 O O . ALA B 1 196 ? -15.742 -0.944 4.699 1 64.56 196 ALA B O 1
ATOM 3522 N N . LYS B 1 197 ? -14.742 -0.4 6.676 1 79.62 197 LYS B N 1
ATOM 3523 C CA . LYS B 1 197 ? -13.977 0.663 6.031 1 79.62 197 LYS B CA 1
ATOM 3524 C C . LYS B 1 197 ? -12.484 0.387 6.113 1 79.62 197 LYS B C 1
ATOM 3526 O O . LYS B 1 197 ? -11.664 1.254 5.785 1 79.62 197 LYS B O 1
ATOM 3531 N N . GLY B 1 198 ? -12.211 -0.831 6.629 1 94.5 198 GLY B N 1
ATOM 3532 C CA . GLY B 1 198 ? -10.797 -1.172 6.703 1 94.5 198 GLY B CA 1
ATOM 3533 C C . GLY B 1 198 ? -10.461 -2.465 5.984 1 94.5 198 GLY B C 1
ATOM 3534 O O . GLY B 1 198 ? -11.305 -3.359 5.875 1 94.5 198 GLY B O 1
ATOM 3535 N N . SER B 1 199 ? -9.25 -2.541 5.445 1 96.88 199 SER B N 1
ATOM 3536 C CA . SER B 1 199 ? -8.844 -3.748 4.73 1 96.88 199 SER B CA 1
ATOM 3537 C C . SER B 1 199 ? -7.34 -3.971 4.832 1 96.88 199 SER B C 1
ATOM 3539 O O . SER B 1 199 ? -6.586 -3.033 5.102 1 96.88 199 SER B O 1
ATOM 3541 N N . VAL B 1 200 ? -6.988 -5.219 4.715 1 97.75 200 VAL B N 1
ATOM 3542 C CA . VAL B 1 200 ? -5.59 -5.621 4.602 1 97.75 200 VAL B CA 1
ATOM 3543 C C . VAL B 1 200 ? -5.434 -6.625 3.459 1 97.75 200 VAL B C 1
ATOM 3545 O O . VAL B 1 200 ? -6.211 -7.574 3.35 1 97.75 200 VAL B O 1
ATOM 3548 N N . VAL B 1 201 ? -4.539 -6.359 2.57 1 98.12 201 VAL B N 1
ATOM 3549 C CA . VAL B 1 201 ? -4.07 -7.34 1.597 1 98.12 201 VAL B CA 1
ATOM 3550 C C . VAL B 1 201 ? -2.588 -7.629 1.822 1 98.12 201 VAL B C 1
ATOM 3552 O O . VAL B 1 201 ? -1.796 -6.703 2.031 1 98.12 201 VAL B O 1
ATOM 3555 N N . MET B 1 202 ? -2.215 -8.898 1.75 1 98.06 202 MET B N 1
ATOM 3556 C CA . MET B 1 202 ? -0.831 -9.211 2.086 1 98.06 202 MET B CA 1
ATOM 3557 C C . MET B 1 202 ? -0.309 -10.359 1.221 1 98.06 202 MET B C 1
ATOM 3559 O O . MET B 1 202 ? -1.089 -11.172 0.727 1 98.06 202 MET B O 1
ATOM 3563 N N . GLY B 1 203 ? 0.943 -10.305 0.916 1 98.56 203 GLY B N 1
ATOM 3564 C CA . GLY B 1 203 ? 1.691 -11.438 0.39 1 98.56 203 GLY B CA 1
ATOM 3565 C C . GLY B 1 203 ? 2.529 -12.141 1.441 1 98.56 203 GLY B C 1
ATOM 3566 O O . GLY B 1 203 ? 3.119 -11.492 2.309 1 98.56 203 GLY B O 1
ATOM 3567 N N . TYR B 1 204 ? 2.574 -13.43 1.347 1 98.56 204 TYR B N 1
ATOM 3568 C CA . TYR B 1 204 ? 3.232 -14.195 2.395 1 98.56 204 TYR B CA 1
ATOM 3569 C C . TYR B 1 204 ? 3.963 -15.398 1.81 1 98.56 204 TYR B C 1
ATOM 3571 O O . TYR B 1 204 ? 3.434 -16.094 0.936 1 98.56 204 TYR B O 1
ATOM 3579 N N . MET B 1 205 ? 5.184 -15.547 2.248 1 98.06 205 MET B N 1
ATOM 3580 C CA . MET B 1 205 ? 5.973 -16.75 1.962 1 98.06 205 MET B CA 1
ATOM 3581 C C . MET B 1 205 ? 5.918 -17.719 3.129 1 98.06 205 MET B C 1
ATOM 3583 O O . MET B 1 205 ? 6.625 -17.547 4.125 1 98.06 205 MET B O 1
ATOM 3587 N N . ALA B 1 206 ? 5.219 -18.766 2.98 1 96.06 206 ALA B N 1
ATOM 3588 C CA . ALA B 1 206 ? 4.891 -19.656 4.094 1 96.06 206 ALA B CA 1
ATOM 3589 C C . ALA B 1 206 ? 6.113 -20.453 4.531 1 96.06 206 ALA B C 1
ATOM 3591 O O . ALA B 1 206 ? 6.285 -20.734 5.723 1 96.06 206 ALA B O 1
ATOM 3592 N N . SER B 1 207 ? 6.922 -20.906 3.617 1 94.94 207 SER B N 1
ATOM 3593 C CA . SER B 1 207 ? 8.094 -21.703 3.969 1 94.94 207 SER B CA 1
ATOM 3594 C C . SER B 1 207 ? 9.117 -20.875 4.73 1 94.94 207 SER B C 1
ATOM 3596 O O . SER B 1 207 ? 9.68 -21.328 5.73 1 94.94 207 SER B O 1
ATOM 3598 N N . LEU B 1 208 ? 9.289 -19.641 4.281 1 95.31 208 LEU B N 1
ATOM 3599 C CA . LEU B 1 208 ? 10.266 -18.75 4.906 1 95.31 208 LEU B CA 1
ATOM 3600 C C . LEU B 1 208 ? 9.672 -18.094 6.152 1 95.31 208 LEU B C 1
ATOM 3602 O O . LEU B 1 208 ? 10.414 -17.656 7.035 1 95.31 208 LEU B O 1
ATOM 3606 N N . GLY B 1 209 ? 8.367 -17.969 6.203 1 97.12 209 GLY B N 1
ATOM 3607 C CA . GLY B 1 209 ? 7.699 -17.281 7.297 1 97.12 209 GLY B CA 1
ATOM 3608 C C . GLY B 1 209 ? 7.816 -15.773 7.219 1 97.12 209 GLY B C 1
ATOM 3609 O O . GLY B 1 209 ? 7.941 -15.102 8.242 1 97.12 209 GLY B O 1
ATOM 3610 N N . HIS B 1 210 ? 7.863 -15.25 6.008 1 97.5 210 HIS B N 1
ATOM 3611 C CA . HIS B 1 210 ? 8.062 -13.82 5.805 1 97.5 210 HIS B CA 1
ATOM 3612 C C . HIS B 1 210 ? 6.879 -13.195 5.07 1 97.5 210 HIS B C 1
ATOM 3614 O O . HIS B 1 210 ? 6.312 -13.812 4.164 1 97.5 210 HIS B O 1
ATOM 3620 N N . VAL B 1 211 ? 6.566 -12.039 5.508 1 97.94 211 VAL B N 1
ATOM 3621 C CA . VAL B 1 211 ? 5.648 -11.203 4.738 1 97.94 211 VAL B CA 1
ATOM 3622 C C . VAL B 1 211 ? 6.406 -10.492 3.619 1 97.94 211 VAL B C 1
ATOM 3624 O O . VAL B 1 211 ? 7.555 -10.086 3.803 1 97.94 211 VAL B O 1
ATOM 3627 N N . THR B 1 212 ? 5.828 -10.438 2.453 1 97.69 212 THR B N 1
ATOM 3628 C CA . THR B 1 212 ? 6.496 -9.781 1.331 1 97.69 212 THR B CA 1
ATOM 3629 C C . THR B 1 212 ? 5.871 -8.422 1.048 1 97.69 212 THR B C 1
ATOM 3631 O O . THR B 1 212 ? 6.504 -7.555 0.442 1 97.69 212 THR B O 1
ATOM 3634 N N . GLN B 1 213 ? 4.645 -8.266 1.429 1 97.31 213 GLN B N 1
ATOM 3635 C CA . GLN B 1 213 ? 3.951 -6.996 1.264 1 97.31 213 GLN B CA 1
ATOM 3636 C C . GLN B 1 213 ? 2.74 -6.906 2.188 1 97.31 213 GLN B C 1
ATOM 3638 O O . GLN B 1 213 ? 2.066 -7.91 2.434 1 97.31 213 GLN B O 1
ATOM 3643 N N . VAL B 1 214 ? 2.498 -5.77 2.723 1 97.94 214 VAL B N 1
ATOM 3644 C CA . VAL B 1 214 ? 1.273 -5.457 3.453 1 97.94 214 VAL B CA 1
ATOM 3645 C C . VAL B 1 214 ? 0.68 -4.148 2.938 1 97.94 214 VAL B C 1
ATOM 3647 O O . VAL B 1 214 ? 1.382 -3.141 2.832 1 97.94 214 VAL B O 1
ATOM 3650 N N . TRP B 1 215 ? -0.505 -4.262 2.551 1 96.62 215 TRP B N 1
ATOM 3651 C CA . TRP B 1 215 ? -1.281 -3.086 2.168 1 96.62 215 TRP B CA 1
ATOM 3652 C C . TRP B 1 215 ? -2.512 -2.934 3.057 1 96.62 215 TRP B C 1
ATOM 3654 O O . TRP B 1 215 ? -3.529 -3.598 2.836 1 96.62 215 TRP B O 1
ATOM 3664 N N . GLU B 1 216 ? -2.391 -2.07 4.027 1 97.5 216 GLU B N 1
ATOM 3665 C CA . GLU B 1 216 ? -3.484 -1.841 4.965 1 97.5 216 GLU B CA 1
ATOM 3666 C C . GLU B 1 216 ? -4.117 -0.469 4.75 1 97.5 216 GLU B C 1
ATOM 3668 O O . GLU B 1 216 ? -3.41 0.53 4.602 1 97.5 216 GLU B O 1
ATOM 3673 N N . ARG B 1 217 ? -5.375 -0.445 4.688 1 94.94 217 ARG B N 1
ATOM 3674 C CA . ARG B 1 217 ? -6.16 0.783 4.617 1 94.94 217 ARG B CA 1
ATOM 3675 C C . ARG B 1 217 ? -7.242 0.803 5.688 1 94.94 217 ARG B C 1
ATOM 3677 O O . ARG B 1 217 ? -7.836 -0.232 6 1 94.94 217 ARG B O 1
ATOM 3684 N N . GLY B 1 218 ? -7.508 1.996 6.184 1 95.06 218 GLY B N 1
ATOM 3685 C CA . GLY B 1 218 ? -8.492 2.135 7.246 1 95.06 218 GLY B CA 1
ATOM 3686 C C . GLY B 1 218 ? -7.871 2.209 8.625 1 95.06 218 GLY B C 1
ATOM 3687 O O . GLY B 1 218 ? -6.758 1.729 8.844 1 95.06 218 GLY B O 1
ATOM 3688 N N . THR B 1 219 ? -8.609 2.695 9.547 1 95 219 THR B N 1
ATOM 3689 C CA . THR B 1 219 ? -8.078 2.967 10.875 1 95 219 THR B CA 1
ATOM 3690 C C . THR B 1 219 ? -8.203 1.736 11.766 1 95 219 THR B C 1
ATOM 3692 O O . THR B 1 219 ? -9.219 1.037 11.727 1 95 219 THR B O 1
ATOM 3695 N N . CYS B 1 220 ? -7.125 1.431 12.477 1 95.38 220 CYS B N 1
ATOM 3696 C CA . CYS B 1 220 ? -7.164 0.405 13.508 1 95.38 220 CYS B CA 1
ATOM 3697 C C . CYS B 1 220 ? -5.984 0.547 14.461 1 95.38 220 CYS B C 1
ATOM 3699 O O . CYS B 1 220 ? -5 1.217 14.141 1 95.38 220 CYS B O 1
ATOM 3701 N N . SER B 1 221 ? -6.105 -0.031 15.609 1 96.75 221 SER B N 1
ATOM 3702 C CA . SER B 1 221 ? -5.004 -0.042 16.562 1 96.75 221 SER B CA 1
ATOM 3703 C C . SER B 1 221 ? -3.885 -0.975 16.109 1 96.75 221 SER B C 1
ATOM 3705 O O . SER B 1 221 ? -4.121 -1.899 15.328 1 96.75 221 SER B O 1
ATOM 3707 N N . PRO B 1 222 ? -2.652 -0.688 16.562 1 96.44 222 PRO B N 1
ATOM 3708 C CA . PRO B 1 222 ? -1.548 -1.59 16.234 1 96.44 222 PRO B CA 1
ATOM 3709 C C . PRO B 1 222 ? -1.82 -3.035 16.641 1 96.44 222 PRO B C 1
ATOM 3711 O O . PRO B 1 222 ? -1.459 -3.967 15.922 1 96.44 222 PRO B O 1
ATOM 3714 N N . SER B 1 223 ? -2.41 -3.236 17.781 1 96.12 223 SER B N 1
ATOM 3715 C CA . SER B 1 223 ? -2.732 -4.582 18.25 1 96.12 223 SER B CA 1
ATOM 3716 C C . SER B 1 223 ? -3.74 -5.258 17.312 1 96.12 223 SER B C 1
ATOM 3718 O O . SER B 1 223 ? -3.619 -6.449 17.016 1 96.12 223 SER B O 1
ATOM 3720 N N . ARG B 1 224 ? -4.73 -4.492 16.891 1 96.75 224 ARG B N 1
ATOM 3721 C CA . ARG B 1 224 ? -5.719 -5.02 15.953 1 96.75 224 ARG B CA 1
ATOM 3722 C C . ARG B 1 224 ? -5.074 -5.367 14.609 1 96.75 224 ARG B C 1
ATOM 3724 O O . ARG B 1 224 ? -5.398 -6.391 14.008 1 96.75 224 ARG B O 1
ATOM 3731 N N . LEU B 1 225 ? -4.195 -4.527 14.188 1 96.81 225 LEU B N 1
ATOM 3732 C CA . LEU B 1 225 ? -3.463 -4.793 12.953 1 96.81 225 LEU B CA 1
ATOM 3733 C C . LEU B 1 225 ? -2.684 -6.102 13.055 1 96.81 225 LEU B C 1
ATOM 3735 O O . LEU B 1 225 ? -2.693 -6.91 12.125 1 96.81 225 LEU B O 1
ATOM 3739 N N . SER B 1 226 ? -1.989 -6.273 14.172 1 96.62 226 SER B N 1
ATOM 3740 C CA . SER B 1 226 ? -1.237 -7.504 14.391 1 96.62 226 SER B CA 1
ATOM 3741 C C . SER B 1 226 ? -2.152 -8.727 14.359 1 96.62 226 SER B C 1
ATOM 3743 O O . SER B 1 226 ? -1.808 -9.75 13.773 1 96.62 226 SER B O 1
ATOM 3745 N N . PHE B 1 227 ? -3.281 -8.562 14.992 1 97.25 227 PHE B N 1
ATOM 3746 C CA . PHE B 1 227 ? -4.27 -9.633 15.016 1 97.25 227 PHE B CA 1
ATOM 3747 C C . PHE B 1 227 ? -4.73 -9.977 13.609 1 97.25 227 PHE B C 1
ATOM 3749 O O . PHE B 1 227 ? -4.762 -11.148 13.234 1 97.25 227 PHE B O 1
ATOM 3756 N N . LEU B 1 228 ? -5.07 -9.008 12.828 1 97.38 228 LEU B N 1
ATOM 3757 C CA . LEU B 1 228 ? -5.559 -9.203 11.469 1 97.38 228 LEU B CA 1
ATOM 3758 C C . LEU B 1 228 ? -4.477 -9.812 10.586 1 97.38 228 LEU B C 1
ATOM 3760 O O . LEU B 1 228 ? -4.766 -10.664 9.734 1 97.38 228 LEU B O 1
ATOM 3764 N N . THR B 1 229 ? -3.258 -9.367 10.781 1 97.44 229 THR B N 1
ATOM 3765 C CA . THR B 1 229 ? -2.131 -9.914 10.031 1 97.44 229 THR B CA 1
ATOM 3766 C C . THR B 1 229 ? -1.964 -11.406 10.32 1 97.44 229 THR B C 1
ATOM 3768 O O . THR B 1 229 ? -1.702 -12.195 9.406 1 97.44 229 THR B O 1
ATOM 3771 N N . GLU B 1 230 ? -2.129 -11.773 11.523 1 97.5 230 GLU B N 1
ATOM 3772 C CA . GLU B 1 230 ? -2.027 -13.18 11.898 1 97.5 230 GLU B CA 1
ATOM 3773 C C . GLU B 1 230 ? -3.115 -14.008 11.227 1 97.5 230 GLU B C 1
ATOM 3775 O O . GLU B 1 230 ? -2.869 -15.141 10.805 1 97.5 230 GLU B O 1
ATOM 3780 N N . LYS B 1 231 ? -4.305 -13.453 11.203 1 97.44 231 LYS B N 1
ATOM 3781 C CA . LYS B 1 231 ? -5.398 -14.141 10.523 1 97.44 231 LYS B CA 1
ATOM 3782 C C . LYS B 1 231 ? -5.094 -14.312 9.039 1 97.44 231 LYS B C 1
ATOM 3784 O O . LYS B 1 231 ? -5.363 -15.375 8.469 1 97.44 231 LYS B O 1
ATOM 3789 N N . CYS B 1 232 ? -4.535 -13.289 8.438 1 97.94 232 CYS B N 1
ATOM 3790 C CA . CYS B 1 232 ? -4.152 -13.359 7.031 1 97.94 232 CYS B CA 1
ATOM 3791 C C . CYS B 1 232 ? -3.074 -14.414 6.812 1 97.94 232 CYS B C 1
ATOM 3793 O O . CYS B 1 232 ? -3.104 -15.141 5.812 1 97.94 232 CYS B O 1
ATOM 3795 N N . ILE B 1 233 ? -2.129 -14.484 7.742 1 97.94 233 ILE B N 1
ATOM 3796 C CA . ILE B 1 233 ? -1.035 -15.445 7.645 1 97.94 233 ILE B CA 1
ATOM 3797 C C . ILE B 1 233 ? -1.592 -16.859 7.664 1 97.94 233 ILE B C 1
ATOM 3799 O O . ILE B 1 233 ? -1.192 -17.703 6.855 1 97.94 233 ILE B O 1
ATOM 3803 N N . LYS B 1 234 ? -2.484 -17.125 8.547 1 97.06 234 LYS B N 1
ATOM 3804 C CA . LYS B 1 234 ? -3.109 -18.438 8.609 1 97.06 234 LYS B CA 1
ATOM 3805 C C . LYS B 1 234 ? -3.797 -18.781 7.293 1 97.06 234 LYS B C 1
ATOM 3807 O O . LYS B 1 234 ? -3.641 -19.891 6.777 1 97.06 234 LYS B O 1
ATOM 3812 N N . ASN B 1 235 ? -4.527 -17.844 6.773 1 95.88 235 ASN B N 1
ATOM 3813 C CA . ASN B 1 235 ? -5.207 -18.047 5.496 1 95.88 235 ASN B CA 1
ATOM 3814 C C . ASN B 1 235 ? -4.215 -18.281 4.363 1 95.88 235 ASN B C 1
ATOM 3816 O O . ASN B 1 235 ? -4.445 -19.125 3.496 1 95.88 235 ASN B O 1
ATOM 3820 N N . ALA B 1 236 ? -3.174 -17.531 4.355 1 97 236 ALA B N 1
ATOM 3821 C CA . ALA B 1 236 ? -2.146 -17.656 3.326 1 97 236 ALA B CA 1
ATOM 3822 C C . ALA B 1 236 ? -1.51 -19.047 3.367 1 97 236 ALA B C 1
ATOM 3824 O O . ALA B 1 236 ? -1.208 -19.625 2.322 1 97 236 ALA B O 1
ATOM 3825 N N . LYS B 1 237 ? -1.273 -19.547 4.527 1 96.44 237 LYS B N 1
ATOM 3826 C CA . LYS B 1 237 ? -0.713 -20.891 4.688 1 96.44 237 LYS B CA 1
ATOM 3827 C C . LYS B 1 237 ? -1.646 -21.938 4.102 1 96.44 237 LYS B C 1
ATOM 3829 O O . LYS B 1 237 ? -1.189 -22.891 3.469 1 96.44 237 LYS B O 1
ATOM 3834 N N . ASP B 1 238 ? -2.92 -21.766 4.32 1 94.38 238 ASP B N 1
ATOM 3835 C CA . ASP B 1 238 ? -3.904 -22.688 3.762 1 94.38 238 ASP B CA 1
ATOM 3836 C C . ASP B 1 238 ? -3.885 -22.656 2.234 1 94.38 238 ASP B C 1
ATOM 3838 O O . ASP B 1 238 ? -3.939 -23.688 1.581 1 94.38 238 ASP B O 1
ATOM 3842 N N . THR B 1 239 ? -3.844 -21.453 1.691 1 94.69 239 THR B N 1
ATOM 3843 C CA . THR B 1 239 ? -3.783 -21.281 0.243 1 94.69 239 THR B CA 1
ATOM 3844 C C . THR B 1 239 ? -2.529 -21.953 -0.324 1 94.69 239 THR B C 1
ATOM 384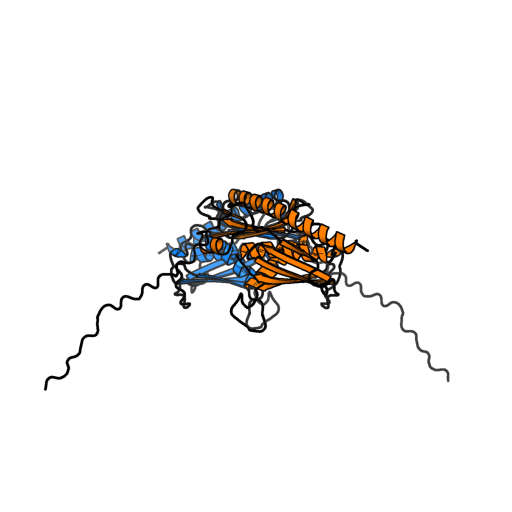6 O O . THR B 1 239 ? -2.572 -22.562 -1.395 1 94.69 239 THR B O 1
ATOM 3849 N N . ARG B 1 240 ? -1.455 -21.828 0.378 1 94.75 240 ARG B N 1
ATOM 3850 C CA . ARG B 1 240 ? -0.184 -22.406 -0.039 1 94.75 240 ARG B CA 1
ATOM 3851 C C . ARG B 1 240 ? -0.304 -23.922 -0.208 1 94.75 240 ARG B C 1
ATOM 3853 O O . ARG B 1 240 ? 0.298 -24.5 -1.115 1 94.75 240 ARG B O 1
ATOM 3860 N N . LEU B 1 241 ? -1.017 -24.578 0.645 1 92.5 241 LEU B N 1
ATOM 3861 C CA . LEU B 1 241 ? -1.199 -26.016 0.569 1 92.5 241 LEU B CA 1
ATOM 3862 C C . LEU B 1 241 ? -1.879 -26.422 -0.738 1 92.5 241 LEU B C 1
ATOM 3864 O O . LEU B 1 241 ? -1.511 -27.422 -1.355 1 92.5 241 LEU B O 1
ATOM 3868 N N . VAL B 1 242 ? -2.797 -25.625 -1.135 1 90.19 242 VAL B N 1
ATOM 3869 C CA . VAL B 1 242 ? -3.514 -25.891 -2.377 1 90.19 242 VAL B CA 1
ATOM 3870 C C . VAL B 1 242 ? -2.564 -25.75 -3.564 1 90.19 242 VAL B C 1
ATOM 3872 O O . VAL B 1 242 ? -2.559 -26.578 -4.473 1 90.19 242 VAL B O 1
ATOM 3875 N N . ILE B 1 243 ? -1.771 -24.688 -3.521 1 90 243 ILE B N 1
ATOM 3876 C CA . ILE B 1 243 ? -0.838 -24.422 -4.613 1 90 243 ILE B CA 1
ATOM 3877 C C . ILE B 1 243 ? 0.196 -25.547 -4.688 1 90 243 ILE B C 1
ATOM 3879 O O . ILE B 1 243 ? 0.529 -26.016 -5.773 1 90 243 ILE B O 1
ATOM 3883 N N . ASN B 1 244 ? 0.667 -25.969 -3.547 1 90.44 244 ASN B N 1
ATOM 3884 C CA . ASN B 1 244 ? 1.634 -27.062 -3.508 1 90.44 244 ASN B CA 1
ATOM 3885 C C . ASN B 1 244 ? 1.078 -28.328 -4.16 1 90.44 244 ASN B C 1
ATOM 3887 O O . ASN B 1 244 ? 1.78 -29 -4.914 1 90.44 244 ASN B O 1
ATOM 3891 N N . HIS B 1 245 ? -0.113 -28.578 -3.846 1 89.88 245 HIS B N 1
ATOM 3892 C CA . HIS B 1 245 ? -0.758 -29.766 -4.418 1 89.88 245 HIS B CA 1
ATOM 3893 C C . HIS B 1 245 ? -0.844 -29.656 -5.938 1 89.88 245 HIS B C 1
ATOM 3895 O O . HIS B 1 245 ? -0.574 -30.625 -6.645 1 89.88 245 HIS B O 1
ATOM 3901 N N . ALA B 1 246 ? -1.179 -28.516 -6.379 1 86.88 246 ALA B N 1
ATOM 3902 C CA . ALA B 1 246 ? -1.282 -28.297 -7.82 1 86.88 246 ALA B CA 1
ATOM 3903 C C . ALA B 1 246 ? 0.079 -28.438 -8.492 1 86.88 246 ALA B C 1
ATOM 3905 O O . ALA B 1 246 ? 0.181 -28.984 -9.594 1 86.88 246 ALA B O 1
ATOM 3906 N N . LEU B 1 247 ? 1.107 -27.953 -7.887 1 86.69 247 LEU B N 1
ATOM 3907 C CA . LEU B 1 247 ? 2.459 -28.031 -8.43 1 86.69 247 LEU B CA 1
ATOM 3908 C C . LEU B 1 247 ? 2.938 -29.469 -8.508 1 86.69 247 LEU B C 1
ATOM 3910 O O . LEU B 1 247 ? 3.582 -29.875 -9.484 1 86.69 247 LEU B O 1
ATOM 3914 N N . LEU B 1 248 ? 2.594 -30.266 -7.496 1 85.38 248 LEU B N 1
ATOM 3915 C CA . LEU B 1 248 ? 2.969 -31.672 -7.465 1 85.38 248 LEU B CA 1
ATOM 3916 C C . LEU B 1 248 ? 2.266 -32.438 -8.57 1 85.38 248 LEU B C 1
ATOM 3918 O O . LEU B 1 248 ? 2.873 -33.312 -9.219 1 85.38 248 LEU B O 1
ATOM 3922 N N . LEU B 1 249 ? 1.049 -32.125 -8.789 1 83.75 249 LEU B N 1
ATOM 3923 C CA . LEU B 1 249 ? 0.274 -32.781 -9.828 1 83.75 249 LEU B CA 1
ATOM 3924 C C . LEU B 1 249 ? 0.834 -32.469 -11.211 1 83.75 249 LEU B C 1
ATOM 3926 O O . LEU B 1 249 ? 0.89 -33.344 -12.078 1 83.75 249 LEU B O 1
ATOM 3930 N N . GLU B 1 250 ? 1.231 -31.25 -11.406 1 80.38 250 GLU B N 1
ATOM 3931 C CA . GLU B 1 250 ? 1.764 -30.812 -12.695 1 80.38 250 GLU B CA 1
ATOM 3932 C C . GLU B 1 250 ? 3.117 -31.469 -12.977 1 80.38 250 GLU B C 1
ATOM 3934 O O . GLU B 1 250 ? 3.396 -31.859 -14.109 1 80.38 250 GLU B O 1
ATOM 3939 N N . LYS B 1 251 ? 3.99 -31.594 -12.039 1 78.12 251 LYS B N 1
ATOM 3940 C CA . LYS B 1 251 ? 5.301 -32.219 -12.188 1 78.12 251 LYS B CA 1
ATOM 3941 C C . LYS B 1 251 ? 5.172 -33.719 -12.508 1 78.12 251 LYS B C 1
ATOM 3943 O O . LYS B 1 251 ? 5.961 -34.25 -13.273 1 78.12 251 LYS B O 1
ATOM 3948 N N . SER B 1 252 ? 4.234 -34.344 -11.898 1 76.62 252 SER B N 1
ATOM 3949 C CA . SER B 1 252 ? 4.008 -35.75 -12.156 1 76.62 252 SER B CA 1
ATOM 3950 C C . SER B 1 252 ? 3.578 -36 -13.602 1 76.62 252 SER B C 1
ATOM 3952 O O . SER B 1 252 ? 3.895 -37.031 -14.188 1 76.62 252 SER B O 1
ATOM 3954 N N . LYS B 1 253 ? 2.934 -35.156 -14.211 1 74 253 LYS B N 1
ATOM 3955 C CA . LYS B 1 253 ? 2.516 -35.25 -15.602 1 74 253 LYS B CA 1
ATOM 3956 C C . LYS B 1 253 ? 3.705 -35.094 -16.547 1 74 253 LYS B C 1
ATOM 3958 O O . LYS B 1 253 ? 3.748 -35.719 -17.609 1 74 253 LYS B O 1
ATOM 3963 N N . SER B 1 254 ? 4.566 -34.219 -16.094 1 68.44 254 SER B N 1
ATOM 3964 C CA . SER B 1 254 ? 5.727 -33.969 -16.938 1 68.44 254 SER B CA 1
ATOM 3965 C C . SER B 1 254 ? 6.715 -35.125 -16.891 1 68.44 254 SER B C 1
ATOM 3967 O O . SER B 1 254 ? 7.5 -35.344 -17.812 1 68.44 254 SER B O 1
ATOM 3969 N N . GLU B 1 255 ? 6.746 -35.906 -15.758 1 61.09 255 GLU B N 1
ATOM 3970 C CA . GLU B 1 255 ? 7.66 -37.062 -15.617 1 61.09 255 GLU B CA 1
ATOM 3971 C C . GLU B 1 255 ? 7.082 -38.312 -16.25 1 61.09 255 GLU B C 1
ATOM 3973 O O . GLU B 1 255 ? 7.789 -39.312 -16.422 1 61.09 255 GLU B O 1
ATOM 3978 N N . ASP B 1 256 ? 5.809 -38.438 -16.391 1 53.5 256 ASP B N 1
ATOM 3979 C CA . ASP B 1 256 ? 5.32 -39.625 -17.078 1 53.5 256 ASP B CA 1
ATOM 3980 C C . ASP B 1 256 ? 5.805 -39.656 -18.531 1 53.5 256 ASP B C 1
ATOM 3982 O O . ASP B 1 256 ? 5.48 -38.781 -19.328 1 53.5 256 ASP B O 1
ATOM 3986 N N . PRO B 1 257 ? 6.941 -40.5 -18.859 1 46.69 257 PRO B N 1
ATOM 3987 C CA . PRO B 1 257 ? 7.426 -40.719 -20.234 1 46.69 257 PRO B CA 1
ATOM 3988 C C . PRO B 1 257 ? 6.316 -41.125 -21.188 1 46.69 257 PRO B C 1
ATOM 3990 O O . PRO B 1 257 ? 5.32 -41.719 -20.766 1 46.69 257 PRO B O 1
#

GO terms:
  GO:0000178 exosome (RNase complex) (C, IDA)
  GO:0000176 nuclear exosome (RNase complex) (C, EXP)
  GO:0005634 nucleus (C, HDA)
  GO:0005829 cytosol (C, HDA)

Nearest PDB structures (foldseek):
  2pnz-assembly1_A  TM=9.248E-01  e=6.785E-22  Pyrococcus abyssi
  2wnr-assembly1_B  TM=9.219E-01  e=8.471E-21  Methanothermobacter thermautotrophicus
  8xie-assembly1_D  TM=9.263E-01  e=3.178E-20  Thermoplasma acidophilum DSM 1728
  2ba0-assembly1_E  TM=8.965E-01  e=7.238E-19  Archaeoglobus fulgidus
  8xfx-assembly2_B  TM=9.255E-01  e=1.462E-17  Thermoplasma acidophilum DSM 1728

pLDDT: mean 83.79, std 21.0, range [23.58, 98.69]

Secondary structure (DSSP, 8-state):
----------S------------------S-TTPPPP-EEEES--TTSSEEEEEEETTEEEEEEEEEEEE-SS-S--SSPEEEEEEEE-TTTSS--SS-PPPHHHHHHHHHHHHHHGGGB-GGGSTTEEEEEEEEEEE-S-HHHHHHHHHHHHHHHHHHTT--BSS-EEEEEEEE-TTSS-EEES--HHHHHHS---EEEEEEEETTTTEEEEEEEEEEE-HHHHHHHHHHHHHHHHHHHHHHHHHHHHHHHHHH--/----------S------------------S-TTPPPP-EEEES--TTSSEEEEEEETTEEEEEEEEEEEE-SS-S--SSPEEEEEEEE-TTTSS--SS-PPPHHHHHHHHHHHHHHGGGB-GGGSTTEEEEEEEEEEE-S-HHHHHHHHHHHHHHHHHHTT--BSS-EEEEEEEE-TTSS-EEES--HHHHHHS---EEEEEEEETTTTEEEEEEEEEEE-HHHHHHHHHHHHHHHHHHHHHHHHHHHHHHHHHH--

Radius of gyration: 26.85 Å; Cα contacts (8 Å, |Δi|>4): 1077; chains: 2; bounding box: 123×82×76 Å

Foldseek 3Di:
DPPPPVPPPDPDPPPPPPPPPPPPCPDDPDDQLDAFDKDKAWCPPVVALIWMWIDGPQWTKIKGKHDQDADPPPDFDLFAAEWFFFDEDVVVPPDPPPCDDDPVRVVLRVQLCQQQVQFAPRSVRTRTYMYMYMYIPGAWDPQLNSQRSSQRRQLRCVRSVGDTNAGKGKWKKWAAQVDLDMHTSDTNSCVPVDNTFKMWMWIAGLVVGDTRDIDIDDDHDPVSVVVVVVSRNVVRVVVVVNSVVNVVVVVVVVPPD/DPPPPVPPPDDDPPPPPPPPPPPPCPDDPDDQLDAFDKDKAWCPPVVALIWMWIDGPQWTKIKGKHDQDQDPPPDFDLFAAEWEFFDEDVVVPPDPDPCDDDPVRVVLRVQLCQQQVQFAPRSVRTNTYMYMYMYIPGAWDPQLNSQRSSQRRQLRCVRSVGDTNAGKGKWKKWAAQVDLDMHTSDTNSCVPVDNTFKMWMWIAGLVVGDTRDIDIDDDHDPVSVVVVVVSRNVVRVVSVVNSVVNVVVVVVVVPPD

Sequence (514 aa):
MSDRKRVYGPSVSVPPYFEEPEQPVFTRTRDVDRCRKIYLKLGWATKAVGSSYFESEKIKIACTVSGPRPSKTFAFRSSAKLNCEFRLSPFSTSVRQGHVQTVEEKSYSQMIEAAISPSILLHLYPKSSIDVYIQVIESDGALATLAAAISCASSAIADANIDCIDLVTGSSVLFNPNTDEYWIDPDYVDERARAAKGSVVMGYMASLGHVTQVWERGTCSPSRLSFLTEKCIKNAKDTRLVINHALLLEKSKSEDPMSDRKRVYGPSVSVPPYFEEPEQPVFTRTRDVDRCRKIYLKLGWATKAVGSSYFESEKIKIACTVSGPRPSKTFAFRSSAKLNCEFRLSPFSTSVRQGHVQTVEEKSYSQMIEAAISPSILLHLYPKSSIDVYIQVIESDGALATLAAAISCASSAIADANIDCIDLVTGSSVLFNPNTDEYWIDPDYVDERARAAKGSVVMGYMASLGHVTQVWERGTCSPSRLSFLTEKCIKNAKDTRLVINHALLLEKSKSEDP

Organism: Schizosaccharomyces pombe (strain 972 / ATCC 24843) (NCBI:txid284812)

Solvent-accessible surface area (backbone atoms only — not comparable to full-atom values): 27063 Å² total; per-residue (Å²): 134,91,68,82,74,76,75,77,69,88,76,80,80,69,72,79,78,71,70,70,73,76,66,78,76,68,70,81,87,62,59,48,83,45,64,73,65,76,44,65,46,66,62,75,46,78,89,37,58,7,6,17,37,33,35,38,83,58,25,32,36,44,25,38,24,42,60,79,35,77,44,83,66,77,67,88,35,77,37,32,45,79,43,45,45,40,41,75,33,49,93,78,40,91,73,83,60,87,83,68,74,49,71,66,32,49,49,50,12,51,51,40,40,48,28,44,48,73,29,41,52,38,64,80,37,54,48,17,28,33,39,36,42,36,40,32,72,37,73,40,18,71,58,28,41,51,14,49,48,34,28,28,47,33,48,6,42,52,57,40,69,52,64,54,82,50,59,33,20,27,22,20,33,36,26,25,61,88,54,89,53,56,29,35,49,31,36,44,52,50,62,66,70,38,86,42,65,20,38,37,37,34,22,32,23,65,90,79,52,25,36,17,22,38,45,34,37,27,45,38,37,65,70,56,48,53,53,51,49,52,54,34,50,55,50,18,47,55,53,42,54,55,52,51,52,39,52,52,56,54,52,52,60,72,64,57,126,137,90,68,85,75,76,74,75,70,87,77,81,82,70,71,80,74,73,71,70,73,76,66,78,77,66,70,81,87,61,58,48,83,45,64,74,64,76,45,65,45,67,62,76,45,77,89,38,59,7,7,17,36,32,35,38,84,59,26,31,37,42,24,38,24,43,59,79,35,77,44,81,66,78,67,88,35,76,36,32,46,80,42,46,45,40,41,75,33,50,94,77,40,90,71,84,62,86,82,67,75,48,72,67,32,50,50,48,13,51,51,40,41,48,28,43,49,74,30,41,53,38,64,81,37,54,48,17,27,34,39,34,43,36,40,32,72,38,73,40,18,72,57,29,42,51,13,49,47,33,27,27,47,33,47,6,42,54,57,41,69,51,64,52,83,50,60,33,19,27,22,21,34,37,27,26,61,90,54,91,52,55,29,35,49,32,36,44,52,51,62,67,69,39,86,42,64,20,37,38,37,34,21,32,23,64,89,80,52,25,34,16,22,39,45,34,37,27,44,38,36,65,69,55,49,54,52,52,50,51,54,33,50,55,50,16,45,57,51,42,53,55,51,51,52,39,53,53,56,53,51,54,60,70,64,58,127